Protein AF-A0A2D7HQG6-F1 (afdb_monomer_lite)

Foldseek 3Di:
DVVVVVVVVVVVCCVVVPDPDPDDDFPLRVVCLQQVPWAWFFQAKFAFFDFDDCVRIDIDPGHQAHHPVGSVVRGRATFRGIHHHRGHHHVLRRDPFDQDDPLLQVLCQVLQEEAEDALVCVVLVCVRRVHQEYEDEDALVSLVCLVVSCVVCLPPPSLLSHAYEYEQHQALDPPGGQACPDPDPVSVVSNVVSVVSRLVSQLSSCVSNVDAYEYEYANFDDDPDDQLVVVVVVLVVQVVSCVPRVYGYAYEQAACWDDDPSDTDGGDHSQALVVLVSCVVSPAAHEYEPQRNVLSCLVVVNPCSLVSCVVNVVRHQHYEDAAYAHNRHGQAHPPPHCVVVSPCVVVSSNDPHNYYYRHPPCPGSSRSSVSVSSVVVSVD

Structure (mmCIF, N/CA/C/O backbone):
data_AF-A0A2D7HQG6-F1
#
_entry.id   AF-A0A2D7HQG6-F1
#
loop_
_atom_site.group_PDB
_atom_site.id
_atom_site.type_symbol
_atom_site.label_atom_id
_atom_site.label_alt_id
_atom_site.label_comp_id
_atom_site.label_asym_id
_atom_site.label_entity_id
_atom_site.label_seq_id
_atom_site.pdbx_PDB_ins_code
_atom_site.Cartn_x
_atom_site.Cartn_y
_atom_site.Cartn_z
_atom_site.occupancy
_atom_site.B_iso_or_equiv
_atom_site.auth_seq_id
_atom_site.auth_comp_id
_atom_site.auth_asym_id
_atom_site.auth_atom_id
_atom_site.pdbx_PDB_model_num
ATOM 1 N N . GLU A 1 1 ? 30.256 20.414 -4.633 1.00 47.56 1 GLU A N 1
ATOM 2 C CA . GLU A 1 1 ? 29.320 20.214 -5.766 1.00 47.56 1 GLU A CA 1
ATOM 3 C C . GLU A 1 1 ? 28.162 19.268 -5.464 1.00 47.56 1 GLU A C 1
ATOM 5 O O . GLU A 1 1 ? 27.032 19.635 -5.742 1.00 47.56 1 GLU A O 1
ATOM 10 N N . GLU A 1 2 ? 28.382 18.085 -4.886 1.00 48.66 2 GLU A N 1
ATOM 11 C CA . GLU A 1 2 ? 27.304 17.100 -4.673 1.00 48.66 2 GLU A CA 1
ATOM 12 C C . GLU A 1 2 ? 26.251 17.543 -3.634 1.00 48.66 2 GLU A C 1
ATOM 14 O O . GLU A 1 2 ? 25.053 17.352 -3.839 1.00 48.66 2 GLU A O 1
ATOM 19 N N . GLU A 1 3 ? 26.671 18.210 -2.554 1.00 41.00 3 GLU A N 1
ATOM 20 C CA . GLU A 1 3 ? 25.755 18.860 -1.602 1.00 41.00 3 GLU A CA 1
ATOM 21 C C . GLU A 1 3 ? 25.023 20.051 -2.214 1.00 41.00 3 GLU A C 1
ATOM 23 O O . GLU A 1 3 ? 23.829 20.208 -1.988 1.00 41.00 3 GLU A O 1
ATOM 28 N N . LEU A 1 4 ? 25.708 20.848 -3.040 1.00 40.81 4 LEU A N 1
ATOM 29 C CA . LEU A 1 4 ? 25.101 21.976 -3.745 1.00 40.81 4 LEU A CA 1
ATOM 30 C C . LEU A 1 4 ? 24.050 21.486 -4.746 1.00 40.81 4 LEU A C 1
ATOM 32 O O . LEU A 1 4 ? 22.981 22.069 -4.837 1.00 40.81 4 LEU A O 1
ATOM 36 N N . LYS A 1 5 ? 24.302 20.360 -5.422 1.00 49.25 5 LYS A N 1
ATOM 37 C CA . LYS A 1 5 ? 23.334 19.703 -6.303 1.00 49.25 5 LYS A CA 1
ATOM 38 C C . LYS A 1 5 ? 22.122 19.182 -5.527 1.00 49.25 5 LYS A C 1
ATOM 40 O O . LYS A 1 5 ? 21.001 19.431 -5.946 1.00 49.25 5 LYS A O 1
ATOM 45 N N . LYS A 1 6 ? 22.326 18.562 -4.356 1.00 50.47 6 LYS A N 1
ATOM 46 C CA . LYS A 1 6 ? 21.229 18.162 -3.451 1.00 50.47 6 LYS A CA 1
ATOM 47 C C . LYS A 1 6 ? 20.423 19.367 -2.949 1.00 50.47 6 LYS A C 1
ATOM 49 O O . LYS A 1 6 ? 19.203 19.281 -2.866 1.00 50.47 6 LYS A O 1
ATOM 54 N N . LEU A 1 7 ? 21.082 20.490 -2.661 1.00 40.12 7 LEU A N 1
ATOM 55 C CA . LEU A 1 7 ? 20.449 21.767 -2.309 1.00 40.12 7 LEU A CA 1
ATOM 56 C C . LEU A 1 7 ? 19.686 22.383 -3.493 1.00 40.12 7 LEU A C 1
ATOM 58 O O . LEU A 1 7 ? 18.590 22.902 -3.308 1.00 40.12 7 LEU A O 1
ATOM 62 N N . CYS A 1 8 ? 20.216 22.285 -4.712 1.00 48.69 8 CYS A N 1
ATOM 63 C CA . CYS A 1 8 ? 19.553 22.722 -5.939 1.00 48.69 8 CYS A CA 1
ATOM 64 C C . CYS A 1 8 ? 18.332 21.851 -6.283 1.00 48.69 8 CYS A C 1
ATOM 66 O O . CYS A 1 8 ? 17.299 22.388 -6.677 1.00 48.69 8 CYS A O 1
ATOM 68 N N . ASP A 1 9 ? 18.397 20.537 -6.060 1.00 49.09 9 ASP A N 1
ATOM 69 C CA . ASP A 1 9 ? 17.243 19.637 -6.183 1.00 49.09 9 ASP A CA 1
ATOM 70 C C . ASP A 1 9 ? 16.180 19.957 -5.113 1.00 49.09 9 ASP A C 1
ATOM 72 O O . ASP A 1 9 ? 14.979 19.941 -5.389 1.00 49.09 9 ASP A O 1
ATOM 76 N N . PHE A 1 10 ? 16.611 20.358 -3.910 1.00 48.91 10 PHE A N 1
ATOM 77 C CA . PHE A 1 10 ? 15.730 20.924 -2.884 1.00 48.91 10 PHE A CA 1
ATOM 78 C C . PHE A 1 10 ? 15.125 22.270 -3.329 1.00 48.91 10 PHE A C 1
ATOM 80 O O . PHE A 1 10 ? 13.958 22.531 -3.059 1.00 48.91 10 PHE A O 1
ATOM 87 N N . ASN A 1 11 ? 15.848 23.104 -4.082 1.00 44.34 11 ASN A N 1
ATOM 88 C CA . ASN A 1 11 ? 15.324 24.352 -4.658 1.00 44.34 11 ASN A CA 1
ATOM 89 C C . ASN A 1 11 ? 14.247 24.129 -5.733 1.00 44.34 11 ASN A C 1
ATOM 91 O O . ASN A 1 11 ? 13.357 24.966 -5.868 1.00 44.34 11 ASN A O 1
ATOM 95 N N . VAL A 1 12 ? 14.235 22.998 -6.445 1.00 46.41 12 VAL A N 1
ATOM 96 C CA . VAL A 1 12 ? 13.091 22.641 -7.312 1.00 46.41 12 VAL A CA 1
ATOM 97 C C . VAL A 1 12 ? 11.823 22.438 -6.469 1.00 46.41 12 VAL A C 1
ATOM 99 O O . VAL A 1 12 ? 10.726 22.800 -6.889 1.00 46.41 12 VAL A O 1
ATOM 102 N N . SER A 1 13 ? 11.963 21.983 -5.218 1.00 44.16 13 SER A N 1
ATOM 103 C CA . SER A 1 13 ? 10.852 21.968 -4.258 1.00 44.16 13 SER A CA 1
ATOM 104 C C . SER A 1 13 ? 10.479 23.361 -3.718 1.00 44.16 13 SER A C 1
ATOM 106 O O . SER A 1 13 ? 9.402 23.524 -3.153 1.00 44.16 13 SER A O 1
ATOM 108 N N . ILE A 1 14 ? 11.293 24.402 -3.940 1.00 45.47 14 ILE A N 1
ATOM 109 C CA . ILE A 1 14 ? 10.965 25.794 -3.579 1.00 45.47 14 ILE A CA 1
ATOM 110 C C . ILE A 1 14 ? 10.018 26.438 -4.597 1.00 45.47 14 ILE A C 1
ATOM 112 O O . ILE A 1 14 ? 9.212 27.276 -4.194 1.00 45.47 14 ILE A O 1
ATOM 116 N N . GLU A 1 15 ? 9.959 26.007 -5.863 1.00 45.09 15 GLU A N 1
ATOM 117 C CA . GLU A 1 15 ? 8.854 26.432 -6.747 1.00 45.09 15 GLU A CA 1
ATOM 118 C C . GLU A 1 15 ? 7.472 26.052 -6.180 1.00 45.09 15 GLU A C 1
ATOM 120 O O . GLU A 1 15 ? 6.495 26.770 -6.397 1.00 45.09 15 GLU A O 1
ATOM 125 N N . ILE A 1 16 ? 7.403 25.007 -5.346 1.00 49.50 16 ILE A N 1
ATOM 126 C CA . ILE A 1 16 ? 6.197 24.603 -4.602 1.00 49.50 16 ILE A CA 1
ATOM 127 C C . ILE A 1 16 ? 5.782 25.678 -3.574 1.00 49.50 16 ILE A C 1
ATOM 129 O O . ILE A 1 16 ? 4.598 25.829 -3.282 1.00 49.50 16 ILE A O 1
ATOM 133 N N . SER A 1 17 ? 6.728 26.472 -3.056 1.00 45.22 17 SER A N 1
ATOM 134 C CA . SER A 1 17 ? 6.475 27.553 -2.086 1.00 45.22 17 SER A CA 1
ATOM 135 C C . SER A 1 17 ? 6.110 28.911 -2.698 1.00 45.22 17 SER A C 1
ATOM 137 O O . SER A 1 17 ? 5.686 29.800 -1.966 1.00 45.22 17 SER A O 1
ATOM 139 N N . LYS A 1 18 ? 6.204 29.091 -4.025 1.00 43.66 18 LYS A N 1
ATOM 140 C CA . LYS A 1 18 ? 5.918 30.383 -4.687 1.00 43.66 18 LYS A CA 1
ATOM 141 C C . LYS A 1 18 ? 4.426 30.694 -4.881 1.00 43.66 18 LYS A C 1
ATOM 143 O O . LYS A 1 18 ? 4.087 31.741 -5.429 1.00 43.66 18 LYS A O 1
ATOM 148 N N . LYS A 1 19 ? 3.511 29.820 -4.453 1.00 49.22 19 LYS A N 1
ATOM 149 C CA . LYS A 1 19 ? 2.065 30.092 -4.497 1.00 49.22 19 LYS A CA 1
ATOM 150 C C . LYS A 1 19 ? 1.606 30.630 -3.139 1.00 49.22 19 LYS A C 1
ATOM 152 O O . LYS A 1 19 ? 1.728 29.921 -2.149 1.00 49.22 19 LYS A O 1
ATOM 157 N N . ASN A 1 20 ? 1.005 31.827 -3.116 1.00 49.44 20 ASN A N 1
ATOM 158 C CA . ASN A 1 20 ? 0.354 32.485 -1.958 1.00 49.44 20 ASN A CA 1
ATOM 159 C C . ASN A 1 20 ? -0.885 31.730 -1.412 1.00 49.44 20 ASN A C 1
ATOM 161 O O . ASN A 1 20 ? -1.841 32.327 -0.924 1.00 49.44 20 ASN A O 1
ATOM 165 N N . LEU A 1 21 ? -0.911 30.405 -1.529 1.00 52.94 21 LEU A N 1
ATOM 166 C CA . LEU A 1 21 ? -1.958 29.545 -1.002 1.00 52.94 21 LEU A CA 1
ATOM 167 C C . LEU A 1 21 ? -1.465 28.916 0.306 1.00 52.94 21 LEU A C 1
ATOM 169 O O . LEU A 1 21 ? -0.273 28.631 0.429 1.00 52.94 21 LEU A O 1
ATOM 173 N N . PRO A 1 22 ? -2.355 28.655 1.280 1.00 55.88 22 PRO A N 1
ATOM 174 C CA . PRO A 1 22 ? -1.978 27.923 2.479 1.00 55.88 22 PRO A CA 1
ATOM 175 C C . PRO A 1 22 ? -1.378 26.573 2.074 1.00 55.88 22 PRO A C 1
ATOM 177 O O . PRO A 1 22 ? -2.041 25.734 1.458 1.00 55.88 22 PRO A O 1
ATOM 180 N N . ARG A 1 23 ? -0.096 26.387 2.393 1.00 64.50 23 ARG A N 1
ATOM 181 C CA . ARG A 1 23 ? 0.639 25.163 2.092 1.00 64.50 23 ARG A CA 1
ATOM 182 C C . ARG A 1 23 ? 0.043 24.010 2.899 1.00 64.50 23 ARG A C 1
ATOM 184 O O . ARG A 1 23 ? 0.020 24.046 4.128 1.00 64.50 23 ARG A O 1
ATOM 191 N N . ILE A 1 24 ? -0.434 22.985 2.201 1.00 67.62 24 ILE A N 1
ATOM 192 C CA . ILE A 1 24 ? -0.921 21.741 2.805 1.00 67.62 24 ILE A CA 1
ATOM 193 C C . ILE A 1 24 ? 0.283 20.803 2.951 1.00 67.62 24 ILE A C 1
ATOM 195 O O . ILE A 1 24 ? 1.101 20.713 2.042 1.00 67.62 24 ILE A O 1
ATOM 199 N N . THR A 1 25 ? 0.415 20.116 4.086 1.00 73.88 25 THR A N 1
ATOM 200 C CA . THR A 1 25 ? 1.511 19.162 4.310 1.00 73.88 25 THR A CA 1
ATOM 201 C C . THR A 1 25 ? 1.281 17.858 3.550 1.00 73.88 25 THR A C 1
ATOM 203 O O . THR A 1 25 ? 0.196 17.264 3.634 1.00 73.88 25 THR A O 1
ATOM 206 N N . ASN A 1 26 ? 2.294 17.395 2.815 1.00 77.75 26 ASN A N 1
ATOM 207 C CA . ASN A 1 26 ? 2.253 16.083 2.158 1.00 77.75 26 ASN A CA 1
ATOM 208 C C . ASN A 1 26 ? 2.418 14.944 3.188 1.00 77.75 26 ASN A C 1
ATOM 210 O O . ASN A 1 26 ? 2.625 15.176 4.384 1.00 77.75 26 ASN A O 1
ATOM 214 N N . GLN A 1 27 ? 2.281 13.690 2.750 1.00 78.25 27 GLN A N 1
ATOM 215 C CA . GLN A 1 27 ? 2.352 12.537 3.658 1.00 78.25 27 GLN A CA 1
ATOM 216 C C . GLN A 1 27 ? 3.699 12.412 4.369 1.00 78.25 27 GLN A C 1
ATOM 218 O O . GLN A 1 27 ? 3.746 12.131 5.567 1.00 78.25 27 GLN A O 1
ATOM 223 N N . GLY A 1 28 ? 4.785 12.644 3.641 1.00 79.31 28 GLY A N 1
ATOM 224 C CA . GLY A 1 28 ? 6.135 12.588 4.167 1.00 79.31 28 GLY A CA 1
ATOM 225 C C . GLY A 1 28 ? 6.383 13.562 5.309 1.00 79.31 28 GLY A C 1
ATOM 226 O O . GLY A 1 28 ? 6.899 13.206 6.368 1.00 79.31 28 GLY A O 1
ATOM 227 N N . GLU A 1 29 ? 5.917 14.791 5.128 1.00 81.25 29 GLU A N 1
ATOM 228 C CA . GLU A 1 29 ? 5.958 15.833 6.147 1.00 81.25 29 GLU A CA 1
ATOM 229 C C . GLU A 1 29 ? 5.097 15.481 7.355 1.00 81.25 29 GLU A C 1
ATOM 231 O O . GLU A 1 29 ? 5.524 15.684 8.491 1.00 81.25 29 GLU A O 1
ATOM 236 N N . LYS A 1 30 ? 3.915 14.891 7.140 1.00 84.00 30 LYS A N 1
ATOM 237 C CA . LYS A 1 30 ? 3.081 14.385 8.239 1.00 84.00 30 LYS A CA 1
ATOM 238 C C . LYS A 1 30 ? 3.783 13.276 9.026 1.00 84.00 30 LYS A C 1
ATOM 240 O O . LYS A 1 30 ? 3.686 13.270 10.249 1.00 84.00 30 LYS A O 1
ATOM 245 N N . ILE A 1 31 ? 4.520 12.381 8.364 1.00 84.25 31 ILE A N 1
ATOM 246 C CA . ILE A 1 31 ? 5.333 11.346 9.027 1.00 84.25 31 ILE A CA 1
ATOM 247 C C . ILE A 1 31 ? 6.467 11.987 9.836 1.00 84.25 31 ILE A C 1
ATOM 249 O O . ILE A 1 31 ? 6.712 11.583 10.973 1.00 84.25 31 ILE A O 1
ATOM 253 N N . ASN A 1 32 ? 7.128 13.017 9.303 1.00 84.12 32 ASN A N 1
ATOM 254 C CA . ASN A 1 32 ? 8.157 13.749 10.042 1.00 84.12 32 ASN A CA 1
ATOM 255 C C . ASN A 1 32 ? 7.574 14.448 11.276 1.00 84.12 32 ASN A C 1
ATOM 257 O O . ASN A 1 32 ? 8.143 14.332 12.358 1.00 84.12 32 ASN A O 1
ATOM 261 N N . ILE A 1 33 ? 6.411 15.097 11.152 1.00 85.12 33 ILE A N 1
ATOM 262 C CA . ILE A 1 33 ? 5.684 15.669 12.296 1.00 85.12 33 ILE A CA 1
ATOM 263 C C . ILE A 1 33 ? 5.329 14.572 13.303 1.00 85.12 33 ILE A C 1
ATOM 265 O O . ILE A 1 33 ? 5.488 14.780 14.501 1.00 85.12 33 ILE A O 1
ATOM 269 N N . GLN A 1 34 ? 4.890 13.398 12.847 1.00 86.69 34 GLN A N 1
ATOM 270 C CA . GLN A 1 34 ? 4.575 12.279 13.730 1.00 86.69 34 GLN A CA 1
ATOM 271 C C . GLN A 1 34 ? 5.812 11.806 14.510 1.00 86.69 34 GLN A C 1
ATOM 273 O O . GLN A 1 34 ? 5.746 11.649 15.725 1.00 86.69 34 GLN A O 1
ATOM 278 N N . ASN A 1 35 ? 6.950 11.614 13.843 1.00 86.19 35 ASN A N 1
ATOM 279 C CA . ASN A 1 35 ? 8.157 11.060 14.461 1.00 86.19 35 ASN A CA 1
ATOM 280 C C . ASN A 1 35 ? 8.913 12.074 15.332 1.00 86.19 35 ASN A C 1
ATOM 282 O O . ASN A 1 35 ? 9.406 11.721 16.402 1.00 86.19 35 ASN A O 1
ATOM 286 N N . LEU A 1 36 ? 9.010 13.323 14.871 1.00 86.50 36 LEU A N 1
ATOM 287 C CA . LEU A 1 36 ? 9.799 14.389 15.499 1.00 86.50 36 LEU A CA 1
ATOM 288 C C . LEU A 1 36 ? 8.950 15.341 16.339 1.00 86.50 36 LEU A C 1
ATOM 290 O O . LEU A 1 36 ? 9.490 16.196 17.031 1.00 86.50 36 LEU A O 1
ATOM 294 N N . GLY A 1 37 ? 7.628 15.242 16.258 1.00 88.12 37 GLY A N 1
ATOM 295 C CA . GLY A 1 37 ? 6.708 16.035 17.053 1.00 88.12 37 GLY A CA 1
ATOM 296 C C . GLY A 1 37 ? 6.389 15.378 18.388 1.00 88.12 37 GLY A C 1
ATOM 297 O O . GLY A 1 37 ? 6.680 14.212 18.653 1.00 88.12 37 GLY A O 1
ATOM 298 N N . LYS A 1 38 ? 5.717 16.147 19.236 1.00 91.38 38 LYS A N 1
ATOM 299 C CA . LYS A 1 38 ? 5.123 15.661 20.480 1.00 91.38 38 LYS A CA 1
ATOM 300 C C . LYS A 1 38 ? 3.598 15.648 20.345 1.00 91.38 38 LYS A C 1
ATOM 302 O O . LYS A 1 38 ? 3.042 16.346 19.505 1.00 91.38 38 LYS A O 1
ATOM 307 N N . SER A 1 39 ? 2.924 14.873 21.182 1.00 94.44 39 SER A N 1
ATOM 308 C CA . SER A 1 39 ? 1.461 14.859 21.307 1.00 94.44 39 SER A CA 1
ATOM 309 C C . SER A 1 39 ? 1.046 14.563 22.747 1.00 94.44 39 SER A C 1
ATOM 311 O O . SER A 1 39 ? 1.889 14.255 23.595 1.00 94.44 39 SER A O 1
ATOM 313 N N . PHE A 1 40 ? -0.245 14.684 23.052 1.00 96.31 40 PHE A N 1
ATOM 314 C CA . PHE A 1 40 ? -0.732 14.464 24.406 1.00 96.31 40 PHE A CA 1
ATOM 315 C C . PHE A 1 40 ? -0.795 12.982 24.801 1.00 96.31 40 PHE A C 1
ATOM 317 O O . PHE A 1 40 ? -1.429 12.161 24.137 1.00 96.31 40 PHE A O 1
ATOM 324 N N . VAL A 1 41 ? -0.217 12.675 25.965 1.00 96.81 41 VAL A N 1
ATOM 325 C CA . VAL A 1 41 ? -0.417 11.427 26.712 1.00 96.81 41 VAL A CA 1
ATOM 326 C C . VAL A 1 41 ? -1.086 11.713 28.046 1.00 96.81 41 VAL A C 1
ATOM 328 O O . VAL A 1 41 ? -0.922 12.794 28.620 1.00 96.81 41 VAL A O 1
ATOM 331 N N . SER A 1 42 ? -1.830 10.748 28.573 1.00 97.12 42 SER A N 1
ATOM 332 C CA . SER A 1 42 ? -2.478 10.921 29.867 1.00 97.12 42 SER A CA 1
ATOM 333 C C . SER A 1 42 ? -1.496 10.819 31.037 1.00 97.12 42 SER A C 1
ATOM 335 O O . SER A 1 42 ? -0.619 9.956 31.056 1.00 97.12 42 SER A O 1
ATOM 337 N N . LYS A 1 43 ? -1.653 11.696 32.035 1.00 97.62 43 LYS A N 1
ATOM 338 C CA . LYS A 1 43 ? -0.904 11.663 33.303 1.00 97.62 43 LYS A CA 1
ATOM 339 C C . LYS A 1 43 ? -1.533 10.757 34.358 1.00 97.62 43 LYS A C 1
ATOM 341 O O . LYS A 1 43 ? -0.920 10.542 35.394 1.00 97.62 43 LYS A O 1
ATOM 346 N N . ILE A 1 44 ? -2.746 10.264 34.118 1.00 96.88 44 ILE A N 1
ATOM 347 C CA . ILE A 1 44 ? -3.515 9.445 35.059 1.00 96.88 44 ILE A CA 1
ATOM 348 C C . ILE A 1 44 ? -4.356 8.425 34.288 1.00 96.88 44 ILE A C 1
ATOM 350 O O . ILE A 1 44 ? -4.582 8.576 33.092 1.00 96.88 44 ILE A O 1
ATOM 354 N N . ASN A 1 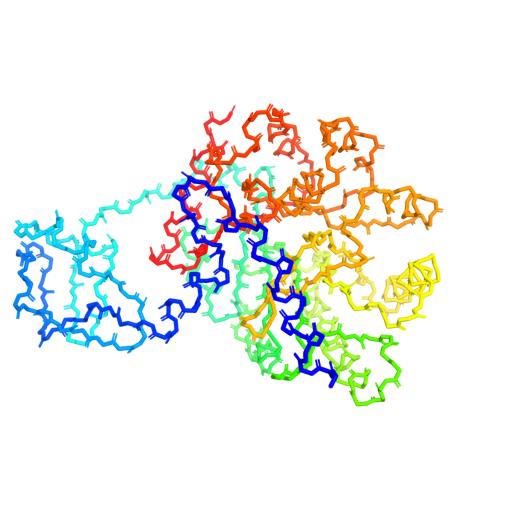45 ? -4.870 7.405 34.971 1.00 97.81 45 ASN A N 1
ATOM 355 C CA . ASN A 1 45 ? -5.953 6.605 34.405 1.00 97.81 45 ASN A CA 1
ATOM 356 C C . ASN A 1 45 ? -7.239 7.447 34.390 1.00 97.81 45 ASN A C 1
ATOM 358 O O . ASN A 1 45 ? -7.605 8.037 35.406 1.00 97.81 45 ASN A O 1
ATOM 362 N N . GLN A 1 46 ? -7.935 7.497 33.257 1.00 97.38 46 GLN A N 1
ATOM 363 C CA . GLN A 1 46 ? -9.204 8.206 33.095 1.00 97.38 46 GLN A CA 1
ATOM 364 C C . GLN A 1 46 ? -10.275 7.231 32.616 1.00 97.38 46 GLN A C 1
ATOM 366 O O . GLN A 1 46 ? -10.036 6.418 31.724 1.00 97.38 46 GLN A O 1
ATOM 371 N N . LYS A 1 47 ? -11.466 7.300 33.211 1.00 97.50 47 LYS A N 1
ATOM 372 C CA . LYS A 1 47 ? -12.576 6.417 32.858 1.00 97.50 47 LYS A CA 1
ATOM 373 C C . LYS A 1 47 ? -13.435 7.017 31.754 1.00 97.50 47 LYS A C 1
ATOM 375 O O . LYS A 1 47 ? -13.560 8.234 31.608 1.00 97.50 47 LYS A O 1
ATOM 380 N N . LYS A 1 48 ? -14.081 6.148 30.985 1.00 96.69 48 LYS A N 1
ATOM 381 C CA . L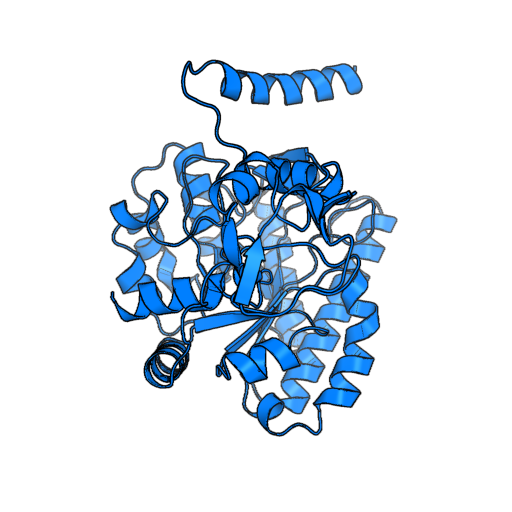YS A 1 48 ? -15.174 6.516 30.092 1.00 96.69 48 LYS A CA 1
ATOM 382 C C . LYS A 1 48 ? -16.195 7.356 30.863 1.00 96.69 48 LYS A C 1
ATOM 384 O O . LYS A 1 48 ? -16.590 7.016 31.972 1.00 96.69 48 LYS A O 1
ATOM 389 N N . GLY A 1 49 ? -16.642 8.447 30.250 1.00 96.19 49 GLY A N 1
ATOM 390 C CA . GLY A 1 49 ? -17.556 9.408 30.861 1.00 96.19 49 GLY A CA 1
ATOM 391 C C . GLY A 1 49 ? -16.868 10.546 31.620 1.00 96.19 49 GLY A C 1
ATOM 392 O O . GLY A 1 49 ? -17.511 11.578 31.813 1.00 96.19 49 GLY A O 1
ATOM 393 N N . SER A 1 50 ? -15.584 10.420 31.986 1.00 96.69 50 SER A N 1
ATOM 394 C CA . SER A 1 50 ? -14.814 11.518 32.585 1.00 96.69 50 SER A CA 1
ATOM 395 C C . SER A 1 50 ? -14.667 12.693 31.613 1.00 96.69 50 SER A C 1
ATOM 397 O O . SER A 1 50 ? -14.606 12.504 30.396 1.00 96.69 50 SER A O 1
ATOM 399 N N . LEU A 1 51 ? -14.607 13.913 32.153 1.00 97.31 51 LEU A N 1
ATOM 400 C CA . LEU A 1 51 ? -14.379 15.123 31.364 1.00 97.31 51 LEU A CA 1
ATOM 401 C C . LEU A 1 51 ? -12.911 15.228 30.947 1.00 97.31 51 LEU A C 1
ATOM 403 O O . LEU A 1 51 ? -12.010 15.079 31.771 1.00 97.31 51 LEU A O 1
ATOM 407 N N . ILE A 1 52 ? -12.683 15.563 29.682 1.00 96.62 52 ILE A N 1
ATOM 408 C CA . ILE A 1 52 ? -11.363 15.900 29.158 1.00 96.62 52 ILE A CA 1
ATOM 409 C C . ILE A 1 52 ? -10.934 17.227 29.785 1.00 96.62 52 ILE A C 1
ATOM 411 O O . ILE A 1 52 ? -11.575 18.258 29.580 1.00 96.62 52 ILE A O 1
ATOM 415 N N . LYS A 1 53 ? -9.843 17.199 30.550 1.00 96.62 53 LYS A N 1
ATOM 416 C CA . LYS A 1 53 ? -9.206 18.385 31.133 1.00 96.62 53 LYS A CA 1
ATOM 417 C C . LYS A 1 53 ? -7.750 18.412 30.702 1.00 96.62 53 LYS A C 1
ATOM 419 O O . LYS A 1 53 ? -7.038 17.445 30.972 1.00 96.62 53 LYS A O 1
ATOM 424 N N . LEU A 1 54 ? -7.287 19.502 30.085 1.00 94.44 54 LEU A N 1
ATOM 425 C CA . LEU A 1 54 ? -5.911 19.590 29.570 1.00 94.44 54 LEU A CA 1
ATOM 426 C C . LEU A 1 54 ? -4.861 19.348 30.666 1.00 94.44 54 LEU A C 1
ATOM 428 O O . LEU A 1 54 ? -3.862 18.671 30.429 1.00 94.44 54 LEU A O 1
ATOM 432 N N . LYS A 1 55 ? -5.149 19.769 31.906 1.00 95.81 55 LYS A N 1
ATOM 433 C CA . LYS A 1 55 ? -4.298 19.514 33.079 1.00 95.81 55 LYS A CA 1
ATOM 434 C C . LYS A 1 55 ? -4.056 18.032 33.388 1.00 95.81 55 LYS A C 1
ATOM 436 O O . LYS A 1 55 ? -3.125 17.743 34.130 1.00 95.81 55 LYS A O 1
ATOM 441 N N . ASN A 1 56 ? -4.853 17.102 32.854 1.00 96.69 56 ASN A N 1
ATOM 442 C CA . ASN A 1 56 ? -4.684 15.653 33.039 1.00 96.69 56 ASN A CA 1
ATOM 443 C C . ASN A 1 56 ? -3.767 15.023 31.978 1.00 96.69 56 ASN A C 1
ATOM 445 O O . ASN A 1 56 ? -3.555 13.808 31.989 1.00 96.69 56 ASN A O 1
ATOM 449 N N . PHE A 1 57 ? -3.224 15.823 31.061 1.00 96.88 57 PHE A N 1
ATOM 450 C CA . PHE A 1 57 ? -2.347 15.371 29.989 1.00 96.88 57 PHE A CA 1
ATOM 451 C C . PHE A 1 57 ? -0.973 16.043 30.075 1.00 96.88 57 PHE A C 1
ATOM 453 O O . PHE A 1 57 ? -0.783 17.047 30.762 1.00 96.88 57 PHE A O 1
ATOM 460 N N . GLN A 1 58 ? 0.003 15.442 29.406 1.00 95.94 58 GLN A N 1
ATOM 461 C CA . GLN A 1 58 ? 1.353 15.972 29.212 1.00 95.94 58 GLN A CA 1
ATOM 462 C C . GLN A 1 58 ? 1.803 15.704 27.778 1.00 95.94 58 GLN A C 1
ATOM 464 O O . GLN A 1 58 ? 1.299 14.786 27.133 1.00 95.94 58 GLN A O 1
ATOM 469 N N . TYR A 1 59 ? 2.750 16.490 27.278 1.00 93.75 59 TYR A N 1
ATOM 470 C CA . TYR A 1 59 ? 3.234 16.382 25.904 1.00 93.75 59 TYR A CA 1
ATOM 471 C C . TYR A 1 59 ? 4.453 15.454 25.840 1.00 93.75 59 TYR A C 1
ATOM 473 O O . TYR A 1 59 ? 5.453 15.708 26.512 1.00 93.75 59 TYR A O 1
ATOM 481 N N . LYS A 1 60 ? 4.390 14.383 25.043 1.00 93.31 60 LYS A N 1
ATOM 482 C CA . LYS A 1 60 ? 5.499 13.430 24.853 1.00 93.31 60 LYS A CA 1
ATOM 483 C C . LYS A 1 60 ? 5.750 13.137 23.379 1.00 93.31 60 LYS A C 1
ATOM 485 O O . LYS A 1 60 ? 4.840 13.245 22.562 1.00 93.31 60 LYS A O 1
ATOM 490 N N . TYR A 1 61 ? 6.992 12.767 23.073 1.00 87.25 61 TYR A N 1
ATOM 491 C CA . TYR A 1 61 ? 7.370 12.175 21.791 1.00 87.25 61 TYR A CA 1
ATOM 492 C C . TYR A 1 61 ? 6.971 10.690 21.752 1.00 87.25 61 TYR A C 1
ATOM 494 O O . TYR A 1 61 ? 6.988 10.040 22.804 1.00 87.25 61 TYR A O 1
ATOM 502 N N . PRO A 1 62 ? 6.694 10.123 20.566 1.00 90.25 62 PRO A N 1
ATOM 503 C CA . PRO A 1 62 ? 6.403 10.810 19.296 1.00 90.25 62 PRO A CA 1
ATOM 504 C C . PRO A 1 62 ? 4.988 11.434 19.281 1.00 90.25 62 PRO A C 1
ATOM 506 O O . PRO A 1 62 ? 4.204 11.264 20.218 1.00 90.25 62 PRO A O 1
ATOM 509 N N . ALA A 1 63 ? 4.616 12.142 18.213 1.00 90.06 63 ALA A N 1
ATOM 510 C CA . ALA A 1 63 ? 3.290 12.730 18.019 1.00 90.06 63 ALA A CA 1
ATOM 511 C C . ALA A 1 63 ? 2.228 11.691 17.585 1.00 90.06 63 ALA A C 1
ATOM 513 O O . ALA A 1 63 ? 1.580 11.832 16.552 1.00 90.06 63 ALA A O 1
ATOM 514 N N . ASN A 1 64 ? 2.048 10.632 18.384 1.00 88.69 64 ASN A N 1
ATOM 515 C CA . ASN A 1 64 ? 1.094 9.540 18.131 1.00 88.69 64 ASN A CA 1
ATOM 516 C C . ASN A 1 64 ? -0.333 9.787 18.664 1.00 88.69 64 ASN A C 1
ATOM 518 O O . ASN A 1 64 ? -1.221 8.958 18.463 1.00 88.69 64 ASN A O 1
ATOM 522 N N . GLY A 1 65 ? -0.554 10.887 19.376 1.00 91.69 65 GLY A N 1
ATOM 523 C CA . GLY A 1 65 ? -1.850 11.335 19.876 1.00 91.69 65 GLY A CA 1
ATOM 524 C C . GLY A 1 65 ? -2.271 12.676 19.283 1.00 91.69 65 GLY A C 1
ATOM 525 O O . GLY A 1 65 ? -1.698 13.161 18.314 1.00 91.69 65 GLY A O 1
ATOM 526 N N . LEU A 1 66 ? -3.262 13.306 19.906 1.00 92.31 66 LEU A N 1
ATOM 527 C CA . LEU A 1 66 ? -3.742 14.626 19.512 1.00 92.31 66 LEU A CA 1
ATOM 528 C C . LEU A 1 66 ? -2.745 15.716 19.912 1.00 92.31 66 LEU A C 1
ATOM 530 O O . LEU A 1 66 ? -2.199 15.719 21.023 1.00 92.31 66 LEU A O 1
ATOM 534 N N . SER A 1 67 ? -2.554 16.670 19.009 1.00 91.00 67 SER A N 1
ATOM 535 C CA . SER A 1 67 ? -1.862 17.928 19.280 1.00 91.00 67 SER A CA 1
ATOM 536 C C . SER A 1 67 ? -2.666 18.819 20.232 1.00 91.00 67 SER A C 1
ATOM 538 O O . SER A 1 67 ? -3.850 18.585 20.504 1.00 91.00 67 SER A O 1
ATOM 540 N N . TYR A 1 68 ? -2.039 19.900 20.705 1.00 89.12 68 TYR A N 1
ATOM 541 C CA . TYR A 1 68 ? -2.731 20.907 21.511 1.00 89.12 68 TYR A CA 1
ATOM 542 C C . TYR A 1 68 ? -3.950 21.505 20.806 1.00 89.12 68 TYR A C 1
ATOM 544 O O . TYR A 1 68 ? -5.031 21.566 21.389 1.00 89.12 68 TYR A O 1
ATOM 552 N N . LEU A 1 69 ? -3.791 21.880 19.535 1.00 88.88 69 LEU A N 1
ATOM 553 C CA . LEU A 1 69 ? -4.852 22.475 18.720 1.00 88.88 69 LEU A CA 1
ATOM 554 C C . LEU A 1 69 ? -6.020 21.516 18.463 1.00 88.88 69 LEU A C 1
ATOM 556 O O . LEU A 1 69 ? -7.142 21.955 18.214 1.00 88.88 69 LEU A O 1
ATOM 560 N N . GLU A 1 70 ? -5.772 20.209 18.481 1.00 92.50 70 GLU A N 1
ATOM 561 C CA . GLU A 1 70 ? -6.818 19.206 18.312 1.00 92.50 70 GLU A CA 1
ATOM 562 C C . GLU A 1 70 ? -7.526 18.905 19.627 1.00 92.50 70 GLU A C 1
ATOM 564 O O . GLU A 1 70 ? -8.754 18.871 19.642 1.00 92.50 70 GLU A O 1
ATOM 569 N N . LEU A 1 71 ? -6.782 18.700 20.721 1.00 93.56 71 LEU A N 1
ATOM 570 C CA . LEU A 1 71 ? -7.366 18.307 22.002 1.00 93.56 71 LEU A CA 1
ATOM 571 C C . LEU A 1 71 ? -8.132 19.450 22.678 1.00 93.56 71 LEU A C 1
ATOM 573 O O . LEU A 1 71 ? -9.178 19.195 23.275 1.00 93.56 71 LEU A O 1
ATOM 577 N N . SER A 1 72 ? -7.655 20.694 22.562 1.00 92.38 72 SER A N 1
ATOM 578 C CA . SER A 1 72 ? -8.298 21.869 23.175 1.00 92.38 72 SER A CA 1
ATOM 579 C C . SER A 1 72 ? -9.745 22.059 22.709 1.00 92.38 72 SER A C 1
ATOM 581 O O . SER A 1 72 ? -10.611 22.423 23.500 1.00 92.38 72 SER A O 1
ATOM 583 N N . LYS A 1 73 ? -10.056 21.678 21.463 1.00 94.94 73 LYS A N 1
ATOM 584 C CA . LYS A 1 73 ? -11.420 21.684 20.897 1.00 94.94 73 LYS A CA 1
ATOM 585 C C . LYS A 1 73 ? -12.397 20.754 21.626 1.00 94.94 73 LYS A C 1
ATOM 587 O O . LYS A 1 73 ? -13.608 20.864 21.436 1.00 94.94 73 LYS A O 1
ATOM 592 N N . PHE A 1 74 ? -11.890 19.815 22.421 1.00 94.50 74 PHE A N 1
ATOM 593 C CA . PHE A 1 74 ? -12.680 18.830 23.158 1.00 94.50 74 PHE A CA 1
ATOM 594 C C . PHE A 1 74 ? -12.550 18.981 24.672 1.00 94.50 74 PHE A C 1
ATOM 596 O O . PHE A 1 74 ? -12.993 18.096 25.407 1.00 94.50 74 PHE A O 1
ATOM 603 N N . GLU A 1 75 ? -11.981 20.084 25.159 1.00 93.88 75 GLU A N 1
ATOM 604 C CA . GLU A 1 75 ? -11.979 20.369 26.587 1.00 93.88 75 GLU A CA 1
ATOM 605 C C . GLU A 1 75 ? -13.416 20.378 27.131 1.00 93.88 75 GLU A C 1
ATOM 607 O O . GLU A 1 75 ? -14.360 20.836 26.486 1.00 93.88 75 GLU A O 1
ATOM 612 N N . ASN A 1 76 ? -13.601 19.784 28.309 1.00 95.56 76 ASN A N 1
ATOM 613 C CA . ASN A 1 76 ? -14.901 19.565 28.946 1.00 95.56 76 ASN A CA 1
ATOM 614 C C . ASN A 1 76 ? -15.867 18.639 28.181 1.00 95.56 76 ASN A C 1
ATOM 616 O O . ASN A 1 76 ? -17.022 18.502 28.583 1.00 95.56 76 ASN A O 1
ATOM 620 N N . LYS A 1 77 ? -15.438 17.949 27.115 1.00 96.38 77 LYS A N 1
ATOM 621 C CA . LYS A 1 77 ? -16.211 16.834 26.543 1.00 96.38 77 LYS A CA 1
ATOM 622 C C . LYS A 1 77 ? -15.956 15.551 27.330 1.00 96.38 77 LYS A C 1
ATOM 624 O O . LYS A 1 77 ? -14.913 15.387 27.956 1.00 96.38 77 LYS A O 1
ATOM 629 N N . LYS A 1 78 ? -16.926 14.635 27.308 1.00 96.88 78 LYS A N 1
ATOM 630 C CA . LYS A 1 78 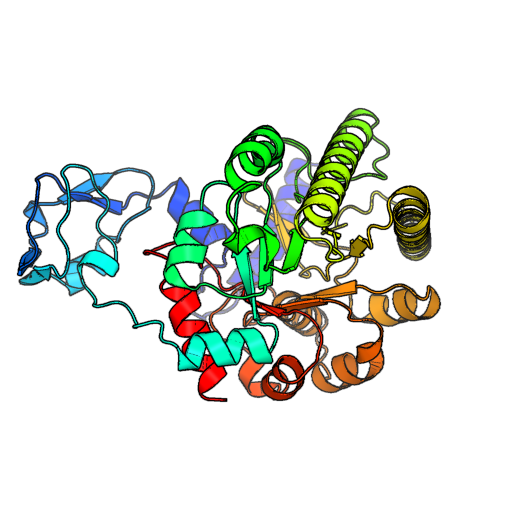? -16.809 13.330 27.970 1.00 96.88 78 LYS A CA 1
ATOM 631 C C . LYS A 1 78 ? -16.032 12.346 27.102 1.00 96.88 78 LYS A C 1
ATOM 633 O O . LYS A 1 78 ? -16.285 12.250 25.902 1.00 96.88 78 LYS A O 1
ATOM 638 N N . LEU A 1 79 ? -15.158 11.568 27.730 1.00 96.12 79 LEU A N 1
ATOM 639 C CA . LEU A 1 79 ? -14.499 10.428 27.103 1.00 96.12 79 LEU A CA 1
ATOM 640 C C . LEU A 1 79 ? -15.512 9.345 26.715 1.00 96.12 79 LEU A C 1
ATOM 642 O O . LEU A 1 79 ? -16.426 9.029 27.480 1.00 96.12 79 LEU A O 1
ATOM 646 N N . VAL A 1 80 ? -15.325 8.728 25.548 1.00 95.00 80 VAL A N 1
ATOM 647 C CA . VAL A 1 80 ? -16.148 7.595 25.085 1.00 95.00 80 VAL A CA 1
ATOM 648 C C . VAL A 1 80 ? -15.506 6.230 25.354 1.00 95.00 80 VAL A C 1
ATOM 650 O O . VAL A 1 80 ? -16.197 5.212 25.260 1.00 95.00 80 VAL A O 1
ATOM 653 N N . LYS A 1 81 ? -14.221 6.214 25.728 1.00 93.69 81 LYS A N 1
ATOM 654 C CA . LYS A 1 81 ? -13.427 5.044 26.132 1.00 93.69 81 LYS A CA 1
ATOM 655 C C . LYS A 1 81 ? -12.522 5.420 27.314 1.00 93.69 81 LYS A C 1
ATOM 657 O O . LYS A 1 81 ? -12.222 6.597 27.499 1.00 93.69 81 LYS A O 1
ATOM 662 N N . ASP A 1 82 ? -12.114 4.426 28.096 1.00 95.94 82 ASP A N 1
ATOM 663 C CA . ASP A 1 82 ? -11.082 4.594 29.126 1.00 95.94 82 ASP A CA 1
ATOM 664 C C . ASP A 1 82 ? -9.744 5.002 28.475 1.00 95.94 82 ASP A C 1
ATOM 666 O O . ASP A 1 82 ? -9.494 4.655 27.322 1.00 95.94 82 ASP A O 1
ATOM 670 N N . ILE A 1 83 ? -8.893 5.712 29.219 1.00 96.25 83 ILE A N 1
ATOM 671 C CA . ILE A 1 83 ? -7.510 6.040 28.843 1.00 96.25 83 ILE A CA 1
ATOM 672 C C . ILE A 1 83 ? -6.597 5.625 29.994 1.00 96.25 83 ILE A C 1
ATOM 674 O O . ILE A 1 83 ? -6.846 5.996 31.144 1.00 96.25 83 ILE A O 1
ATOM 678 N N . LYS A 1 84 ? -5.535 4.872 29.709 1.00 97.00 84 LYS A N 1
ATOM 679 C CA . LYS A 1 84 ? -4.548 4.478 30.719 1.00 97.00 84 LYS A CA 1
ATOM 680 C C . LYS A 1 84 ? -3.493 5.564 30.946 1.00 97.00 84 LYS A C 1
ATOM 682 O O . LYS A 1 84 ? -3.226 6.404 30.086 1.00 97.00 84 LYS A O 1
ATOM 687 N N . LEU A 1 85 ? -2.840 5.512 32.104 1.00 96.75 85 LEU A N 1
ATOM 688 C CA . LEU A 1 85 ? -1.626 6.279 32.381 1.00 96.75 85 LEU A CA 1
ATOM 689 C C . LEU A 1 85 ? -0.608 6.099 31.239 1.00 96.75 85 LEU A C 1
ATOM 691 O O . LEU A 1 85 ? -0.344 4.978 30.812 1.00 96.75 85 LEU A O 1
ATOM 695 N N . ASN A 1 86 ? -0.015 7.204 30.778 1.00 95.25 86 ASN A N 1
ATOM 696 C CA . ASN A 1 86 ? 0.934 7.284 29.661 1.00 95.25 86 ASN A CA 1
ATOM 697 C C . ASN A 1 86 ? 0.391 6.862 28.281 1.00 95.25 86 ASN A C 1
ATOM 699 O O . ASN A 1 86 ? 1.158 6.826 27.321 1.00 95.25 86 ASN A O 1
ATOM 703 N N . GLU A 1 87 ? -0.908 6.604 28.138 1.00 95.44 87 GLU A N 1
ATOM 704 C CA . GLU A 1 87 ? -1.522 6.340 26.837 1.00 95.44 87 GLU A CA 1
ATOM 705 C C . GLU A 1 87 ? -1.744 7.645 26.057 1.00 95.44 87 GLU A C 1
ATOM 707 O O . GLU A 1 87 ? -2.169 8.659 26.623 1.00 95.44 87 GLU A O 1
ATOM 712 N N . PHE A 1 88 ? -1.464 7.626 24.751 1.00 94.38 88 PHE A N 1
ATOM 713 C CA . PHE A 1 88 ? -1.753 8.746 23.854 1.00 94.38 88 PHE A CA 1
ATOM 714 C C . PHE A 1 88 ? -3.261 8.960 23.731 1.00 94.38 88 PHE A C 1
ATOM 716 O O . PHE A 1 88 ? -4.003 8.034 23.399 1.00 94.38 88 PHE A O 1
ATOM 723 N N . ILE A 1 89 ? -3.731 10.194 23.929 1.00 94.38 89 ILE A N 1
ATOM 724 C CA . ILE A 1 89 ? -5.122 10.517 23.605 1.00 94.38 89 ILE A CA 1
ATOM 725 C C . ILE A 1 89 ? -5.271 10.657 22.093 1.00 94.38 89 ILE A C 1
ATOM 727 O O . ILE A 1 89 ? -4.482 11.335 21.451 1.00 94.38 89 ILE A O 1
ATOM 731 N N . ASN A 1 90 ? -6.288 10.025 21.517 1.00 92.06 90 ASN A N 1
ATOM 732 C CA . ASN A 1 90 ? -6.572 10.034 20.090 1.00 92.06 90 ASN A CA 1
ATOM 733 C C . ASN A 1 90 ? -8.084 10.197 19.873 1.00 92.06 90 ASN A C 1
ATOM 735 O O . ASN A 1 90 ? -8.867 10.207 20.830 1.00 92.06 90 ASN A O 1
ATOM 739 N N . PHE A 1 91 ? -8.520 10.316 18.618 1.00 89.94 91 PHE A N 1
ATOM 740 C CA . PHE A 1 91 ? -9.934 10.551 18.318 1.00 89.94 91 PHE A CA 1
ATOM 741 C C . PHE A 1 91 ? -10.861 9.418 18.777 1.00 89.94 91 PHE A C 1
ATOM 743 O O . PHE A 1 91 ? -12.025 9.693 19.059 1.00 89.94 91 PHE A O 1
ATOM 750 N N . THR A 1 92 ? -10.371 8.186 18.958 1.00 89.31 92 THR A N 1
ATOM 751 C CA . THR A 1 92 ? -11.203 7.065 19.438 1.00 89.31 92 THR A CA 1
ATOM 752 C C . THR A 1 92 ? -11.605 7.188 20.906 1.00 89.31 92 THR A C 1
ATOM 754 O O . THR A 1 92 ? -12.586 6.572 21.323 1.00 89.31 92 THR A O 1
ATOM 757 N N . HIS A 1 93 ? -10.880 7.999 21.683 1.00 92.56 93 HIS A N 1
ATOM 758 C CA . HIS A 1 93 ? -11.233 8.324 23.065 1.00 92.56 93 HIS A CA 1
ATOM 759 C C . HIS A 1 93 ? -12.316 9.404 23.158 1.00 92.56 93 HIS A C 1
ATOM 761 O O . HIS A 1 93 ? -12.949 9.549 24.202 1.00 92.56 93 HIS A O 1
ATOM 767 N N . ILE A 1 94 ? -12.557 10.142 22.069 1.00 91.81 94 ILE A N 1
ATOM 768 C CA . ILE A 1 94 ? -13.418 11.333 22.046 1.00 91.81 94 ILE A CA 1
ATOM 769 C C . ILE A 1 94 ? -14.673 11.115 21.193 1.00 91.81 94 ILE A C 1
ATOM 771 O O . ILE A 1 94 ? -15.761 11.575 21.539 1.00 91.81 94 ILE A O 1
ATOM 775 N N . LYS A 1 95 ? -14.542 10.407 20.070 1.00 87.69 95 LYS A N 1
ATOM 776 C CA . LYS A 1 95 ? -15.606 10.180 19.092 1.00 87.69 95 LYS A CA 1
ATOM 777 C C . LYS A 1 95 ? -15.977 8.704 19.046 1.00 87.69 95 LYS A C 1
ATOM 779 O O . LYS A 1 95 ? -15.126 7.819 19.114 1.00 87.69 95 LYS A O 1
ATOM 784 N N . LYS A 1 96 ? -17.276 8.432 18.903 1.00 82.06 96 LYS A N 1
ATOM 785 C CA . LYS A 1 96 ? -17.754 7.079 18.604 1.00 82.06 96 LYS A CA 1
ATOM 786 C C . LYS A 1 96 ? -17.317 6.713 17.188 1.00 82.06 96 LYS A C 1
ATOM 788 O O . LYS A 1 96 ? -17.631 7.440 16.251 1.00 82.06 96 LYS A O 1
ATOM 793 N N . GLN A 1 97 ? -16.652 5.573 17.057 1.00 77.88 97 GLN A N 1
ATOM 794 C CA . GLN A 1 97 ? -16.225 5.049 15.765 1.00 77.88 97 GLN A CA 1
ATOM 795 C C . GLN A 1 97 ? -17.425 4.623 14.916 1.00 77.88 97 GLN A C 1
ATOM 797 O O . GLN A 1 97 ? -18.485 4.239 15.432 1.00 77.88 97 GLN A O 1
ATOM 802 N N . SER A 1 98 ? -17.246 4.646 13.598 1.00 73.94 98 SER A N 1
ATOM 803 C CA . SER A 1 98 ? -18.225 4.085 12.676 1.00 73.94 98 SER A CA 1
ATOM 804 C C . SER A 1 98 ? -18.395 2.578 12.904 1.00 73.94 98 SER A C 1
ATOM 806 O O . SER A 1 98 ? -17.435 1.820 13.043 1.00 73.94 98 SER A O 1
ATOM 808 N N . LYS A 1 99 ? -19.653 2.124 12.960 1.00 82.56 99 LYS A N 1
ATOM 809 C CA . LYS A 1 99 ? -19.957 0.693 13.044 1.00 82.56 99 LYS A CA 1
ATOM 810 C C . LYS A 1 99 ? -19.716 0.048 11.681 1.00 82.56 99 LYS A C 1
ATOM 812 O O . LYS A 1 99 ? -20.433 0.354 10.728 1.00 82.56 99 LYS A O 1
ATOM 817 N N . PHE A 1 100 ? -18.757 -0.869 11.615 1.00 92.00 100 PHE A N 1
ATOM 818 C CA . PHE A 1 100 ? -18.650 -1.824 10.518 1.00 92.00 100 PHE A CA 1
ATOM 819 C C . PHE A 1 100 ? -19.732 -2.902 10.684 1.00 92.00 100 PHE A C 1
ATOM 821 O O . PHE A 1 100 ? -19.948 -3.393 11.791 1.00 92.00 100 PHE A O 1
ATOM 828 N N . ASN A 1 101 ? -20.465 -3.230 9.618 1.00 94.12 101 ASN A N 1
ATOM 829 C CA . ASN A 1 101 ? -21.624 -4.125 9.696 1.00 94.12 101 ASN A CA 1
ATOM 830 C C . ASN A 1 101 ? -21.645 -5.175 8.572 1.00 94.12 101 ASN A C 1
ATOM 832 O O . ASN A 1 101 ? -20.872 -5.115 7.616 1.00 94.12 101 ASN A O 1
ATOM 836 N N . LYS A 1 102 ? -22.581 -6.130 8.668 1.00 95.44 102 LYS A N 1
ATOM 837 C CA . LYS A 1 102 ? -22.723 -7.240 7.712 1.00 95.44 102 LYS A CA 1
ATOM 838 C C . LYS A 1 102 ? -22.959 -6.773 6.268 1.00 95.44 102 LYS A C 1
ATOM 840 O O . LYS A 1 102 ? -22.414 -7.378 5.351 1.00 95.44 102 LYS A O 1
ATOM 845 N N . LYS A 1 103 ? -23.711 -5.684 6.049 1.00 96.38 103 LYS A N 1
ATOM 846 C CA . LYS A 1 103 ? -23.932 -5.118 4.702 1.00 96.38 103 LYS A CA 1
ATOM 847 C C . LYS 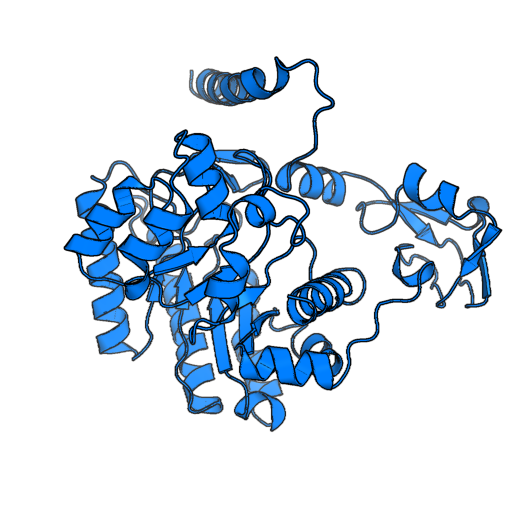A 1 103 ? -22.614 -4.642 4.086 1.00 96.38 103 LYS A C 1
ATOM 849 O O . LYS A 1 103 ? -22.342 -4.946 2.929 1.00 96.38 103 LYS A O 1
ATOM 854 N N . MET A 1 104 ? -21.787 -3.946 4.867 1.00 97.50 104 MET A N 1
ATOM 855 C CA . MET A 1 104 ? -20.466 -3.479 4.434 1.00 97.50 104 MET A CA 1
ATOM 856 C C . MET A 1 104 ? -19.526 -4.648 4.126 1.00 97.50 104 MET A C 1
ATOM 858 O O . MET A 1 104 ? -18.910 -4.666 3.065 1.00 97.50 104 MET A O 1
ATOM 862 N N . LYS A 1 105 ? -19.481 -5.663 4.996 1.00 97.50 105 LYS A N 1
ATOM 863 C CA . LYS A 1 105 ? -18.719 -6.898 4.760 1.00 97.50 105 LYS A CA 1
ATOM 864 C C . LYS A 1 105 ? -19.124 -7.583 3.453 1.00 97.50 105 LYS A C 1
ATOM 866 O O . LYS A 1 105 ? -18.270 -7.864 2.619 1.00 97.50 105 LYS A O 1
ATOM 871 N N . ASN A 1 106 ? -20.422 -7.818 3.257 1.00 97.94 106 ASN A N 1
ATOM 872 C CA . ASN A 1 106 ? -20.939 -8.482 2.059 1.00 97.94 106 ASN A CA 1
ATOM 873 C C . ASN A 1 106 ? -20.607 -7.693 0.788 1.00 97.94 106 ASN A C 1
ATOM 875 O O . ASN A 1 106 ? -20.240 -8.284 -0.225 1.00 97.94 106 ASN A O 1
ATOM 879 N N . PHE A 1 107 ? -20.697 -6.361 0.849 1.00 97.94 107 PHE A N 1
ATOM 880 C CA . PHE A 1 107 ? -20.277 -5.492 -0.244 1.00 97.94 107 PHE A CA 1
ATOM 881 C C . PHE A 1 107 ? -18.786 -5.662 -0.560 1.00 97.94 107 PHE A C 1
ATOM 883 O O . PHE A 1 107 ? -18.435 -5.875 -1.719 1.00 97.94 107 PHE A O 1
ATOM 890 N N . CYS A 1 108 ? -17.914 -5.617 0.452 1.00 98.19 108 CYS A N 1
ATOM 891 C CA . CYS A 1 108 ? -16.476 -5.811 0.272 1.00 98.19 108 CYS A CA 1
ATOM 892 C C . CYS A 1 108 ? -16.153 -7.173 -0.347 1.00 98.19 108 CYS A C 1
ATOM 894 O O . CYS A 1 108 ? -15.378 -7.243 -1.298 1.00 98.19 108 CYS A O 1
ATOM 896 N N . ASP A 1 109 ? -16.787 -8.238 0.141 1.00 97.31 109 ASP A N 1
ATOM 897 C CA . ASP A 1 109 ? -16.590 -9.594 -0.369 1.00 97.31 109 ASP A CA 1
ATOM 898 C C . ASP A 1 109 ? -17.034 -9.717 -1.836 1.00 97.31 109 ASP A C 1
ATOM 900 O O . ASP A 1 109 ? -16.306 -10.288 -2.650 1.00 97.31 109 ASP A O 1
ATOM 904 N N . LEU A 1 110 ? -18.187 -9.134 -2.191 1.00 97.50 110 LEU A N 1
ATOM 905 C CA . LEU A 1 110 ? -18.720 -9.120 -3.557 1.00 97.50 110 LEU A CA 1
ATOM 906 C C . LEU A 1 110 ? -17.843 -8.302 -4.514 1.00 97.50 110 LEU A C 1
ATOM 908 O O . LEU A 1 110 ? -17.577 -8.726 -5.637 1.00 97.50 110 LEU A O 1
ATOM 912 N N . LYS A 1 111 ? -17.394 -7.121 -4.081 1.00 97.81 111 LYS A N 1
ATOM 913 C CA . LYS A 1 111 ? -16.582 -6.198 -4.890 1.00 97.81 111 LYS A CA 1
ATOM 914 C C . LYS A 1 111 ? -15.079 -6.477 -4.796 1.00 97.81 111 LYS A C 1
ATOM 916 O O . LYS A 1 111 ? -14.295 -5.728 -5.376 1.00 97.81 111 LYS A O 1
ATOM 921 N N . LYS A 1 112 ? -14.672 -7.548 -4.102 1.00 98.12 112 LYS A N 1
ATOM 922 C CA . LYS A 1 112 ? -13.271 -7.937 -3.853 1.00 98.12 112 LYS A CA 1
ATOM 923 C C . LYS A 1 112 ? -12.420 -6.793 -3.296 1.00 98.12 112 LYS A C 1
ATOM 925 O O . LYS A 1 112 ? -11.291 -6.567 -3.736 1.00 98.12 112 LYS A O 1
ATOM 930 N N . ILE A 1 113 ? -13.001 -6.057 -2.354 1.00 98.56 113 ILE A N 1
ATOM 931 C CA . ILE A 1 113 ? -12.294 -5.042 -1.582 1.00 98.56 113 ILE A CA 1
ATOM 932 C C . ILE A 1 113 ? -11.371 -5.752 -0.598 1.00 98.56 113 ILE A C 1
ATOM 934 O O . ILE A 1 113 ? -11.794 -6.662 0.117 1.00 98.56 113 ILE A O 1
ATOM 938 N N . SER A 1 114 ? -10.121 -5.320 -0.598 1.00 98.38 114 SER A N 1
ATOM 939 C CA . SER A 1 114 ? -9.038 -5.798 0.242 1.00 98.38 114 SER A CA 1
ATOM 940 C C . SER A 1 114 ? -8.588 -4.681 1.177 1.00 98.38 114 SER A C 1
ATOM 942 O O . SER A 1 114 ? -8.722 -3.499 0.850 1.00 98.38 114 SER A O 1
ATOM 944 N N . LEU A 1 115 ? -8.063 -5.056 2.339 1.00 98.12 115 LEU A N 1
ATOM 945 C CA . LEU A 1 115 ? -7.391 -4.136 3.252 1.00 98.12 115 LEU A CA 1
ATOM 946 C C . LEU A 1 115 ? -5.912 -4.515 3.355 1.00 98.12 115 LEU A C 1
ATOM 948 O O . LEU A 1 115 ? -5.612 -5.716 3.418 1.00 98.12 115 LEU A O 1
ATOM 952 N N . PRO A 1 116 ? -5.003 -3.529 3.403 1.00 97.19 116 PRO A N 1
ATOM 953 C CA . PRO A 1 116 ? -3.613 -3.791 3.702 1.00 97.19 116 PRO A CA 1
ATOM 954 C C . PRO A 1 116 ? -3.503 -4.225 5.168 1.00 97.19 116 PRO A C 1
ATOM 956 O O . PRO A 1 116 ? -4.205 -3.726 6.050 1.00 97.19 116 PRO A O 1
ATOM 959 N N . ILE A 1 117 ? -2.657 -5.215 5.418 1.00 95.88 117 ILE A N 1
ATOM 960 C CA . ILE A 1 117 ? -2.417 -5.834 6.722 1.00 95.88 117 ILE A CA 1
ATOM 961 C C . ILE A 1 117 ? -0.923 -6.072 6.905 1.00 95.88 117 ILE A C 1
ATOM 963 O O . ILE A 1 117 ? -0.177 -6.243 5.942 1.00 95.88 117 ILE A O 1
ATOM 967 N N . ARG A 1 118 ? -0.486 -6.172 8.153 1.00 94.31 118 ARG A N 1
ATOM 968 C CA . ARG A 1 118 ? 0.822 -6.715 8.516 1.00 94.31 118 ARG A CA 1
ATOM 969 C C . ARG A 1 118 ? 0.645 -7.988 9.343 1.00 94.31 118 ARG A C 1
ATOM 971 O O . ARG A 1 118 ? -0.418 -8.210 9.924 1.00 94.31 118 ARG A O 1
ATOM 978 N N . PRO A 1 119 ? 1.672 -8.852 9.433 1.00 92.56 119 PRO A N 1
ATOM 979 C CA . PRO A 1 119 ? 1.561 -10.100 10.189 1.00 92.56 119 PRO A CA 1
ATOM 980 C C . PRO A 1 119 ? 1.047 -9.910 11.628 1.00 92.56 119 PRO A C 1
ATOM 982 O O . PRO A 1 119 ? 0.207 -10.673 12.098 1.00 92.56 119 PRO A O 1
ATOM 985 N N . TYR A 1 120 ? 1.496 -8.858 12.318 1.00 89.19 120 TYR A N 1
ATOM 986 C CA . TYR A 1 120 ? 1.158 -8.614 13.723 1.00 89.19 120 TYR A CA 1
ATOM 987 C C . TYR A 1 120 ? -0.251 -8.046 13.962 1.00 89.19 120 TYR A C 1
ATOM 989 O O . TYR A 1 120 ? -0.744 -8.119 15.089 1.00 89.19 120 TYR A O 1
ATOM 997 N N . ASP A 1 121 ? -0.905 -7.457 12.955 1.00 90.19 121 ASP A N 1
ATOM 998 C CA . ASP A 1 121 ? -2.241 -6.865 13.107 1.00 90.19 121 ASP A CA 1
ATOM 999 C C . ASP A 1 121 ? -3.347 -7.608 12.349 1.00 90.19 121 ASP A C 1
ATOM 1001 O O . ASP A 1 121 ? -4.525 -7.330 12.589 1.00 90.19 121 ASP A O 1
ATOM 1005 N N . PHE A 1 122 ? -2.994 -8.622 11.546 1.00 92.81 122 PHE A N 1
ATOM 1006 C CA . PHE A 1 122 ? -3.945 -9.448 10.802 1.00 92.81 122 PHE A CA 1
ATOM 1007 C C . PHE A 1 122 ? -5.121 -9.929 11.659 1.00 92.81 122 PHE A C 1
ATOM 1009 O O . PHE A 1 122 ? -6.267 -9.710 11.282 1.00 92.81 122 PHE A O 1
ATOM 1016 N N . LEU A 1 123 ? -4.868 -10.543 12.822 1.00 92.06 123 LEU A N 1
ATOM 1017 C CA . LEU A 1 123 ? -5.936 -11.074 13.680 1.00 92.06 123 LEU A CA 1
ATOM 1018 C C . LEU A 1 123 ? -6.900 -9.979 14.151 1.00 92.06 123 LEU A C 1
ATOM 1020 O O . LEU A 1 123 ? -8.113 -10.177 14.148 1.00 92.06 123 LEU A O 1
ATOM 1024 N N . LYS A 1 124 ? -6.380 -8.802 14.515 1.00 92.44 124 LYS A N 1
ATOM 1025 C CA . LYS A 1 124 ? -7.203 -7.670 14.966 1.00 92.44 124 LYS A CA 1
ATOM 1026 C C . LYS A 1 124 ? -8.077 -7.145 13.828 1.00 92.44 124 LYS A C 1
ATOM 1028 O O . LYS A 1 124 ? -9.277 -6.951 14.017 1.00 92.44 124 LYS A O 1
ATOM 1033 N N . ILE A 1 125 ? -7.496 -6.975 12.639 1.00 94.25 125 ILE A N 1
ATOM 1034 C CA . ILE A 1 125 ? -8.216 -6.521 11.443 1.00 94.25 125 ILE A CA 1
ATOM 1035 C C . ILE A 1 125 ? -9.241 -7.577 11.003 1.00 94.25 125 ILE A C 1
ATOM 1037 O O . ILE A 1 125 ? -10.390 -7.238 10.719 1.00 94.25 125 ILE A O 1
ATOM 1041 N N . ASN A 1 126 ? -8.880 -8.861 10.987 1.00 94.56 126 ASN A N 1
ATOM 1042 C CA . ASN A 1 126 ? -9.796 -9.939 10.626 1.00 94.56 126 ASN A CA 1
ATOM 1043 C C . ASN A 1 126 ? -10.972 -10.035 11.603 1.00 94.56 126 ASN A C 1
ATOM 1045 O O . ASN A 1 126 ? -12.110 -10.114 11.157 1.00 94.56 126 ASN A O 1
ATOM 1049 N N . ASN A 1 127 ? -10.736 -9.921 12.911 1.00 93.12 127 ASN A N 1
ATOM 1050 C CA . ASN A 1 127 ? -11.816 -9.926 13.901 1.00 93.12 127 ASN A CA 1
ATOM 1051 C C . ASN A 1 127 ? -12.765 -8.731 13.734 1.00 93.12 127 ASN A C 1
ATOM 1053 O O . ASN A 1 127 ? -13.966 -8.853 13.966 1.00 93.12 127 ASN A O 1
ATOM 1057 N N . LYS A 1 128 ? -12.244 -7.574 13.307 1.00 93.50 128 LYS A N 1
ATOM 1058 C CA . LYS A 1 128 ? -13.050 -6.367 13.098 1.00 93.50 128 LYS A CA 1
ATOM 1059 C C . LYS A 1 128 ? -13.847 -6.385 11.791 1.00 93.50 128 LYS A C 1
ATOM 1061 O O . LYS A 1 128 ? -15.012 -5.990 11.786 1.00 93.50 128 LYS A O 1
ATOM 1066 N N . PHE A 1 129 ? -13.223 -6.794 10.687 1.00 95.56 129 PHE A N 1
ATOM 1067 C CA . PHE A 1 129 ? -13.797 -6.665 9.342 1.00 95.56 129 PHE A CA 1
ATOM 1068 C C . PHE A 1 129 ? -14.206 -8.001 8.711 1.00 95.56 129 PHE A C 1
ATOM 1070 O O . PHE A 1 129 ? -15.191 -8.059 7.977 1.00 95.56 129 PHE A O 1
ATOM 1077 N N . ASN A 1 130 ? -13.468 -9.076 8.987 1.00 95.50 130 ASN A N 1
ATOM 1078 C CA . ASN A 1 130 ? -13.693 -10.430 8.475 1.00 95.50 130 ASN A CA 1
ATOM 1079 C C . ASN A 1 130 ? -13.927 -10.496 6.946 1.00 95.50 130 ASN A C 1
ATOM 1081 O O . ASN A 1 130 ? -14.808 -11.205 6.453 1.00 95.50 130 ASN A O 1
ATOM 1085 N N . LEU A 1 131 ? -13.156 -9.736 6.170 1.00 97.00 131 LEU A N 1
ATOM 1086 C CA . LEU A 1 131 ? -13.251 -9.707 4.708 1.00 97.00 131 LEU A CA 1
ATOM 1087 C C . LEU A 1 131 ? -12.706 -11.000 4.096 1.00 97.00 131 LEU A C 1
ATOM 1089 O O . LEU A 1 131 ? -11.988 -11.753 4.750 1.00 97.00 131 LEU A O 1
ATOM 1093 N N . LYS A 1 132 ? -13.024 -11.267 2.829 1.00 97.31 132 LYS A N 1
ATOM 1094 C CA . LYS A 1 132 ? -12.430 -12.373 2.058 1.00 97.31 132 LYS A CA 1
ATOM 1095 C C . LYS A 1 132 ? -11.051 -12.062 1.482 1.00 97.31 132 LYS A C 1
ATOM 1097 O O . LYS A 1 132 ? -10.342 -13.005 1.149 1.00 97.31 132 LYS A O 1
ATOM 1102 N N . HIS A 1 133 ? -10.686 -10.791 1.330 1.00 98.25 133 HIS A N 1
ATOM 1103 C CA . HIS A 1 133 ? -9.457 -10.374 0.653 1.00 98.25 133 HIS A CA 1
ATOM 1104 C C . HIS A 1 133 ? -8.622 -9.477 1.564 1.00 98.25 133 HIS A C 1
ATOM 1106 O O . HIS A 1 133 ? -9.169 -8.588 2.216 1.00 98.25 133 HIS A O 1
ATOM 1112 N N . TYR A 1 134 ? -7.314 -9.712 1.577 1.00 98.19 134 TYR A N 1
ATOM 1113 C CA . TYR A 1 134 ? -6.332 -8.910 2.301 1.00 98.19 134 TYR A CA 1
ATOM 1114 C C . TYR A 1 134 ? -5.030 -8.805 1.501 1.00 98.19 134 TYR A C 1
ATOM 1116 O O . TYR A 1 134 ? -4.730 -9.676 0.684 1.00 98.19 134 TYR A O 1
ATOM 1124 N N . GLU A 1 135 ? -4.238 -7.766 1.752 1.00 98.56 135 GLU A N 1
ATOM 1125 C CA . GLU A 1 135 ? -2.882 -7.647 1.214 1.00 98.56 135 GLU A CA 1
ATOM 1126 C C . GLU A 1 135 ? -1.859 -7.542 2.340 1.00 98.56 135 GLU A C 1
ATOM 1128 O O . GLU A 1 135 ? -1.934 -6.631 3.156 1.00 98.56 135 GLU A O 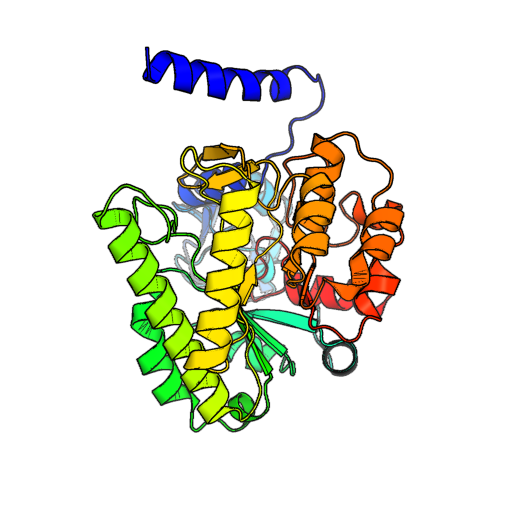1
ATOM 1133 N N . PHE A 1 136 ? -0.872 -8.437 2.378 1.00 97.88 136 PHE A N 1
ATOM 1134 C CA . PHE A 1 136 ? 0.257 -8.267 3.291 1.00 97.88 136 PHE A CA 1
ATOM 1135 C C . PHE A 1 136 ? 1.170 -7.145 2.804 1.00 97.88 136 PHE A C 1
ATOM 1137 O O . PHE A 1 136 ? 1.934 -7.344 1.863 1.00 97.88 136 PHE A O 1
ATOM 1144 N N . HIS A 1 137 ? 1.116 -5.998 3.472 1.00 95.38 137 HIS A N 1
ATOM 1145 C CA . HIS A 1 137 ? 1.887 -4.806 3.148 1.00 95.38 137 HIS A CA 1
ATOM 1146 C C . HIS A 1 137 ? 3.183 -4.770 3.985 1.00 95.38 137 HIS A C 1
ATOM 1148 O O . HIS A 1 137 ? 3.245 -4.188 5.074 1.00 95.38 137 HIS A O 1
ATOM 1154 N N . LEU A 1 138 ? 4.201 -5.503 3.520 1.00 93.00 138 LEU A N 1
ATOM 1155 C CA . LEU A 1 138 ? 5.375 -5.866 4.320 1.00 93.00 138 LEU A CA 1
ATOM 1156 C C . LEU A 1 138 ? 6.444 -4.767 4.359 1.00 93.00 138 LEU A C 1
ATOM 1158 O O . LEU A 1 138 ? 6.866 -4.246 3.330 1.00 93.00 138 LEU A O 1
ATOM 1162 N N . GLY A 1 139 ? 6.979 -4.500 5.549 1.00 93.12 139 GLY A N 1
ATOM 1163 C CA . GLY A 1 139 ? 8.314 -3.932 5.710 1.00 93.12 139 GLY A CA 1
ATOM 1164 C C . GLY A 1 139 ? 9.400 -5.009 5.595 1.00 93.12 139 GLY A C 1
ATOM 1165 O O . GLY A 1 139 ? 9.156 -6.197 5.806 1.00 93.12 139 GLY A O 1
ATOM 1166 N N . PHE A 1 140 ? 10.642 -4.608 5.311 1.00 92.88 140 PHE A N 1
ATOM 1167 C CA . PHE A 1 140 ? 11.754 -5.565 5.201 1.00 92.88 140 PHE A CA 1
ATOM 1168 C C . PHE A 1 140 ? 12.042 -6.291 6.527 1.00 92.88 140 PHE A C 1
ATOM 1170 O O . PHE A 1 140 ? 12.509 -7.429 6.526 1.00 92.88 140 PHE A O 1
ATOM 1177 N N . SER A 1 141 ? 11.742 -5.655 7.664 1.00 93.12 141 SER A N 1
ATOM 1178 C CA . SER A 1 141 ? 11.847 -6.250 8.999 1.00 93.12 141 SER A CA 1
ATOM 1179 C C . SER A 1 141 ? 10.756 -7.289 9.275 1.00 93.12 141 SER A C 1
ATOM 1181 O O . SER A 1 141 ? 11.035 -8.274 9.961 1.00 93.12 141 SER A O 1
ATOM 1183 N N . ASP A 1 142 ? 9.559 -7.130 8.698 1.00 93.94 142 ASP A N 1
ATOM 1184 C CA . ASP A 1 142 ? 8.438 -8.063 8.874 1.00 93.94 142 ASP A CA 1
ATOM 1185 C C . ASP A 1 142 ? 8.770 -9.454 8.318 1.00 93.94 142 ASP A C 1
ATOM 1187 O O . ASP A 1 142 ? 8.297 -10.461 8.844 1.00 93.94 142 ASP A O 1
ATOM 1191 N N . LEU A 1 143 ? 9.651 -9.542 7.313 1.00 93.62 143 LEU A N 1
ATOM 1192 C CA . LEU A 1 143 ? 10.116 -10.813 6.740 1.00 93.62 143 LEU A CA 1
ATOM 1193 C C . LEU A 1 143 ? 10.836 -11.721 7.745 1.00 93.62 143 LEU A C 1
ATOM 1195 O O . LEU A 1 143 ? 10.957 -12.917 7.494 1.00 93.62 143 LEU A O 1
ATOM 1199 N N . LYS A 1 144 ? 11.296 -11.195 8.886 1.00 91.44 144 LYS A N 1
ATOM 1200 C CA . LYS A 1 144 ? 11.838 -12.018 9.981 1.00 91.44 144 LYS A CA 1
ATOM 1201 C C . LYS A 1 144 ? 10.740 -12.733 10.776 1.00 91.44 144 LYS A C 1
ATOM 1203 O O . LYS A 1 144 ? 11.024 -13.700 11.469 1.00 91.44 144 LYS A O 1
ATOM 1208 N N . LEU A 1 145 ? 9.501 -12.250 10.695 1.00 90.25 145 LEU A N 1
ATOM 1209 C CA . LEU A 1 145 ? 8.368 -12.703 11.504 1.00 90.25 145 LEU A CA 1
ATOM 1210 C C . LEU A 1 145 ? 7.400 -13.601 10.728 1.00 90.25 145 LEU A C 1
ATOM 1212 O O . LEU A 1 145 ? 6.609 -14.313 11.345 1.00 90.25 145 LEU A O 1
ATOM 1216 N N . VAL A 1 146 ? 7.438 -13.571 9.390 1.00 92.06 146 VAL A N 1
ATOM 1217 C CA . VAL A 1 146 ? 6.430 -14.237 8.548 1.00 92.06 146 VAL A CA 1
ATOM 1218 C C . VAL A 1 146 ? 6.346 -15.748 8.762 1.00 92.06 146 VAL A C 1
ATOM 1220 O O . VAL A 1 146 ? 5.254 -16.300 8.687 1.00 92.06 146 VAL A O 1
ATOM 1223 N N . GLU A 1 147 ? 7.459 -16.421 9.053 1.00 89.56 147 GLU A N 1
ATOM 1224 C CA . GLU A 1 147 ? 7.464 -17.867 9.298 1.00 89.56 147 GLU A CA 1
ATOM 1225 C C . GLU A 1 147 ? 6.733 -18.216 10.598 1.00 89.56 147 GLU A C 1
ATOM 1227 O O . GLU A 1 147 ? 5.770 -18.983 10.579 1.00 89.56 147 GLU A O 1
ATOM 1232 N N . ASN A 1 148 ? 7.104 -17.561 11.703 1.00 90.62 148 ASN A N 1
ATOM 1233 C CA . ASN A 1 148 ? 6.427 -17.719 12.991 1.00 90.62 148 ASN A CA 1
ATOM 1234 C C . ASN A 1 148 ? 4.942 -17.351 12.894 1.00 90.62 148 ASN A C 1
ATOM 1236 O O . ASN A 1 148 ? 4.088 -18.055 13.429 1.00 90.62 148 ASN A O 1
ATOM 1240 N N . PHE A 1 149 ? 4.620 -16.274 12.174 1.00 92.50 149 PHE A N 1
ATOM 1241 C CA . PHE A 1 149 ? 3.237 -15.887 11.913 1.00 92.50 149 PHE A CA 1
ATOM 1242 C C . PHE A 1 149 ? 2.455 -17.000 11.206 1.00 92.50 149 PHE A C 1
ATOM 1244 O O . PHE A 1 149 ? 1.365 -17.354 11.654 1.00 92.50 149 PHE A O 1
ATOM 1251 N N . LEU A 1 150 ? 3.003 -17.575 10.129 1.00 91.75 150 LEU A N 1
ATOM 1252 C CA . LEU A 1 150 ? 2.321 -18.635 9.391 1.00 91.75 150 LEU A CA 1
ATOM 1253 C C . LEU A 1 150 ? 2.132 -19.895 10.232 1.00 91.75 150 LEU A C 1
ATOM 1255 O O . LEU A 1 150 ? 1.050 -20.472 10.191 1.00 91.75 150 LEU A O 1
ATOM 1259 N N . ASN A 1 151 ? 3.131 -20.285 11.024 1.00 88.75 151 ASN A N 1
ATOM 1260 C CA . ASN A 1 151 ? 3.021 -21.439 11.918 1.00 88.75 151 ASN A CA 1
ATOM 1261 C C . ASN A 1 151 ? 1.893 -21.250 12.944 1.00 88.75 151 ASN A C 1
ATOM 1263 O O . ASN A 1 151 ? 1.118 -22.173 13.184 1.00 88.75 151 ASN A O 1
ATOM 1267 N N . ASN A 1 152 ? 1.741 -20.033 13.473 1.00 88.12 152 ASN A N 1
ATOM 1268 C CA . ASN A 1 152 ? 0.697 -19.710 14.445 1.00 88.12 152 ASN A CA 1
ATOM 1269 C C . ASN A 1 152 ? -0.704 -19.591 13.823 1.00 88.12 152 ASN A C 1
ATOM 1271 O O . ASN A 1 152 ? -1.694 -19.870 14.493 1.00 88.12 152 ASN A O 1
ATOM 1275 N N . ILE A 1 153 ? -0.810 -19.158 12.560 1.00 86.75 153 ILE A N 1
ATOM 1276 C CA . ILE A 1 153 ? -2.105 -18.899 11.908 1.00 86.75 153 ILE A CA 1
ATOM 1277 C C . ILE A 1 153 ? -2.599 -20.060 11.036 1.00 86.75 153 ILE A C 1
ATOM 1279 O O . ILE A 1 153 ? -3.775 -20.100 10.680 1.00 86.75 153 ILE A O 1
ATOM 1283 N N . ALA A 1 154 ? -1.737 -21.017 10.679 1.00 75.12 154 ALA A N 1
ATOM 1284 C CA . ALA A 1 154 ? -2.063 -22.080 9.724 1.00 75.12 154 ALA A CA 1
ATOM 1285 C C . ALA A 1 154 ? -3.233 -22.978 10.163 1.00 75.12 154 ALA A C 1
ATOM 1287 O O . ALA A 1 154 ? -3.918 -23.550 9.311 1.00 75.12 154 ALA A O 1
ATOM 1288 N N . SER A 1 155 ? -3.478 -23.106 11.470 1.00 70.81 155 SER A N 1
ATOM 1289 C C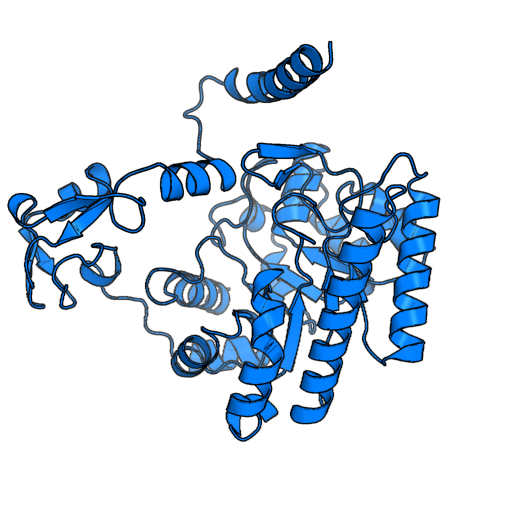A . SER A 1 155 ? -4.602 -23.863 12.036 1.00 70.81 155 SER A CA 1
ATOM 1290 C C . SER A 1 155 ? -5.902 -23.056 12.129 1.00 70.81 155 SER A C 1
ATOM 1292 O O . SER A 1 155 ? -6.968 -23.646 12.297 1.00 70.81 155 SER A O 1
ATOM 1294 N N . VAL A 1 156 ? -5.854 -21.732 11.966 1.00 78.31 156 VAL A N 1
ATOM 1295 C CA . VAL A 1 156 ? -7.032 -20.864 12.043 1.00 78.31 156 VAL A CA 1
ATOM 1296 C C . VAL A 1 156 ? -7.843 -21.001 10.751 1.00 78.31 156 VAL A C 1
ATOM 1298 O O . VAL A 1 156 ? -7.412 -20.550 9.688 1.00 78.31 156 VAL A O 1
ATOM 1301 N N . ASN A 1 157 ? -9.027 -21.621 10.834 1.00 73.00 157 ASN A N 1
ATOM 1302 C CA . ASN A 1 157 ? -9.898 -21.874 9.673 1.00 73.00 157 ASN A CA 1
ATOM 1303 C C . ASN A 1 157 ? -10.192 -20.597 8.871 1.00 73.00 157 ASN A C 1
ATOM 1305 O O . ASN A 1 157 ? -10.086 -20.612 7.645 1.00 73.00 157 ASN A O 1
ATOM 1309 N N . ASP A 1 158 ? -10.415 -19.473 9.557 1.00 81.69 158 ASP A N 1
ATOM 1310 C CA . ASP A 1 158 ? -10.656 -18.180 8.915 1.00 81.69 158 ASP A CA 1
ATOM 1311 C C . ASP A 1 158 ? -9.542 -17.772 7.944 1.00 81.69 158 ASP A C 1
ATOM 1313 O O . ASP A 1 158 ? -9.843 -17.157 6.925 1.00 81.69 158 ASP A O 1
ATOM 1317 N N . PHE A 1 159 ? -8.275 -18.114 8.216 1.00 92.75 159 PHE A N 1
ATOM 1318 C CA . PHE A 1 159 ? -7.145 -17.767 7.349 1.00 92.75 159 PHE A CA 1
ATOM 1319 C C . PHE A 1 159 ? -7.182 -18.537 6.023 1.00 92.75 159 PHE A C 1
ATOM 1321 O O . PHE A 1 159 ? -6.954 -17.954 4.963 1.00 92.75 159 PHE A O 1
ATOM 1328 N N . LYS A 1 160 ? -7.505 -19.838 6.065 1.00 92.50 160 LYS A N 1
ATOM 1329 C CA . LYS A 1 160 ? -7.562 -20.715 4.877 1.00 92.50 160 LYS A CA 1
ATOM 1330 C C . LYS A 1 160 ? -8.613 -20.240 3.870 1.00 92.50 160 LYS A C 1
ATOM 1332 O O . LYS A 1 160 ? -8.422 -20.339 2.654 1.00 92.50 160 LYS A O 1
ATOM 1337 N N . ASP A 1 161 ? -9.692 -19.649 4.372 1.00 92.38 161 ASP A N 1
ATOM 1338 C CA . ASP A 1 161 ? -10.789 -19.150 3.550 1.00 92.38 161 ASP A CA 1
ATOM 1339 C C . ASP A 1 161 ? -10.516 -17.789 2.901 1.00 92.38 161 ASP A C 1
ATOM 1341 O O . ASP A 1 161 ? -11.234 -17.404 1.971 1.00 92.38 161 ASP A O 1
ATOM 1345 N N . LYS A 1 162 ? -9.432 -17.097 3.265 1.00 95.75 162 LYS A N 1
ATOM 1346 C CA . LYS A 1 162 ? -9.086 -15.797 2.675 1.00 95.75 162 LYS A CA 1
ATOM 1347 C C . LYS A 1 162 ? -8.298 -15.914 1.371 1.00 95.75 162 LYS A C 1
ATOM 1349 O O . LYS A 1 162 ? -7.674 -16.927 1.066 1.00 95.75 162 LYS A O 1
ATOM 1354 N N . HIS A 1 163 ? -8.327 -14.831 0.606 1.00 97.56 163 HIS A N 1
ATOM 1355 C CA . HIS A 1 163 ? -7.444 -14.545 -0.514 1.00 97.56 163 HIS A CA 1
ATOM 1356 C C . HIS A 1 163 ? -6.429 -13.491 -0.088 1.00 97.56 163 HIS A C 1
ATOM 1358 O O . HIS A 1 163 ? -6.808 -12.460 0.470 1.00 97.56 163 HIS A O 1
ATOM 1364 N N . PHE A 1 164 ? -5.160 -13.727 -0.408 1.00 98.12 164 PHE A N 1
ATOM 1365 C CA . PHE A 1 164 ? -4.087 -12.797 -0.090 1.00 98.12 164 PHE A CA 1
ATOM 1366 C C . PHE A 1 164 ? -3.305 -12.404 -1.338 1.00 98.12 164 PHE A C 1
ATOM 1368 O O . PHE A 1 164 ? -2.909 -13.268 -2.130 1.00 98.12 164 PHE A O 1
ATOM 1375 N N . SER A 1 165 ? -3.041 -11.111 -1.467 1.00 98.62 165 SER A N 1
ATOM 1376 C CA . SER A 1 165 ? -1.875 -10.590 -2.180 1.00 98.62 165 SER A CA 1
ATOM 1377 C C . SER A 1 165 ? -0.778 -10.228 -1.176 1.00 98.62 165 SER A C 1
ATOM 1379 O O . SER A 1 165 ? -0.998 -10.208 0.039 1.00 98.62 165 SER A O 1
ATOM 1381 N N . VAL A 1 166 ? 0.434 -10.010 -1.673 1.00 98.62 166 VAL A N 1
ATOM 1382 C CA . VAL A 1 166 ? 1.580 -9.601 -0.858 1.00 98.62 166 VAL A CA 1
ATOM 1383 C C . VAL A 1 166 ? 2.265 -8.448 -1.565 1.00 98.62 166 VAL A C 1
ATOM 1385 O O . VAL A 1 166 ? 2.621 -8.586 -2.732 1.00 98.62 166 VAL A O 1
ATOM 1388 N N . HIS A 1 167 ? 2.481 -7.349 -0.860 1.00 98.19 167 HIS A N 1
ATOM 1389 C CA . HIS A 1 167 ? 3.321 -6.257 -1.311 1.00 98.19 167 HIS A CA 1
ATOM 1390 C C . HIS A 1 167 ? 4.767 -6.494 -0.870 1.00 98.19 167 HIS A C 1
ATOM 1392 O O . HIS A 1 167 ? 5.052 -6.755 0.304 1.00 98.19 167 HIS A O 1
ATOM 1398 N N . LEU A 1 168 ? 5.684 -6.430 -1.828 1.00 97.50 168 LEU A N 1
ATOM 1399 C CA . LEU A 1 168 ? 7.121 -6.516 -1.613 1.00 97.50 168 LEU A CA 1
ATOM 1400 C C . LEU A 1 168 ? 7.601 -5.292 -0.816 1.00 97.50 168 LEU A C 1
ATOM 1402 O O . LEU A 1 168 ? 7.163 -4.185 -1.112 1.00 97.50 168 LEU A O 1
ATOM 1406 N N . PRO A 1 169 ? 8.525 -5.440 0.147 1.00 96.75 169 PRO A N 1
ATOM 1407 C CA . PRO A 1 169 ? 9.114 -4.278 0.797 1.00 96.75 169 PRO A CA 1
ATOM 1408 C C . PRO A 1 169 ? 9.823 -3.350 -0.195 1.00 96.75 169 PRO A C 1
ATOM 1410 O O . PRO A 1 169 ? 10.669 -3.798 -0.969 1.00 96.75 169 PRO A O 1
ATOM 1413 N N . ASP A 1 170 ? 9.543 -2.051 -0.102 1.00 94.75 170 ASP A N 1
ATOM 1414 C CA . ASP A 1 170 ? 10.211 -1.013 -0.903 1.00 94.75 170 ASP A CA 1
ATOM 1415 C C . ASP A 1 170 ? 11.697 -0.855 -0.554 1.00 94.75 170 ASP A C 1
ATOM 1417 O O . ASP A 1 170 ? 12.504 -0.421 -1.372 1.00 94.75 170 ASP A O 1
ATOM 1421 N N . TYR A 1 171 ? 12.078 -1.235 0.665 1.00 94.94 171 TYR A N 1
ATOM 1422 C CA . TYR A 1 171 ? 13.448 -1.175 1.162 1.00 94.94 171 TYR A CA 1
ATOM 1423 C C . TYR A 1 171 ? 14.071 -2.567 1.217 1.00 94.94 171 TYR A C 1
ATOM 1425 O O . TYR A 1 171 ? 13.403 -3.549 1.544 1.00 94.94 171 TYR A O 1
ATOM 1433 N N . CYS A 1 172 ? 15.380 -2.652 0.974 1.00 94.38 172 CYS A N 1
ATOM 1434 C CA . CYS A 1 172 ? 16.151 -3.873 1.219 1.00 94.38 172 CYS A CA 1
ATOM 1435 C C . CYS A 1 172 ? 17.046 -3.806 2.466 1.00 94.38 172 CYS A C 1
ATOM 1437 O O . CYS A 1 172 ? 17.562 -4.838 2.904 1.00 94.38 172 CYS A O 1
ATOM 1439 N N . SER A 1 173 ? 17.205 -2.617 3.051 1.00 93.19 173 SER A N 1
ATOM 1440 C CA . SER A 1 173 ? 17.770 -2.389 4.385 1.00 93.19 173 SER A CA 1
ATOM 1441 C C . SER A 1 173 ? 17.399 -0.990 4.890 1.00 93.19 173 SER A C 1
ATOM 1443 O O . SER A 1 173 ? 16.740 -0.228 4.189 1.00 93.19 173 SER A O 1
ATOM 1445 N N . GLU A 1 174 ? 17.904 -0.603 6.061 1.00 91.12 174 GLU A N 1
ATOM 1446 C CA . GLU A 1 174 ? 17.740 0.740 6.639 1.00 91.12 174 GLU A CA 1
ATOM 1447 C C . GLU A 1 174 ? 18.336 1.865 5.769 1.00 91.12 174 GLU A C 1
ATOM 1449 O O . GLU A 1 174 ? 18.058 3.035 6.006 1.00 91.12 174 GLU A O 1
ATOM 1454 N N . LYS A 1 175 ? 19.181 1.520 4.787 1.00 90.62 175 LYS A N 1
ATOM 1455 C CA . LYS A 1 175 ? 19.962 2.466 3.969 1.00 90.62 175 LYS A CA 1
ATOM 1456 C C . LYS A 1 175 ? 19.644 2.407 2.479 1.00 90.62 175 LYS A C 1
ATOM 1458 O O . LYS A 1 175 ? 20.038 3.306 1.745 1.00 90.62 175 LYS A O 1
ATOM 1463 N N . TYR A 1 176 ? 19.005 1.334 2.014 1.00 93.56 176 TYR A N 1
ATOM 1464 C CA . TYR A 1 176 ? 18.888 1.056 0.586 1.00 93.56 176 TYR A CA 1
ATOM 1465 C C . TYR A 1 176 ? 17.458 0.703 0.195 1.00 93.56 176 TYR A C 1
ATOM 1467 O O . TYR A 1 176 ? 16.834 -0.186 0.781 1.00 93.56 176 TYR A O 1
ATOM 1475 N N . ILE A 1 177 ? 16.976 1.379 -0.845 1.00 94.44 177 ILE A N 1
ATOM 1476 C CA . ILE A 1 177 ? 15.766 1.003 -1.578 1.00 94.44 177 ILE A CA 1
ATOM 1477 C C . ILE A 1 177 ? 16.032 -0.322 -2.297 1.00 94.44 177 ILE A C 1
ATOM 1479 O O . ILE A 1 177 ? 17.173 -0.674 -2.615 1.00 94.44 177 ILE A O 1
ATOM 1483 N N . LEU A 1 178 ? 14.979 -1.100 -2.503 1.00 95.50 178 LEU A N 1
ATOM 1484 C CA . LEU A 1 178 ? 15.042 -2.340 -3.249 1.00 95.50 178 LEU A CA 1
ATOM 1485 C C . LEU A 1 178 ? 15.432 -2.062 -4.709 1.00 95.50 178 LEU A C 1
ATOM 1487 O O . LEU A 1 178 ? 14.690 -1.455 -5.476 1.00 95.50 178 LEU A O 1
ATOM 1491 N N . ASN A 1 179 ? 16.592 -2.578 -5.113 1.00 96.25 179 ASN A N 1
ATOM 1492 C CA . ASN A 1 179 ? 17.046 -2.573 -6.495 1.00 96.25 179 ASN A CA 1
ATOM 1493 C C . ASN A 1 179 ? 17.693 -3.916 -6.867 1.00 96.25 179 ASN A C 1
ATOM 1495 O O . ASN A 1 179 ? 18.887 -4.162 -6.681 1.00 96.25 179 ASN A O 1
ATOM 1499 N N . ILE A 1 180 ? 16.888 -4.805 -7.447 1.00 96.06 180 ILE A N 1
ATOM 1500 C CA . ILE A 1 180 ? 17.324 -6.137 -7.894 1.00 96.06 180 ILE A CA 1
ATOM 1501 C C . ILE A 1 180 ? 18.257 -6.106 -9.114 1.00 96.06 180 ILE A C 1
ATOM 1503 O O . ILE A 1 180 ? 18.898 -7.118 -9.407 1.00 96.06 180 ILE A O 1
ATOM 1507 N N . PHE A 1 181 ? 18.344 -4.969 -9.811 1.00 95.38 181 PHE A N 1
ATOM 1508 C CA . PHE A 1 181 ? 19.206 -4.762 -10.976 1.00 95.38 181 PHE A CA 1
ATOM 1509 C C . PHE A 1 181 ? 20.359 -3.790 -10.705 1.00 95.38 181 PHE A C 1
ATOM 1511 O O . PHE A 1 181 ? 21.073 -3.455 -11.648 1.00 95.38 181 PHE A O 1
ATOM 1518 N N . SER A 1 182 ? 20.549 -3.383 -9.445 1.00 95.69 182 SER A N 1
ATOM 1519 C CA . SER A 1 182 ? 21.610 -2.468 -9.016 1.00 95.69 182 SER A CA 1
ATOM 1520 C C . SER A 1 182 ? 22.970 -2.921 -9.527 1.00 95.69 182 SER A C 1
ATOM 1522 O O . SER A 1 182 ? 23.266 -4.119 -9.486 1.00 95.69 182 SER A O 1
ATOM 1524 N N . GLN A 1 183 ? 23.819 -1.990 -9.953 1.00 94.06 183 GLN A N 1
ATOM 1525 C CA . GLN A 1 183 ? 25.214 -2.270 -10.303 1.00 94.06 183 GLN A CA 1
ATOM 1526 C C . GLN A 1 183 ? 26.033 -2.593 -9.045 1.00 94.06 183 GLN A C 1
ATOM 1528 O O . GLN A 1 183 ? 26.847 -3.525 -9.050 1.00 94.06 183 GLN A O 1
ATOM 1533 N N . ASN A 1 184 ? 25.713 -1.940 -7.922 1.00 95.75 184 ASN A N 1
ATOM 1534 C CA . ASN A 1 184 ? 26.273 -2.260 -6.615 1.00 95.75 184 ASN A CA 1
ATOM 1535 C C . ASN A 1 184 ? 25.868 -3.684 -6.186 1.00 95.75 184 ASN A C 1
ATOM 1537 O O . ASN A 1 184 ? 24.682 -4.017 -6.060 1.00 95.75 184 ASN A O 1
ATOM 1541 N N . LYS A 1 185 ? 26.879 -4.534 -5.963 1.00 96.31 185 LYS A N 1
ATOM 1542 C CA . LYS A 1 185 ? 26.725 -5.958 -5.631 1.00 96.31 185 LYS A CA 1
ATOM 1543 C C . LYS A 1 185 ? 26.020 -6.183 -4.291 1.00 96.31 185 LYS A C 1
ATOM 1545 O O . LYS A 1 185 ? 25.259 -7.145 -4.188 1.00 96.31 185 LYS A O 1
ATOM 1550 N N . ASP A 1 186 ? 26.241 -5.327 -3.294 1.00 96.50 186 ASP A N 1
ATOM 1551 C CA . ASP A 1 186 ? 25.621 -5.460 -1.970 1.00 96.50 186 ASP A CA 1
ATOM 1552 C C . ASP A 1 186 ? 24.117 -5.163 -2.028 1.00 96.50 186 ASP A C 1
ATOM 1554 O O . ASP A 1 186 ? 23.307 -6.009 -1.643 1.00 96.50 186 ASP A O 1
ATOM 1558 N N . ILE A 1 187 ? 23.732 -4.027 -2.625 1.00 96.81 187 ILE A N 1
ATOM 1559 C CA . ILE A 1 187 ? 22.320 -3.653 -2.834 1.00 96.81 187 ILE A CA 1
ATOM 1560 C C . ILE A 1 187 ? 21.599 -4.741 -3.632 1.00 96.81 187 ILE A C 1
ATOM 1562 O O . ILE A 1 187 ? 20.526 -5.208 -3.237 1.00 96.81 187 ILE A O 1
ATOM 1566 N N . ARG A 1 188 ? 22.218 -5.216 -4.721 1.00 97.00 188 ARG A N 1
ATOM 1567 C CA . ARG A 1 188 ? 21.662 -6.288 -5.551 1.00 97.00 188 ARG A CA 1
ATOM 1568 C C . ARG A 1 188 ? 21.473 -7.577 -4.750 1.00 97.00 188 ARG A C 1
ATOM 1570 O O . ARG A 1 188 ? 20.411 -8.194 -4.843 1.00 97.00 188 ARG A O 1
ATOM 1577 N N . LYS A 1 189 ? 22.458 -7.990 -3.945 1.00 97.75 189 LYS A N 1
ATOM 1578 C CA . LYS A 1 189 ? 22.377 -9.198 -3.102 1.00 97.75 189 LYS A CA 1
ATOM 1579 C C . LYS A 1 189 ? 21.260 -9.080 -2.059 1.00 97.75 189 LYS A C 1
ATOM 1581 O O . LYS A 1 189 ? 20.453 -10.002 -1.940 1.00 97.75 189 LYS A O 1
ATOM 1586 N N . LYS A 1 190 ? 21.177 -7.952 -1.346 1.00 97.56 190 LYS A N 1
ATOM 1587 C CA . LYS A 1 190 ? 20.127 -7.680 -0.347 1.00 97.56 190 LYS A CA 1
ATOM 1588 C C . LYS A 1 190 ? 18.737 -7.673 -0.980 1.00 97.56 190 LYS A C 1
ATOM 1590 O O . LYS A 1 190 ? 17.853 -8.386 -0.518 1.00 97.56 190 LYS A O 1
ATOM 1595 N N . SER A 1 191 ? 18.572 -6.970 -2.096 1.00 97.81 191 SER A N 1
ATOM 1596 C CA . SER A 1 191 ? 17.305 -6.891 -2.834 1.00 97.81 191 SER A CA 1
ATOM 1597 C C . SER A 1 191 ? 16.827 -8.261 -3.320 1.00 97.81 191 SER A C 1
ATOM 1599 O O . SER A 1 191 ? 15.665 -8.620 -3.137 1.00 97.81 191 SER A O 1
ATOM 1601 N N . ASN A 1 192 ? 17.727 -9.077 -3.881 1.00 97.75 192 ASN A N 1
ATOM 1602 C CA . ASN A 1 192 ? 17.384 -10.433 -4.321 1.00 97.75 192 ASN A CA 1
ATOM 1603 C C . ASN A 1 192 ? 17.033 -11.359 -3.144 1.00 97.75 192 ASN A C 1
ATOM 1605 O O . ASN A 1 192 ? 16.156 -12.215 -3.289 1.00 97.75 192 ASN A O 1
ATOM 1609 N N . LYS A 1 193 ? 17.660 -11.178 -1.973 1.00 97.75 193 LYS A N 1
ATOM 1610 C CA . LYS A 1 193 ? 17.291 -11.904 -0.748 1.00 97.75 193 LYS A CA 1
ATOM 1611 C C . LYS A 1 193 ? 15.862 -11.562 -0.311 1.00 97.75 193 LYS A C 1
ATOM 1613 O O . LYS A 1 193 ? 15.072 -12.480 -0.107 1.00 97.75 193 LYS A O 1
ATOM 1618 N N . ILE A 1 194 ? 15.517 -10.275 -0.250 1.00 97.94 194 ILE A N 1
ATOM 1619 C CA . ILE A 1 194 ? 14.172 -9.793 0.113 1.00 97.94 194 ILE A CA 1
ATOM 1620 C C . ILE A 1 194 ? 13.112 -10.319 -0.858 1.00 97.94 194 ILE A C 1
ATOM 1622 O O . ILE A 1 194 ? 12.099 -10.877 -0.428 1.00 97.94 194 ILE A O 1
ATOM 1626 N N . LEU A 1 195 ? 13.371 -10.236 -2.167 1.00 98.19 195 LEU A N 1
ATOM 1627 C CA . LEU A 1 195 ? 12.475 -10.786 -3.184 1.00 98.19 195 LEU A CA 1
ATOM 1628 C C . LEU A 1 195 ? 12.274 -12.298 -3.008 1.00 98.19 195 LEU A C 1
ATOM 1630 O O . LEU A 1 195 ? 11.142 -12.776 -3.016 1.00 98.19 195 LEU A O 1
ATOM 1634 N N . SER A 1 196 ? 13.355 -13.052 -2.796 1.00 97.69 196 SER A N 1
ATOM 1635 C CA . SER A 1 196 ? 13.291 -14.511 -2.627 1.00 97.69 196 SER A CA 1
ATOM 1636 C C . SER A 1 196 ? 12.519 -14.920 -1.369 1.00 97.69 196 SER A C 1
ATOM 1638 O O . SER A 1 196 ? 11.694 -15.834 -1.422 1.00 97.69 196 SER A O 1
ATOM 1640 N N . GLN A 1 197 ? 12.733 -14.224 -0.247 1.00 97.88 197 GLN A N 1
ATOM 1641 C CA . GLN A 1 197 ? 11.988 -14.451 0.996 1.00 97.88 197 GLN A CA 1
ATOM 1642 C C . GLN A 1 197 ? 10.496 -14.148 0.818 1.00 97.88 197 GLN A C 1
ATOM 1644 O O . GLN A 1 197 ? 9.651 -14.934 1.244 1.00 97.88 197 GLN A O 1
ATOM 1649 N N . THR A 1 198 ? 10.165 -13.067 0.112 1.00 98.38 198 THR A N 1
ATOM 1650 C CA . THR A 1 198 ? 8.772 -12.687 -0.157 1.00 98.38 198 THR A CA 1
ATOM 1651 C C . THR A 1 198 ? 8.081 -13.678 -1.101 1.00 98.38 198 THR A C 1
ATOM 1653 O O . THR A 1 198 ? 6.932 -14.052 -0.873 1.00 98.38 198 THR A O 1
ATOM 1656 N N . ILE A 1 199 ? 8.784 -14.191 -2.119 1.00 98.44 199 ILE A N 1
ATOM 1657 C CA . ILE A 1 199 ? 8.283 -15.280 -2.977 1.00 98.44 199 ILE A CA 1
ATOM 1658 C C . ILE A 1 199 ? 8.021 -16.543 -2.146 1.00 98.44 199 ILE A C 1
ATOM 1660 O O . ILE A 1 199 ? 6.986 -17.186 -2.324 1.00 98.44 199 ILE A O 1
ATOM 1664 N N . SER A 1 200 ? 8.924 -16.896 -1.224 1.00 97.88 200 SER A N 1
ATOM 1665 C CA . SER A 1 200 ? 8.730 -18.033 -0.315 1.00 97.88 200 SER A CA 1
ATOM 1666 C C . SER A 1 200 ? 7.479 -17.855 0.553 1.00 97.88 200 SER A C 1
ATOM 1668 O O . SER A 1 200 ? 6.646 -18.758 0.642 1.00 97.88 200 SER A O 1
ATOM 1670 N N . PHE A 1 201 ? 7.282 -16.654 1.103 1.00 97.94 201 PHE A N 1
ATOM 1671 C CA . PHE A 1 201 ? 6.083 -16.312 1.863 1.00 97.94 201 PHE A CA 1
ATOM 1672 C C . PHE A 1 201 ? 4.804 -16.460 1.026 1.00 97.94 201 PHE A C 1
ATOM 1674 O O . PHE A 1 201 ? 3.869 -17.135 1.458 1.00 97.94 201 PHE A O 1
ATOM 1681 N N . CYS A 1 202 ? 4.794 -15.948 -0.211 1.00 98.31 202 CYS A N 1
ATOM 1682 C CA . CYS A 1 202 ? 3.678 -16.140 -1.141 1.00 98.31 202 CYS A CA 1
ATOM 1683 C C . CYS A 1 202 ? 3.384 -17.630 -1.368 1.00 98.31 202 CYS A C 1
ATOM 1685 O O . CYS A 1 202 ? 2.233 -18.051 -1.282 1.00 98.31 202 CYS A O 1
ATOM 1687 N N . LYS A 1 203 ? 4.411 -18.456 -1.612 1.00 98.00 203 LYS A N 1
ATOM 1688 C CA . LYS A 1 203 ? 4.237 -19.906 -1.805 1.00 98.00 203 LYS A CA 1
ATOM 1689 C C . LYS A 1 203 ? 3.592 -20.574 -0.590 1.00 98.00 203 LYS A C 1
ATOM 1691 O O . LYS A 1 203 ? 2.702 -21.407 -0.762 1.00 98.00 203 LYS A O 1
ATOM 1696 N N . ASN A 1 204 ? 4.013 -20.208 0.618 1.00 96.56 204 ASN A N 1
ATOM 1697 C CA . ASN A 1 204 ? 3.456 -20.771 1.846 1.00 96.56 204 ASN A CA 1
ATOM 1698 C C . ASN A 1 204 ? 1.994 -20.348 2.049 1.00 96.56 204 ASN A C 1
ATOM 1700 O O . ASN A 1 204 ? 1.159 -21.192 2.375 1.00 96.56 204 ASN A O 1
ATOM 1704 N N . ILE A 1 205 ? 1.652 -19.092 1.745 1.00 96.81 205 ILE A N 1
ATOM 1705 C CA . ILE A 1 205 ? 0.258 -18.629 1.708 1.00 96.81 205 ILE A CA 1
ATOM 1706 C C . ILE A 1 205 ? -0.571 -19.470 0.728 1.00 96.81 205 ILE A C 1
ATOM 1708 O O . ILE A 1 205 ? -1.635 -19.966 1.106 1.00 96.81 205 ILE A O 1
ATOM 1712 N N . GLN A 1 206 ? -0.095 -19.690 -0.506 1.00 96.88 206 GLN A N 1
ATOM 1713 C CA . GLN A 1 206 ? -0.817 -20.522 -1.480 1.00 96.88 206 GLN A CA 1
ATOM 1714 C C . GLN A 1 206 ? -0.972 -21.970 -0.988 1.00 96.88 206 GLN A C 1
ATOM 1716 O O . GLN A 1 206 ? -2.016 -22.587 -1.192 1.00 96.88 206 GLN A O 1
ATOM 1721 N N . LYS A 1 207 ? 0.046 -22.525 -0.314 1.00 95.38 207 LYS A N 1
ATOM 1722 C CA . LYS A 1 207 ? 0.003 -23.886 0.245 1.00 95.38 207 LYS A CA 1
ATOM 1723 C C . LYS A 1 207 ? -1.088 -24.033 1.308 1.00 95.38 207 LYS A C 1
ATOM 1725 O O . LYS A 1 207 ? -1.757 -25.069 1.318 1.00 95.38 207 LYS A O 1
ATOM 1730 N N . ILE A 1 208 ? -1.257 -23.027 2.169 1.00 95.00 208 ILE A N 1
ATOM 1731 C CA . ILE A 1 208 ? -2.240 -23.019 3.264 1.00 95.00 208 ILE A CA 1
ATOM 1732 C C . ILE A 1 208 ? -3.651 -22.739 2.732 1.00 95.00 208 ILE A C 1
ATOM 1734 O O . ILE A 1 208 ? -4.581 -23.478 3.037 1.00 95.00 208 ILE A O 1
ATOM 1738 N N . THR A 1 209 ? -3.809 -21.700 1.910 1.00 95.56 209 THR A N 1
ATOM 1739 C CA . THR A 1 209 ? -5.124 -21.212 1.443 1.00 95.56 209 THR A CA 1
ATOM 1740 C C . THR A 1 209 ? -5.656 -21.925 0.203 1.00 95.56 209 THR A C 1
ATOM 1742 O O . THR A 1 209 ? -6.822 -21.758 -0.153 1.00 95.56 209 THR A O 1
ATOM 1745 N N . LYS A 1 210 ? -4.796 -22.676 -0.501 1.00 95.56 210 LYS A N 1
ATOM 1746 C CA . LYS A 1 210 ? -5.065 -23.289 -1.817 1.00 95.56 210 LYS A CA 1
ATOM 1747 C C . LYS A 1 210 ? -5.496 -22.286 -2.898 1.00 95.56 210 LYS A C 1
ATOM 1749 O O . LYS A 1 210 ? -6.036 -22.677 -3.929 1.00 95.56 210 LYS A O 1
ATOM 1754 N N . LYS A 1 211 ? -5.233 -20.993 -2.693 1.00 96.06 211 LYS A N 1
ATOM 1755 C CA . LYS A 1 211 ? -5.576 -19.898 -3.610 1.00 96.06 211 LYS A CA 1
ATOM 1756 C C . LYS A 1 211 ? -4.311 -19.283 -4.192 1.00 96.06 211 LYS A C 1
ATOM 1758 O O . LYS A 1 211 ? -3.254 -19.324 -3.572 1.00 96.06 211 LYS A O 1
ATOM 1763 N N . LYS A 1 212 ? -4.414 -18.719 -5.399 1.00 96.62 212 LYS A N 1
ATOM 1764 C CA . LYS A 1 212 ? -3.299 -18.004 -6.036 1.00 96.62 212 LYS A CA 1
ATOM 1765 C C . LYS A 1 212 ? -3.021 -16.690 -5.303 1.00 96.62 212 LYS A C 1
ATOM 1767 O O . LYS A 1 212 ? -3.960 -15.981 -4.945 1.00 96.62 212 LYS A O 1
ATOM 1772 N N . THR A 1 213 ? -1.744 -16.352 -5.176 1.00 97.31 213 THR A N 1
ATOM 1773 C CA . THR A 1 213 ? -1.246 -15.112 -4.571 1.00 97.31 213 THR A CA 1
ATOM 1774 C C . THR A 1 213 ? -0.511 -14.292 -5.625 1.00 97.31 213 THR A C 1
ATOM 1776 O O . THR A 1 213 ? 0.300 -14.818 -6.392 1.00 97.31 213 THR A O 1
ATOM 1779 N N . ILE A 1 214 ? -0.811 -12.995 -5.673 1.00 98.12 214 ILE A N 1
ATOM 1780 C CA . ILE A 1 214 ? -0.101 -12.025 -6.513 1.00 98.12 214 ILE A CA 1
ATOM 1781 C C . ILE A 1 214 ? 0.925 -11.309 -5.634 1.00 98.12 214 ILE A C 1
ATOM 1783 O O . ILE A 1 214 ? 0.596 -10.898 -4.521 1.00 98.12 214 ILE A O 1
ATOM 1787 N N . LEU A 1 215 ? 2.150 -11.175 -6.142 1.00 98.75 215 LEU A N 1
ATOM 1788 C CA . LEU A 1 215 ? 3.221 -10.405 -5.519 1.00 98.75 215 LEU A CA 1
ATOM 1789 C C . LEU A 1 215 ? 3.293 -9.022 -6.174 1.00 98.75 215 LEU A C 1
ATOM 1791 O O . LEU A 1 215 ? 3.659 -8.914 -7.343 1.00 98.75 215 LEU A O 1
ATOM 1795 N N . ILE A 1 216 ? 2.931 -7.983 -5.434 1.00 98.62 216 ILE A N 1
ATOM 1796 C CA . ILE A 1 216 ? 3.005 -6.583 -5.859 1.00 98.62 216 ILE A CA 1
ATOM 1797 C C . ILE A 1 216 ? 4.392 -6.039 -5.531 1.00 98.62 216 ILE A C 1
ATOM 1799 O O . ILE A 1 216 ? 4.977 -6.440 -4.528 1.00 98.62 216 ILE A O 1
ATOM 1803 N N . GLY A 1 217 ? 4.959 -5.187 -6.385 1.00 97.31 217 GLY A N 1
ATOM 1804 C CA . GLY A 1 217 ? 6.271 -4.609 -6.104 1.00 97.31 217 GLY A CA 1
ATOM 1805 C C . GLY A 1 217 ? 6.527 -3.268 -6.776 1.00 97.31 217 GLY A C 1
ATOM 1806 O O . GLY A 1 217 ? 6.343 -3.119 -7.987 1.00 97.31 217 GLY A O 1
ATOM 1807 N N . SER A 1 218 ? 7.033 -2.332 -5.978 1.00 95.81 218 SER A N 1
ATOM 1808 C CA . SER A 1 218 ? 7.509 -1.013 -6.388 1.00 95.81 218 SER A CA 1
ATOM 1809 C C . SER A 1 218 ? 8.929 -1.099 -6.951 1.00 95.81 218 SER A C 1
ATOM 1811 O O . SER A 1 218 ? 9.921 -0.902 -6.251 1.00 95.81 218 SER A O 1
ATOM 1813 N N . PHE A 1 219 ? 9.063 -1.430 -8.235 1.00 95.81 219 PHE A N 1
ATOM 1814 C CA . PHE A 1 219 ? 10.369 -1.479 -8.903 1.00 95.81 219 PHE A CA 1
ATOM 1815 C C . PHE A 1 219 ? 10.797 -0.074 -9.348 1.00 95.81 219 PHE A C 1
ATOM 1817 O O . PHE A 1 219 ? 10.766 0.230 -10.533 1.00 95.81 219 PHE A O 1
ATOM 1824 N N . SER A 1 220 ? 11.169 0.777 -8.391 1.00 90.50 220 SER A N 1
ATOM 1825 C CA . SER A 1 220 ? 11.401 2.217 -8.589 1.00 90.50 220 SER A CA 1
ATOM 1826 C C . SER A 1 220 ? 12.781 2.582 -9.144 1.00 90.50 220 SER A C 1
ATOM 1828 O O . SER A 1 220 ? 12.935 3.584 -9.845 1.00 90.50 220 SER A O 1
ATOM 1830 N N . SER A 1 221 ? 13.799 1.781 -8.826 1.00 89.56 221 SER A N 1
ATOM 1831 C CA . SER A 1 221 ? 15.204 2.137 -9.054 1.00 89.56 221 SER A CA 1
ATOM 1832 C C . SER A 1 221 ? 15.695 1.748 -10.455 1.00 89.56 221 SER A C 1
ATOM 1834 O O . SER A 1 221 ? 15.906 0.569 -10.748 1.00 89.56 221 SER A O 1
ATOM 1836 N N . ILE A 1 222 ? 15.944 2.752 -11.300 1.00 87.75 222 ILE A N 1
ATOM 1837 C CA . ILE A 1 222 ? 16.548 2.611 -12.631 1.00 87.75 222 ILE A CA 1
ATOM 1838 C C . ILE A 1 222 ? 17.930 3.293 -12.650 1.00 87.75 222 ILE A C 1
ATOM 1840 O O . ILE A 1 222 ? 18.054 4.505 -12.763 1.00 87.75 222 ILE A O 1
ATOM 1844 N N . GLU A 1 223 ? 18.998 2.509 -12.479 1.00 84.50 223 GLU A N 1
ATOM 1845 C CA . GLU A 1 223 ? 20.380 3.021 -12.392 1.00 84.50 223 GLU A CA 1
ATOM 1846 C C . GLU A 1 223 ? 21.021 3.145 -13.782 1.00 84.50 223 GLU A C 1
ATOM 1848 O O . GLU A 1 223 ? 21.677 2.208 -14.239 1.00 84.50 223 GLU A O 1
ATOM 1853 N N . ASN A 1 224 ? 20.837 4.284 -14.461 1.00 76.81 224 ASN A N 1
ATOM 1854 C CA . ASN A 1 224 ? 21.439 4.584 -15.776 1.00 76.81 224 ASN A CA 1
ATOM 1855 C C . ASN A 1 224 ? 21.167 3.516 -16.857 1.00 76.81 224 ASN A C 1
ATOM 1857 O O . ASN A 1 224 ? 21.937 3.347 -17.801 1.00 76.81 224 ASN A O 1
ATOM 1861 N N . ILE A 1 225 ? 20.081 2.756 -16.708 1.00 81.75 225 ILE A N 1
ATOM 1862 C CA . ILE A 1 225 ? 19.645 1.746 -17.672 1.00 81.75 225 ILE A CA 1
ATOM 1863 C C . ILE A 1 225 ? 18.592 2.383 -18.575 1.00 81.75 225 ILE A C 1
ATOM 1865 O O . ILE A 1 225 ? 17.693 3.064 -18.088 1.00 81.75 225 ILE A O 1
ATOM 1869 N N . ASP A 1 226 ? 18.662 2.102 -19.875 1.00 92.12 226 ASP A N 1
ATOM 1870 C CA . ASP A 1 226 ? 17.589 2.442 -20.809 1.00 92.12 226 ASP A CA 1
ATOM 1871 C C . ASP A 1 226 ? 16.228 1.909 -20.317 1.00 92.12 226 ASP A C 1
ATOM 1873 O O . ASP A 1 226 ? 16.086 0.745 -19.925 1.00 92.12 226 ASP A O 1
ATOM 1877 N N . LYS A 1 227 ? 15.199 2.755 -20.369 1.00 92.75 227 LYS A N 1
ATOM 1878 C CA . LYS A 1 227 ? 13.867 2.467 -19.822 1.00 92.75 227 LYS A CA 1
ATOM 1879 C C . LYS A 1 227 ? 13.232 1.221 -20.447 1.00 92.75 227 LYS A C 1
ATOM 1881 O O . LYS A 1 227 ? 12.631 0.400 -19.750 1.00 92.75 227 LYS A O 1
ATOM 1886 N N . ILE A 1 228 ? 13.413 1.018 -21.753 1.00 95.44 228 ILE A N 1
ATOM 1887 C CA . ILE A 1 228 ? 12.885 -0.157 -22.457 1.00 95.44 228 ILE A CA 1
ATOM 1888 C C . ILE A 1 228 ? 13.635 -1.416 -22.009 1.00 95.44 228 ILE A C 1
ATOM 1890 O O . ILE A 1 228 ? 13.010 -2.454 -21.760 1.00 95.44 228 ILE A O 1
ATOM 1894 N N . LEU A 1 229 ? 14.962 -1.348 -21.873 1.00 95.94 229 LEU A N 1
ATOM 1895 C CA . LEU A 1 229 ? 15.769 -2.448 -21.348 1.00 95.94 229 LEU A CA 1
ATOM 1896 C C . LEU A 1 229 ? 15.386 -2.797 -19.902 1.00 95.94 229 LEU A C 1
ATOM 1898 O O . LEU A 1 229 ? 15.280 -3.982 -19.573 1.00 95.94 229 LEU A O 1
ATOM 1902 N N . PHE A 1 230 ? 15.125 -1.799 -19.057 1.00 96.88 230 PHE A N 1
ATOM 1903 C CA . PHE A 1 230 ? 14.622 -1.999 -17.699 1.00 96.88 230 PHE A CA 1
ATOM 1904 C C . PHE A 1 230 ? 13.302 -2.786 -17.703 1.00 96.88 230 PHE A C 1
ATOM 1906 O O . PHE A 1 230 ? 13.213 -3.846 -17.075 1.00 96.88 230 PHE A O 1
ATOM 1913 N N . TYR A 1 231 ? 12.314 -2.375 -18.503 1.00 97.69 231 TYR A N 1
ATOM 1914 C CA . TYR A 1 231 ? 11.048 -3.108 -18.601 1.00 97.69 231 TYR A CA 1
ATOM 1915 C C . TYR A 1 231 ? 11.195 -4.510 -19.209 1.00 97.69 231 TYR A C 1
ATOM 1917 O O . TYR A 1 231 ? 10.497 -5.438 -18.791 1.00 97.69 231 TYR A O 1
ATOM 1925 N N . LYS A 1 232 ? 12.132 -4.727 -20.143 1.00 97.81 232 LYS A N 1
ATOM 1926 C CA . LYS A 1 232 ? 12.469 -6.078 -20.633 1.00 97.81 232 LYS A CA 1
ATOM 1927 C C . LYS A 1 232 ? 13.026 -6.962 -19.510 1.00 97.81 232 LYS A C 1
ATOM 1929 O O . LYS A 1 232 ? 12.641 -8.131 -19.413 1.00 97.81 232 LYS A O 1
ATOM 1934 N N . LYS A 1 233 ? 13.888 -6.421 -18.638 1.00 97.56 233 LYS A N 1
ATOM 1935 C CA . LYS A 1 233 ? 14.399 -7.133 -17.452 1.00 97.56 233 LYS A CA 1
ATOM 1936 C C . LYS A 1 233 ? 13.273 -7.462 -16.465 1.00 97.56 233 LYS A C 1
ATOM 1938 O O . LYS A 1 233 ? 13.203 -8.602 -16.009 1.00 97.56 233 LYS A O 1
ATOM 1943 N N . ILE A 1 234 ? 12.352 -6.528 -16.209 1.00 98.06 234 ILE A N 1
ATOM 1944 C CA . ILE A 1 234 ? 11.158 -6.776 -15.381 1.00 98.06 234 ILE A CA 1
ATOM 1945 C C . ILE A 1 234 ? 10.283 -7.880 -15.984 1.00 98.06 234 ILE A C 1
ATOM 1947 O O . ILE A 1 234 ? 9.937 -8.835 -15.291 1.00 98.06 234 ILE A O 1
ATOM 1951 N N . LYS A 1 235 ? 9.987 -7.833 -17.288 1.00 98.25 235 LYS A N 1
ATOM 1952 C CA . LYS A 1 235 ? 9.228 -8.896 -17.966 1.00 98.25 235 LYS A CA 1
ATOM 1953 C C . LYS A 1 235 ? 9.886 -10.268 -17.791 1.00 98.25 235 LYS A C 1
ATOM 1955 O O . LYS A 1 235 ? 9.196 -11.251 -17.517 1.00 98.25 235 LYS A O 1
ATOM 1960 N N . LYS A 1 236 ? 11.214 -10.340 -17.939 1.00 98.50 236 LYS A N 1
ATOM 1961 C CA . LYS A 1 236 ? 11.982 -11.576 -17.726 1.00 98.50 236 LYS A CA 1
ATOM 1962 C C . LYS A 1 236 ? 11.884 -12.059 -16.277 1.00 98.50 236 LYS A C 1
ATOM 1964 O O . LYS A 1 236 ? 11.723 -13.254 -16.055 1.00 98.50 236 LYS A O 1
ATOM 1969 N N . LEU A 1 237 ? 11.943 -11.156 -15.299 1.00 98.38 237 LEU A N 1
ATOM 1970 C CA . LEU A 1 237 ? 11.739 -11.506 -13.893 1.00 98.38 237 LEU A CA 1
ATOM 1971 C C . LEU A 1 237 ? 10.350 -12.113 -13.666 1.00 98.38 237 LEU A C 1
ATOM 1973 O O . LEU A 1 237 ? 10.244 -13.179 -13.064 1.00 98.38 237 LEU A O 1
ATOM 1977 N N . ILE A 1 238 ? 9.298 -11.465 -14.176 1.00 98.56 238 ILE A N 1
ATOM 1978 C CA . ILE A 1 238 ? 7.912 -11.933 -14.044 1.00 98.56 238 ILE A CA 1
ATOM 1979 C C . ILE A 1 238 ? 7.770 -13.347 -14.623 1.00 98.56 238 ILE A C 1
ATOM 1981 O O . ILE A 1 238 ? 7.229 -14.232 -13.959 1.00 98.56 238 ILE A O 1
ATOM 1985 N N . SER A 1 239 ? 8.280 -13.586 -15.838 1.00 98.38 239 SER A N 1
ATOM 1986 C CA . SER A 1 239 ? 8.152 -14.889 -16.500 1.00 98.38 239 SER A CA 1
ATOM 1987 C C . SER A 1 239 ? 8.928 -15.994 -15.780 1.00 98.38 239 SER A C 1
ATOM 1989 O O . SER A 1 239 ? 8.397 -17.089 -15.589 1.00 98.38 239 SER A O 1
ATOM 1991 N N . VAL A 1 240 ? 10.154 -15.710 -15.327 1.00 98.38 240 VAL A N 1
ATOM 1992 C CA . VAL A 1 240 ? 10.981 -16.667 -14.579 1.00 98.38 240 VAL A CA 1
ATOM 1993 C C . VAL A 1 240 ? 10.339 -17.010 -13.239 1.00 98.38 240 VAL A C 1
ATOM 1995 O O . VAL A 1 240 ? 10.223 -18.193 -12.916 1.00 98.38 240 VAL A O 1
ATOM 1998 N N . THR A 1 241 ? 9.875 -16.013 -12.482 1.00 98.38 241 THR A N 1
ATOM 1999 C CA . THR A 1 241 ? 9.208 -16.236 -11.192 1.00 98.38 241 THR A CA 1
ATOM 2000 C C . THR A 1 241 ? 7.922 -17.034 -11.370 1.00 98.38 241 THR A C 1
ATOM 2002 O O . THR A 1 241 ? 7.708 -18.010 -10.649 1.00 98.38 241 THR A O 1
ATOM 2005 N N . LYS A 1 242 ? 7.106 -16.703 -12.380 1.00 97.88 242 LYS A N 1
ATOM 2006 C CA . LYS A 1 242 ? 5.880 -17.451 -12.665 1.00 97.88 242 LYS A CA 1
ATOM 2007 C C . LYS A 1 242 ? 6.172 -18.902 -13.038 1.00 97.88 242 LYS A C 1
ATOM 2009 O O . LYS A 1 242 ? 5.527 -19.795 -12.501 1.00 97.88 242 LYS A O 1
ATOM 2014 N N . LYS A 1 243 ? 7.164 -19.150 -13.899 1.00 98.12 243 LYS A N 1
ATOM 2015 C CA . LYS A 1 243 ? 7.547 -20.508 -14.316 1.00 98.12 243 LYS A CA 1
ATOM 2016 C C . LYS A 1 243 ? 8.105 -21.340 -13.156 1.00 98.12 243 LYS A C 1
ATOM 2018 O O . LYS A 1 243 ? 7.781 -22.514 -13.049 1.00 98.12 243 LYS A O 1
ATOM 2023 N N . ARG A 1 244 ? 8.952 -20.753 -12.303 1.00 97.81 244 ARG A N 1
ATOM 2024 C CA . ARG A 1 244 ? 9.658 -21.484 -11.232 1.00 97.81 244 ARG A CA 1
ATOM 2025 C C . ARG A 1 244 ? 8.852 -21.649 -9.950 1.00 97.81 244 ARG A C 1
ATOM 2027 O O . ARG A 1 244 ? 9.093 -22.587 -9.195 1.00 97.81 244 ARG A O 1
ATOM 2034 N N . HIS A 1 245 ? 7.966 -20.706 -9.654 1.00 97.38 245 HIS A N 1
ATOM 2035 C CA . HIS A 1 245 ? 7.324 -20.614 -8.343 1.00 97.38 245 HIS A CA 1
ATOM 2036 C C . HIS A 1 245 ? 5.804 -20.521 -8.418 1.00 97.38 245 HIS A C 1
ATOM 2038 O O . HIS A 1 245 ? 5.164 -20.505 -7.373 1.00 97.38 245 HIS A O 1
ATOM 2044 N N . ASP A 1 246 ? 5.230 -20.442 -9.625 1.00 97.50 246 ASP A N 1
ATOM 2045 C CA . ASP A 1 246 ? 3.797 -20.238 -9.856 1.00 97.50 246 ASP A CA 1
ATOM 2046 C C . ASP A 1 246 ? 3.246 -18.917 -9.261 1.00 97.50 246 ASP A C 1
ATOM 2048 O O . ASP A 1 246 ? 2.042 -18.663 -9.277 1.00 97.50 246 ASP A O 1
ATOM 2052 N N . ILE A 1 247 ? 4.131 -18.001 -8.853 1.00 98.38 247 ILE A N 1
ATOM 2053 C CA . ILE A 1 247 ? 3.786 -16.671 -8.338 1.00 98.38 247 ILE A CA 1
ATOM 2054 C C . ILE A 1 247 ? 3.777 -15.651 -9.477 1.00 98.38 247 ILE A C 1
ATOM 2056 O O . ILE A 1 247 ? 4.737 -15.545 -10.241 1.00 98.38 247 ILE A O 1
ATOM 2060 N N . LEU A 1 248 ? 2.689 -14.887 -9.593 1.00 97.88 248 LEU A N 1
ATOM 2061 C CA . LEU A 1 248 ? 2.607 -13.766 -10.527 1.00 97.88 248 LEU A CA 1
ATOM 2062 C C . LEU A 1 248 ? 3.129 -12.501 -9.843 1.00 97.88 248 LEU A C 1
ATOM 2064 O O . LEU A 1 248 ? 2.514 -12.031 -8.889 1.00 97.88 248 LEU A O 1
ATOM 2068 N N . ILE A 1 249 ? 4.227 -11.944 -10.355 1.00 98.62 249 ILE A N 1
ATOM 2069 C CA . ILE A 1 249 ? 4.673 -10.598 -9.981 1.00 98.62 249 ILE A CA 1
ATOM 2070 C C . ILE A 1 249 ? 3.863 -9.574 -10.780 1.00 98.62 249 ILE A C 1
ATOM 2072 O O . ILE A 1 249 ? 3.721 -9.720 -11.996 1.00 98.62 249 ILE A O 1
ATOM 2076 N N . SER A 1 250 ? 3.368 -8.541 -10.102 1.00 98.50 250 SER A N 1
ATOM 2077 C CA . SER A 1 250 ? 2.715 -7.386 -10.706 1.00 98.50 250 SER A CA 1
ATOM 2078 C C . SER A 1 250 ? 3.417 -6.097 -10.269 1.00 98.50 250 SER A C 1
ATOM 2080 O O . SER A 1 250 ? 3.249 -5.682 -9.123 1.00 98.50 250 SER A O 1
ATOM 2082 N N . PRO A 1 251 ? 4.234 -5.473 -11.137 1.00 98.44 251 PRO A N 1
ATOM 2083 C CA . PRO A 1 251 ? 4.827 -4.173 -10.842 1.00 98.44 251 PRO A CA 1
ATOM 2084 C C . PRO A 1 251 ? 3.746 -3.136 -10.536 1.00 98.44 251 PRO A C 1
ATOM 2086 O O . PRO A 1 251 ? 2.716 -3.125 -11.210 1.00 98.44 251 PRO A O 1
ATOM 2089 N N . GLN A 1 252 ? 3.970 -2.291 -9.539 1.00 98.38 252 GLN A N 1
ATOM 2090 C CA . GLN A 1 252 ? 3.048 -1.219 -9.169 1.00 98.38 252 GLN A CA 1
ATOM 2091 C C . GLN A 1 252 ? 3.337 0.065 -9.940 1.00 98.38 252 GLN A C 1
ATOM 2093 O O . GLN A 1 252 ? 4.495 0.402 -10.176 1.00 98.38 252 GLN A O 1
ATOM 2098 N N . TRP A 1 253 ? 2.273 0.771 -10.329 1.00 98.44 253 TRP A N 1
ATOM 2099 C CA . TRP A 1 253 ? 2.374 2.157 -10.775 1.00 98.44 253 TRP A CA 1
ATOM 2100 C C . TRP A 1 253 ? 2.815 3.060 -9.618 1.00 98.44 253 TRP A C 1
ATOM 2102 O O . TRP A 1 253 ? 2.244 2.992 -8.533 1.00 98.44 253 TRP A O 1
ATOM 2112 N N . LEU A 1 254 ? 3.816 3.900 -9.849 1.00 97.31 254 LEU A N 1
ATOM 2113 C CA . LEU A 1 254 ? 4.485 4.730 -8.852 1.00 97.31 254 LEU A CA 1
ATOM 2114 C C . LEU A 1 254 ? 4.106 6.206 -9.014 1.00 97.31 254 LEU A C 1
ATOM 2116 O O . LEU A 1 254 ? 3.798 6.638 -10.130 1.00 97.31 254 LEU A O 1
ATOM 2120 N N . PRO A 1 255 ? 4.134 6.997 -7.928 1.00 95.81 255 PRO A N 1
ATOM 2121 C CA . PRO A 1 255 ? 3.929 8.433 -8.029 1.00 95.81 255 PRO A CA 1
ATOM 2122 C C . PRO A 1 255 ? 5.118 9.076 -8.768 1.00 95.81 255 PRO A C 1
ATOM 2124 O O . PRO A 1 255 ? 6.198 8.485 -8.837 1.00 95.81 255 PRO A O 1
ATOM 2127 N N . PRO A 1 256 ? 4.975 10.298 -9.311 1.00 93.56 256 PRO A N 1
ATOM 2128 C CA . PRO A 1 256 ? 6.092 11.014 -9.937 1.00 93.56 256 PRO A CA 1
ATOM 2129 C C . PRO A 1 256 ? 7.211 11.324 -8.930 1.00 93.56 256 PRO A C 1
ATOM 2131 O O . PRO A 1 256 ? 8.386 11.372 -9.295 1.00 93.56 256 PRO A O 1
ATOM 2134 N N . TYR A 1 257 ? 6.847 11.479 -7.656 1.00 91.31 257 TYR A N 1
ATOM 2135 C CA . TYR A 1 257 ? 7.754 11.624 -6.529 1.00 91.31 257 TYR A CA 1
ATOM 2136 C C . TYR A 1 257 ? 7.327 10.681 -5.409 1.00 91.31 257 TYR A C 1
ATOM 2138 O O . TYR A 1 257 ? 6.184 10.738 -4.967 1.00 91.31 257 TYR A O 1
ATOM 2146 N N . ALA A 1 258 ? 8.242 9.833 -4.949 1.00 89.94 258 ALA A N 1
ATOM 2147 C CA . ALA A 1 258 ? 8.023 8.931 -3.825 1.00 89.94 258 ALA A CA 1
ATOM 2148 C C . ALA A 1 258 ? 8.751 9.443 -2.578 1.00 89.94 258 ALA A C 1
ATOM 2150 O O . ALA A 1 258 ? 9.830 10.032 -2.678 1.00 89.94 258 ALA A O 1
ATOM 2151 N N . TRP A 1 259 ? 8.189 9.190 -1.396 1.00 85.81 259 TRP A N 1
ATOM 2152 C CA . TRP A 1 259 ? 8.823 9.574 -0.139 1.00 85.81 259 TRP A CA 1
ATOM 2153 C C . TRP A 1 259 ? 9.695 8.449 0.426 1.00 85.81 259 TRP A C 1
ATOM 2155 O O . TRP A 1 259 ? 9.193 7.460 0.963 1.00 85.81 259 TRP A O 1
ATOM 2165 N N . TYR A 1 260 ? 11.013 8.622 0.367 1.00 86.69 260 TYR A N 1
ATOM 2166 C CA . TYR A 1 260 ? 11.983 7.655 0.874 1.00 86.69 260 TYR A CA 1
ATOM 2167 C C . TYR A 1 260 ? 13.004 8.331 1.793 1.00 86.69 260 TYR A C 1
ATOM 2169 O O . TYR A 1 260 ? 13.451 9.446 1.540 1.00 86.69 260 TYR A O 1
ATOM 2177 N N . PHE A 1 261 ? 13.374 7.654 2.886 1.00 82.69 261 PHE A N 1
ATOM 2178 C CA . PHE A 1 261 ? 14.367 8.132 3.869 1.00 82.69 261 PHE A CA 1
ATOM 2179 C C . PHE A 1 261 ? 14.133 9.557 4.410 1.00 82.69 261 PHE A C 1
ATOM 2181 O O . PHE A 1 261 ? 15.081 10.255 4.757 1.00 82.69 261 PHE A O 1
ATOM 2188 N N . GLY A 1 262 ? 12.874 9.996 4.506 1.00 78.38 262 GLY A N 1
ATOM 2189 C CA . GLY A 1 262 ? 12.539 11.328 5.021 1.00 78.38 262 GLY A CA 1
ATOM 2190 C C . GLY A 1 262 ? 12.608 12.454 3.986 1.00 78.38 262 GLY A C 1
ATOM 2191 O O . GLY A 1 262 ? 12.490 13.613 4.378 1.00 78.38 262 GLY A O 1
ATOM 2192 N N . GLY A 1 263 ? 12.773 12.130 2.699 1.00 80.75 263 GLY A N 1
ATOM 2193 C CA . GLY A 1 263 ? 12.772 13.094 1.601 1.00 80.75 263 GLY A CA 1
ATOM 2194 C C . GLY A 1 263 ? 11.998 12.615 0.372 1.00 80.75 263 GLY A C 1
ATOM 2195 O O . GLY A 1 263 ? 11.628 11.448 0.250 1.00 80.75 263 GLY A O 1
ATOM 2196 N N . SER A 1 264 ? 11.759 13.548 -0.547 1.00 84.50 264 SER A N 1
ATOM 2197 C CA . SER A 1 264 ? 11.088 13.294 -1.822 1.00 84.50 264 SER A CA 1
ATOM 2198 C C . SER A 1 264 ? 12.101 12.884 -2.893 1.00 84.50 264 SER A C 1
ATOM 2200 O O . SER A 1 264 ? 13.097 13.575 -3.103 1.00 84.50 264 SER A O 1
ATOM 2202 N N . ILE A 1 265 ? 11.854 11.765 -3.574 1.00 87.19 265 ILE A N 1
ATOM 2203 C CA . ILE A 1 265 ? 12.703 11.227 -4.641 1.00 87.19 265 ILE A CA 1
ATOM 2204 C C . ILE A 1 265 ? 11.888 11.142 -5.929 1.00 87.19 265 ILE A C 1
ATOM 2206 O O . ILE A 1 265 ? 10.832 10.513 -5.962 1.00 87.19 265 ILE A O 1
ATOM 2210 N N . LYS A 1 266 ? 12.400 11.736 -7.011 1.00 90.50 266 LYS A N 1
ATOM 2211 C CA . LYS A 1 266 ? 11.778 11.652 -8.337 1.00 90.50 266 LYS A CA 1
ATOM 2212 C C . LYS A 1 266 ? 11.853 10.227 -8.883 1.00 90.50 266 LYS A C 1
ATOM 2214 O O . LYS A 1 266 ? 12.931 9.633 -8.925 1.00 90.50 266 LYS A O 1
ATOM 2219 N N . MET A 1 267 ? 10.716 9.702 -9.324 1.00 92.69 267 MET A N 1
ATOM 2220 C CA . MET A 1 267 ? 10.618 8.400 -9.974 1.00 92.69 267 MET A CA 1
ATOM 2221 C C . MET A 1 267 ? 10.825 8.532 -11.482 1.00 92.69 267 MET A C 1
ATOM 2223 O O . MET A 1 267 ? 10.512 9.552 -12.094 1.00 92.69 267 MET A O 1
ATOM 2227 N N . TYR A 1 268 ? 11.364 7.473 -12.082 1.00 92.88 268 TYR A N 1
ATOM 2228 C CA . TYR A 1 268 ? 11.659 7.419 -13.518 1.00 92.88 268 TYR A CA 1
ATOM 2229 C C . TYR A 1 268 ? 11.097 6.172 -14.197 1.00 92.88 268 TYR A C 1
ATOM 2231 O O . TYR A 1 268 ? 11.236 6.024 -15.406 1.00 92.88 268 TYR A O 1
ATOM 2239 N N . SER A 1 269 ? 10.491 5.254 -13.450 1.00 94.81 269 SER A N 1
ATOM 2240 C CA . SER A 1 269 ? 9.864 4.052 -13.993 1.00 94.81 269 SER A CA 1
ATOM 2241 C C . SER A 1 269 ? 8.500 3.854 -13.353 1.00 94.81 269 SER A C 1
ATOM 2243 O O . SER A 1 269 ? 8.292 4.231 -12.203 1.00 94.81 269 SER A O 1
ATOM 2245 N N . PHE A 1 270 ? 7.570 3.297 -14.124 1.00 97.25 270 PHE A N 1
ATOM 2246 C CA . PHE A 1 270 ? 6.180 3.074 -13.746 1.00 97.25 270 PHE A CA 1
ATOM 2247 C C . PHE A 1 270 ? 5.449 4.337 -13.272 1.00 97.25 270 PHE A C 1
ATOM 2249 O O . PHE A 1 270 ? 4.503 4.221 -12.509 1.00 97.25 270 PHE A O 1
ATOM 2256 N N . CYS A 1 271 ? 5.869 5.528 -13.698 1.00 96.00 271 CYS A N 1
ATOM 2257 C CA . CYS A 1 271 ? 5.312 6.800 -13.224 1.00 96.00 271 CYS A CA 1
ATOM 2258 C C . CYS A 1 271 ? 4.949 7.764 -14.359 1.00 96.00 271 CYS A C 1
ATOM 2260 O O . CYS A 1 271 ? 4.220 8.724 -14.128 1.00 96.00 271 CYS A O 1
ATOM 2262 N N . ASP A 1 272 ? 5.444 7.526 -15.573 1.00 95.88 272 ASP A N 1
ATOM 2263 C CA . ASP A 1 272 ? 5.165 8.345 -16.750 1.00 95.88 272 ASP A CA 1
ATOM 2264 C C . ASP A 1 272 ? 4.060 7.679 -17.572 1.00 95.88 272 ASP A C 1
ATOM 2266 O O . ASP A 1 272 ? 4.273 6.546 -18.001 1.00 95.88 272 ASP A O 1
ATOM 2270 N N . PRO A 1 273 ? 2.897 8.308 -17.817 1.00 95.88 273 PRO A N 1
ATOM 2271 C CA . PRO A 1 273 ? 1.805 7.706 -18.585 1.00 95.88 273 PRO A CA 1
ATOM 2272 C C . PRO A 1 273 ? 2.197 7.133 -19.960 1.00 95.88 273 PRO A C 1
ATOM 2274 O O . PRO A 1 273 ? 1.534 6.197 -20.416 1.00 95.88 273 PRO A O 1
ATOM 2277 N N . GLU A 1 274 ? 3.283 7.597 -20.591 1.00 95.25 274 GLU A N 1
ATOM 2278 C CA . GLU A 1 274 ? 3.835 6.983 -21.812 1.00 95.25 274 GLU A CA 1
ATOM 2279 C C . GLU A 1 274 ? 4.366 5.552 -21.592 1.00 95.25 274 GLU A C 1
ATOM 2281 O O . GLU A 1 274 ? 4.335 4.710 -22.499 1.00 95.25 274 GLU A O 1
ATOM 2286 N N . ASP A 1 275 ? 4.775 5.217 -20.365 1.00 97.19 275 ASP A N 1
ATOM 2287 C CA . ASP A 1 275 ? 5.228 3.877 -19.982 1.00 97.19 275 ASP A CA 1
ATOM 2288 C C . ASP A 1 275 ? 4.154 2.818 -20.241 1.00 97.19 275 ASP A C 1
ATOM 2290 O O . ASP A 1 275 ? 4.482 1.667 -20.543 1.00 97.19 275 ASP A O 1
ATOM 2294 N N . LEU A 1 276 ? 2.870 3.193 -20.199 1.00 97.88 276 LEU A N 1
ATOM 2295 C CA . LEU A 1 276 ? 1.762 2.288 -20.503 1.00 97.88 276 LEU A CA 1
ATOM 2296 C C . LEU A 1 276 ? 1.875 1.695 -21.912 1.00 97.88 276 LEU A C 1
ATOM 2298 O O . LEU A 1 276 ? 1.589 0.509 -22.093 1.00 97.88 276 LEU A O 1
ATOM 2302 N N . ASP A 1 277 ? 2.340 2.459 -22.904 1.00 97.62 277 ASP A N 1
ATOM 2303 C CA . ASP A 1 277 ? 2.544 1.939 -24.258 1.00 97.62 277 ASP A CA 1
ATOM 2304 C C . ASP A 1 277 ? 3.734 0.976 -24.329 1.00 97.62 277 ASP A C 1
ATOM 2306 O O . ASP A 1 277 ? 3.652 -0.069 -24.987 1.00 97.62 277 ASP A O 1
ATOM 2310 N N . ILE A 1 278 ? 4.818 1.255 -23.598 1.00 97.19 278 ILE A N 1
ATOM 2311 C CA . ILE A 1 278 ? 5.973 0.350 -23.513 1.00 97.19 278 ILE A CA 1
ATOM 2312 C C . ILE A 1 278 ? 5.556 -0.980 -22.873 1.00 97.19 278 ILE A C 1
ATOM 2314 O O . ILE A 1 278 ? 5.808 -2.050 -23.437 1.00 97.19 278 ILE A O 1
ATOM 2318 N N . ILE A 1 279 ? 4.868 -0.918 -21.732 1.00 98.00 279 ILE A N 1
ATOM 2319 C CA . ILE A 1 279 ? 4.382 -2.086 -20.989 1.00 98.00 279 ILE A CA 1
ATOM 2320 C C . ILE A 1 279 ? 3.390 -2.881 -21.853 1.00 98.00 279 ILE A C 1
ATOM 2322 O O . ILE A 1 279 ? 3.489 -4.109 -21.931 1.00 98.00 279 ILE A O 1
ATOM 2326 N N . LYS A 1 280 ? 2.489 -2.202 -22.583 1.00 97.75 280 LYS A N 1
ATOM 2327 C CA . LYS A 1 280 ? 1.521 -2.840 -23.491 1.00 97.75 280 LYS A CA 1
ATOM 2328 C C . LYS A 1 280 ? 2.220 -3.635 -24.587 1.00 97.75 280 LYS A C 1
ATOM 2330 O O . LYS A 1 280 ? 1.882 -4.800 -24.802 1.00 97.75 280 LYS A O 1
ATOM 2335 N N . ARG A 1 281 ? 3.222 -3.042 -25.249 1.00 97.75 281 ARG A N 1
ATOM 2336 C CA . ARG A 1 281 ? 4.037 -3.729 -26.271 1.00 97.75 281 ARG A CA 1
ATOM 2337 C C . ARG A 1 281 ? 4.785 -4.925 -25.689 1.00 97.75 281 ARG A C 1
ATOM 2339 O O . ARG A 1 281 ? 4.886 -5.969 -26.333 1.00 97.75 281 ARG A O 1
ATOM 2346 N N . LEU A 1 282 ? 5.280 -4.799 -24.459 1.00 97.81 282 LEU A N 1
ATOM 2347 C CA . LEU A 1 282 ? 5.971 -5.877 -23.759 1.00 97.81 282 LEU A CA 1
ATOM 2348 C C . LEU A 1 282 ? 5.023 -6.949 -23.197 1.00 97.81 282 LEU A C 1
ATOM 2350 O O . LEU A 1 282 ? 5.508 -8.027 -22.861 1.00 97.81 282 LEU A O 1
ATOM 2354 N N . LYS A 1 283 ? 3.701 -6.740 -23.189 1.00 97.38 283 LYS A N 1
ATOM 2355 C CA . LYS A 1 283 ? 2.677 -7.738 -22.821 1.00 97.38 283 LYS A CA 1
ATOM 2356 C C . LYS A 1 283 ? 2.867 -8.322 -21.413 1.00 97.38 283 LYS A C 1
ATOM 2358 O O . LYS A 1 283 ? 2.907 -9.541 -21.245 1.00 97.38 283 LYS A O 1
ATOM 2363 N N . PHE A 1 284 ? 2.997 -7.466 -20.403 1.00 97.50 284 PHE A N 1
ATOM 2364 C CA . PHE A 1 284 ? 2.880 -7.877 -19.001 1.00 97.50 284 PHE A CA 1
ATOM 2365 C C . PHE A 1 284 ? 1.893 -6.982 -18.246 1.00 97.50 284 PHE A C 1
ATOM 2367 O O . PHE A 1 284 ? 1.564 -5.888 -18.699 1.00 97.50 284 PHE A O 1
ATOM 2374 N N . ASN A 1 285 ? 1.387 -7.494 -17.125 1.00 97.75 285 ASN A N 1
ATOM 2375 C CA . ASN A 1 285 ? 0.369 -6.827 -16.317 1.00 97.75 285 ASN A CA 1
ATOM 2376 C C . ASN A 1 285 ? 1.004 -6.044 -15.166 1.00 97.75 285 ASN A C 1
ATOM 2378 O O . ASN A 1 285 ? 2.096 -6.395 -14.720 1.00 97.75 285 ASN A O 1
ATOM 2382 N N . ILE A 1 286 ? 0.284 -5.038 -14.673 1.00 98.50 286 ILE A N 1
ATOM 2383 C CA . ILE A 1 286 ? 0.693 -4.191 -13.548 1.00 98.50 286 ILE A CA 1
ATOM 2384 C C . ILE A 1 286 ? -0.425 -4.054 -12.508 1.00 98.50 286 ILE A C 1
ATOM 2386 O O . ILE A 1 286 ? -1.611 -4.233 -12.819 1.00 98.50 286 ILE A O 1
ATOM 2390 N N . CYS A 1 287 ? -0.033 -3.726 -11.277 1.00 98.62 287 CYS A N 1
ATOM 2391 C CA . CYS A 1 287 ? -0.917 -3.180 -10.259 1.00 98.62 287 CYS A CA 1
ATOM 2392 C C . CYS A 1 287 ? -1.098 -1.692 -10.551 1.00 98.62 287 CYS A C 1
ATOM 2394 O O . CYS A 1 287 ? -0.121 -0.947 -10.629 1.00 98.62 287 CYS A O 1
ATOM 2396 N N . MET A 1 288 ? -2.341 -1.272 -10.757 1.00 98.38 288 MET A N 1
ATOM 2397 C CA . MET A 1 288 ? -2.654 0.128 -10.994 1.00 98.38 288 MET A CA 1
ATOM 2398 C C . MET A 1 288 ? -3.027 0.790 -9.671 1.00 98.38 288 MET A C 1
ATOM 2400 O O . MET A 1 288 ? -4.131 0.584 -9.162 1.00 98.38 288 MET A O 1
ATOM 2404 N N . ASP A 1 289 ? -2.109 1.586 -9.137 1.00 98.06 289 ASP A N 1
ATOM 2405 C CA . ASP A 1 289 ? -2.397 2.491 -8.034 1.00 98.06 289 ASP A CA 1
ATOM 2406 C C . ASP A 1 289 ? -3.054 3.761 -8.578 1.00 98.06 289 ASP A C 1
ATOM 2408 O O . ASP A 1 289 ? -2.460 4.526 -9.342 1.00 98.06 289 ASP A O 1
ATOM 2412 N N . ILE A 1 290 ? -4.323 3.958 -8.223 1.00 97.62 290 ILE A N 1
ATOM 2413 C CA . ILE A 1 290 ? -5.136 5.058 -8.743 1.00 97.62 290 ILE A CA 1
ATOM 2414 C C . ILE A 1 290 ? -4.657 6.408 -8.221 1.00 97.62 290 ILE A C 1
ATOM 2416 O O . ILE A 1 290 ? -4.691 7.385 -8.967 1.00 97.62 290 ILE A O 1
ATOM 2420 N N . SER A 1 291 ? -4.200 6.463 -6.973 1.00 96.88 291 SER A N 1
ATOM 2421 C CA . SER A 1 291 ? -3.687 7.690 -6.379 1.00 96.88 291 SER A CA 1
ATOM 2422 C C . SER A 1 291 ? -2.408 8.106 -7.090 1.00 96.88 291 SER A C 1
ATOM 2424 O O . SER A 1 291 ? -2.333 9.212 -7.626 1.00 96.88 291 SER A O 1
ATOM 2426 N N . HIS A 1 292 ? -1.458 7.180 -7.227 1.00 97.38 292 HIS A N 1
ATOM 2427 C CA . HIS A 1 292 ? -0.218 7.436 -7.954 1.00 97.38 292 HIS A CA 1
ATOM 2428 C C . HIS A 1 292 ? -0.468 7.816 -9.415 1.00 97.38 292 HIS A C 1
ATOM 2430 O O . HIS A 1 292 ? 0.144 8.753 -9.917 1.00 97.38 292 HIS A O 1
ATOM 2436 N N . PHE A 1 293 ? -1.396 7.143 -10.102 1.00 97.69 293 PHE A N 1
ATOM 2437 C CA . PHE A 1 293 ? -1.694 7.449 -11.501 1.00 97.69 293 PHE A CA 1
ATOM 2438 C C . PHE A 1 293 ? -2.284 8.850 -11.691 1.00 97.69 293 PHE A C 1
ATOM 2440 O O . PHE A 1 293 ? -1.957 9.528 -12.668 1.00 97.69 293 PHE A O 1
ATOM 2447 N N . ILE A 1 294 ? -3.123 9.306 -10.754 1.00 97.12 294 ILE A N 1
ATOM 2448 C CA . ILE A 1 294 ? -3.627 10.684 -10.734 1.00 97.12 294 ILE A CA 1
ATOM 2449 C C . ILE A 1 294 ? -2.469 11.662 -10.530 1.00 97.12 294 ILE A C 1
ATOM 2451 O O . ILE A 1 294 ? -2.349 12.604 -11.312 1.00 97.12 294 ILE A O 1
ATOM 2455 N N . LEU A 1 295 ? -1.592 11.419 -9.547 1.00 96.12 295 LEU A N 1
ATOM 2456 C CA . LEU A 1 295 ? -0.426 12.274 -9.304 1.00 96.12 295 LEU A CA 1
ATOM 2457 C C . LEU A 1 295 ? 0.493 12.351 -10.529 1.00 96.12 295 LEU A C 1
ATOM 2459 O O . LEU A 1 295 ? 0.902 13.443 -10.919 1.00 96.12 295 LEU A O 1
ATOM 2463 N N . SER A 1 296 ? 0.765 11.213 -11.172 1.00 97.00 296 SER A N 1
ATOM 2464 C CA . SER A 1 296 ? 1.523 11.128 -12.421 1.00 97.00 296 SER A CA 1
ATOM 2465 C C . SER A 1 296 ? 0.884 11.978 -13.510 1.00 97.00 296 SER A C 1
ATOM 2467 O O . SER A 1 296 ? 1.526 12.861 -14.066 1.00 97.00 296 SER A O 1
ATOM 2469 N N . CYS A 1 297 ? -0.397 11.756 -13.807 1.00 96.62 297 CYS A N 1
ATOM 2470 C CA . CYS A 1 297 ? -1.077 12.505 -14.859 1.00 96.62 297 CYS A CA 1
ATOM 2471 C C . CYS A 1 297 ? -1.109 14.007 -14.560 1.00 96.62 297 CYS A C 1
ATOM 2473 O O . CYS A 1 297 ? -0.877 14.799 -15.466 1.00 96.62 297 CYS A O 1
ATOM 2475 N N . ASN A 1 298 ? -1.315 14.406 -13.305 1.00 94.69 298 ASN A N 1
ATOM 2476 C CA . ASN A 1 298 ? -1.258 15.807 -12.899 1.00 94.69 298 ASN A CA 1
ATOM 2477 C C . ASN A 1 298 ? 0.146 16.405 -13.094 1.00 94.69 298 ASN A C 1
ATOM 2479 O O . ASN A 1 298 ? 0.261 17.507 -13.620 1.00 94.69 298 ASN A O 1
ATOM 2483 N N . PHE A 1 299 ? 1.208 15.678 -12.730 1.00 95.12 299 PHE A N 1
ATOM 2484 C CA . PHE A 1 299 ? 2.594 16.112 -12.934 1.00 95.12 299 PHE A CA 1
ATOM 2485 C C . PHE A 1 299 ? 2.942 16.301 -14.419 1.00 95.12 299 PHE A C 1
ATOM 2487 O O . PHE A 1 299 ? 3.589 17.279 -14.783 1.00 95.12 299 PHE A O 1
ATOM 2494 N N . TYR A 1 300 ? 2.458 15.407 -15.285 1.00 94.06 300 TYR A N 1
ATOM 2495 C CA . TYR A 1 300 ? 2.653 15.474 -16.739 1.00 94.06 300 TYR A CA 1
ATOM 2496 C C . TYR A 1 300 ? 1.573 16.295 -17.476 1.00 94.06 300 TYR A C 1
ATOM 2498 O O . TYR A 1 300 ? 1.516 16.269 -18.703 1.00 94.06 300 TYR A O 1
ATOM 2506 N N . ASN A 1 301 ? 0.706 17.024 -16.760 1.00 94.38 301 ASN A N 1
ATOM 2507 C CA . ASN A 1 301 ? -0.395 17.826 -17.320 1.00 94.38 301 ASN A CA 1
ATOM 2508 C C . ASN A 1 301 ? -1.354 17.050 -18.252 1.00 94.38 301 ASN A C 1
ATOM 2510 O O . ASN A 1 301 ? -1.898 17.588 -19.218 1.00 94.38 301 ASN A O 1
ATOM 2514 N N . ILE A 1 302 ? -1.604 15.775 -17.953 1.00 94.06 302 ILE A N 1
ATOM 2515 C CA . ILE A 1 302 ? -2.500 14.903 -18.714 1.00 94.06 302 ILE A CA 1
ATOM 2516 C C . ILE A 1 302 ? -3.909 14.923 -18.114 1.00 94.06 302 ILE A C 1
ATOM 2518 O O . ILE A 1 302 ? -4.182 14.329 -17.074 1.00 94.06 302 ILE A O 1
ATOM 2522 N N . SER A 1 303 ? -4.857 15.524 -18.832 1.00 90.25 303 SER A N 1
ATOM 2523 C CA . SER A 1 303 ? -6.267 15.608 -18.417 1.00 90.25 303 SER A CA 1
ATOM 2524 C C . SER A 1 303 ? -7.104 14.363 -18.762 1.00 90.25 303 SER A C 1
ATOM 2526 O O . SER A 1 303 ? -8.204 14.169 -18.243 1.00 90.25 303 SER A O 1
ATOM 2528 N N . ALA A 1 304 ? -6.598 13.476 -19.623 1.00 91.75 304 ALA A N 1
ATOM 2529 C CA . ALA A 1 304 ? -7.342 12.350 -20.195 1.00 91.75 304 ALA A CA 1
ATOM 2530 C C . ALA A 1 304 ? -7.334 11.059 -19.341 1.00 91.75 304 ALA A C 1
ATOM 2532 O O . ALA A 1 304 ? -7.432 9.956 -19.891 1.00 91.75 304 ALA A O 1
ATOM 2533 N N . ILE A 1 305 ? -7.260 11.166 -18.008 1.00 94.50 305 ILE A N 1
ATOM 2534 C CA . ILE A 1 305 ? -7.128 10.019 -17.083 1.00 94.50 305 ILE A CA 1
ATOM 2535 C C . ILE A 1 305 ? -8.178 8.912 -17.337 1.00 94.50 305 ILE A C 1
ATOM 2537 O O . ILE A 1 305 ? -7.783 7.755 -17.518 1.00 94.50 305 ILE A O 1
ATOM 2541 N N . PRO A 1 306 ? -9.498 9.196 -17.445 1.00 96.12 306 PRO A N 1
ATOM 2542 C CA . PRO A 1 306 ? -10.491 8.141 -17.673 1.00 96.12 306 PRO A CA 1
ATOM 2543 C C . PRO A 1 306 ? -10.302 7.406 -19.008 1.00 96.12 306 PRO A C 1
ATOM 2545 O O . PRO A 1 306 ? -10.550 6.200 -19.096 1.00 96.12 306 PRO A O 1
ATOM 2548 N N . LYS A 1 307 ? -9.841 8.118 -20.050 1.00 96.50 307 LYS A N 1
ATOM 2549 C CA . LYS A 1 307 ? -9.570 7.536 -21.374 1.00 96.50 307 LYS A CA 1
ATOM 2550 C C . LYS A 1 307 ? -8.372 6.591 -21.311 1.00 96.50 307 LYS A C 1
ATOM 2552 O O . LYS A 1 307 ? -8.459 5.488 -21.847 1.00 96.50 307 LYS A O 1
ATOM 2557 N N . LEU A 1 308 ? -7.297 6.981 -20.620 1.00 96.81 308 LEU A N 1
ATOM 2558 C CA . LEU A 1 308 ? -6.115 6.137 -20.426 1.00 96.81 308 LEU A CA 1
ATOM 2559 C C . LEU A 1 308 ? -6.461 4.865 -19.648 1.00 96.81 308 LEU A C 1
ATOM 2561 O O . LEU A 1 308 ? -6.191 3.765 -20.130 1.00 96.81 308 LEU A O 1
ATOM 2565 N N . ILE A 1 309 ? -7.155 4.987 -18.511 1.00 95.94 309 ILE A N 1
ATOM 2566 C CA . ILE A 1 309 ? -7.569 3.818 -17.719 1.00 95.94 309 ILE A CA 1
ATOM 2567 C C . ILE A 1 309 ? -8.381 2.841 -18.577 1.00 95.94 309 ILE A C 1
ATOM 2569 O O . ILE A 1 309 ? -8.140 1.635 -18.538 1.00 95.94 309 ILE A O 1
ATOM 2573 N N . ASN A 1 310 ? -9.305 3.341 -19.403 1.00 95.69 310 ASN A N 1
ATOM 2574 C CA . ASN A 1 310 ? -10.081 2.486 -20.298 1.00 95.69 310 ASN A CA 1
ATOM 2575 C C . ASN A 1 310 ? -9.230 1.860 -21.423 1.00 95.69 310 ASN A C 1
ATOM 2577 O O . ASN A 1 310 ? -9.395 0.673 -21.707 1.00 95.69 310 ASN A O 1
ATOM 2581 N N . LYS A 1 311 ? -8.308 2.620 -22.038 1.00 97.00 311 LYS A N 1
ATOM 2582 C CA . LYS A 1 311 ? -7.417 2.158 -23.124 1.00 97.00 311 LYS A CA 1
ATOM 2583 C C . LYS A 1 311 ? -6.529 0.986 -22.688 1.00 97.00 311 LYS A C 1
ATOM 2585 O O . LYS A 1 311 ? -6.303 0.071 -23.483 1.00 97.00 311 LYS A O 1
ATOM 2590 N N . TYR A 1 312 ? -6.050 0.994 -21.443 1.00 97.31 312 TYR A N 1
ATOM 2591 C CA . TYR A 1 312 ? -5.101 -0.003 -20.922 1.00 97.31 312 TYR A CA 1
ATOM 2592 C C . TYR A 1 312 ? -5.704 -0.980 -19.901 1.00 97.31 312 TYR A C 1
ATOM 2594 O O . TYR A 1 312 ? -4.982 -1.808 -19.350 1.00 97.31 312 TYR A O 1
ATOM 2602 N N . LYS A 1 313 ? -7.030 -0.963 -19.693 1.00 95.56 313 LYS A N 1
ATOM 2603 C CA . LYS A 1 313 ? -7.733 -1.736 -18.646 1.00 95.56 313 LYS A CA 1
ATOM 2604 C C . LYS A 1 313 ? -7.363 -3.221 -18.554 1.00 95.56 313 LYS A C 1
ATOM 2606 O O . LYS A 1 313 ? -7.376 -3.787 -17.466 1.00 95.56 313 LYS A O 1
ATOM 2611 N N . ASN A 1 314 ? -7.033 -3.857 -19.680 1.00 95.19 314 ASN A N 1
ATOM 2612 C CA . ASN A 1 314 ? -6.713 -5.287 -19.736 1.00 95.19 314 ASN A CA 1
ATOM 2613 C C . ASN A 1 314 ? -5.342 -5.626 -19.130 1.00 95.19 314 ASN A C 1
ATOM 2615 O O . ASN A 1 314 ? -5.100 -6.784 -18.801 1.00 95.19 314 ASN A O 1
ATOM 2619 N N . MET A 1 315 ? -4.459 -4.636 -18.976 1.00 97.12 315 MET A N 1
ATOM 2620 C CA . MET A 1 315 ? -3.135 -4.804 -18.373 1.00 97.12 315 MET A CA 1
ATOM 2621 C C . MET A 1 315 ? -3.174 -4.683 -16.848 1.00 97.12 315 MET A C 1
ATOM 2623 O O . MET A 1 315 ? -2.220 -5.063 -16.173 1.00 97.12 315 MET A O 1
ATOM 2627 N N . PHE A 1 316 ? -4.267 -4.164 -16.288 1.00 97.75 316 PHE A N 1
ATOM 2628 C CA . PHE A 1 316 ? -4.409 -3.978 -14.849 1.00 97.75 316 PHE A CA 1
ATOM 2629 C C . PHE A 1 316 ? -4.982 -5.256 -14.236 1.00 97.75 316 PHE A C 1
ATOM 2631 O O . PHE A 1 316 ? -6.140 -5.628 -14.459 1.00 97.75 316 PHE A O 1
ATOM 2638 N N . ASN A 1 317 ? -4.151 -5.979 -13.488 1.00 97.44 317 ASN A N 1
ATOM 2639 C CA . ASN A 1 317 ? -4.551 -7.226 -12.827 1.00 97.44 317 ASN A CA 1
ATOM 2640 C C . ASN A 1 317 ? -4.888 -7.033 -11.341 1.00 97.44 317 ASN A C 1
ATOM 2642 O O . ASN A 1 317 ? -5.513 -7.917 -10.753 1.00 97.44 317 ASN A O 1
ATOM 2646 N N . HIS A 1 318 ? -4.506 -5.891 -10.772 1.00 98.50 318 HIS A N 1
ATOM 2647 C CA . HIS A 1 318 ? -4.693 -5.525 -9.381 1.00 98.50 318 HIS A CA 1
ATOM 2648 C C . HIS A 1 318 ? -4.823 -4.001 -9.261 1.00 98.50 318 HIS A C 1
ATOM 2650 O O . HIS A 1 318 ? -4.339 -3.284 -10.140 1.00 98.50 318 HIS A O 1
ATOM 2656 N N . PHE A 1 319 ? -5.503 -3.519 -8.221 1.00 98.56 319 PHE A N 1
ATOM 2657 C CA . PHE A 1 319 ? -5.679 -2.091 -7.982 1.00 98.56 319 PHE A CA 1
ATOM 2658 C C . PHE A 1 319 ? -5.379 -1.743 -6.534 1.00 98.56 319 PHE A C 1
ATOM 2660 O O . PHE A 1 319 ? -5.849 -2.429 -5.625 1.00 98.56 319 PHE A O 1
ATOM 2667 N N . HIS A 1 320 ? -4.705 -0.618 -6.350 1.00 98.44 320 HIS A N 1
ATOM 2668 C CA . HIS A 1 320 ? -4.683 0.117 -5.093 1.00 98.44 320 HIS A CA 1
ATOM 2669 C C . HIS A 1 320 ? -5.537 1.367 -5.253 1.00 98.44 320 HIS A C 1
ATOM 2671 O O . HIS A 1 320 ? -5.542 2.005 -6.311 1.00 98.44 320 HIS A O 1
ATOM 2677 N N . ILE A 1 321 ? -6.356 1.654 -4.246 1.00 97.56 321 ILE A N 1
ATOM 2678 C CA . ILE A 1 321 ? -7.359 2.709 -4.308 1.00 97.56 321 ILE A CA 1
ATOM 2679 C C . ILE A 1 321 ? -7.268 3.577 -3.059 1.00 97.56 321 ILE A C 1
ATOM 2681 O O . ILE A 1 321 ? -7.608 3.164 -1.949 1.00 97.56 321 ILE A O 1
ATOM 2685 N N . SER A 1 322 ? -6.932 4.830 -3.307 1.00 96.62 322 SER A N 1
ATOM 2686 C CA . SER A 1 322 ? -7.156 5.981 -2.447 1.00 96.62 322 SER A CA 1
ATOM 2687 C C . SER A 1 322 ? -7.417 7.190 -3.346 1.00 96.62 322 SER A C 1
ATOM 2689 O O . SER A 1 322 ? -7.323 7.098 -4.575 1.00 96.62 322 SER A O 1
ATOM 2691 N N . ASP A 1 323 ? -7.791 8.319 -2.757 1.00 96.38 323 ASP A N 1
ATOM 2692 C CA . ASP A 1 323 ? -7.873 9.577 -3.495 1.00 96.38 323 ASP A CA 1
ATOM 2693 C C . ASP A 1 323 ? -6.498 10.260 -3.530 1.00 96.38 323 ASP A C 1
ATOM 2695 O O . ASP A 1 323 ? -5.589 9.906 -2.773 1.00 96.38 323 ASP A O 1
ATOM 2699 N N . ALA A 1 324 ? -6.349 11.238 -4.413 1.00 94.75 324 ALA A N 1
ATOM 2700 C CA . ALA A 1 324 ? -5.131 12.015 -4.569 1.00 94.75 324 ALA A CA 1
ATOM 2701 C C . ALA A 1 324 ? -5.448 13.430 -5.045 1.00 94.75 324 ALA A C 1
ATOM 2703 O O . ALA A 1 324 ? -6.494 13.669 -5.650 1.00 94.75 324 ALA A O 1
ATOM 2704 N N . LYS A 1 325 ? -4.546 14.377 -4.796 1.00 92.31 325 LYS A N 1
ATOM 2705 C CA . LYS A 1 325 ? -4.689 15.762 -5.254 1.00 92.31 325 LYS A CA 1
ATOM 2706 C C . LYS A 1 325 ? -3.349 16.321 -5.709 1.00 92.31 325 LYS A C 1
ATOM 2708 O O . LYS A 1 325 ? -2.335 16.122 -5.047 1.00 92.31 325 LYS A O 1
ATOM 2713 N N . GLY A 1 326 ? -3.348 17.077 -6.805 1.00 89.69 326 GLY A N 1
ATOM 2714 C CA . GLY A 1 326 ? -2.107 17.668 -7.317 1.00 89.69 326 GLY A CA 1
ATOM 2715 C C . GLY A 1 326 ? -1.094 16.588 -7.707 1.00 89.69 326 GLY A C 1
ATOM 2716 O O . GLY A 1 326 ? -1.488 15.588 -8.297 1.00 89.69 326 GLY A O 1
ATOM 2717 N N . PHE A 1 327 ? 0.188 16.780 -7.398 1.00 84.44 327 PHE A N 1
ATOM 2718 C CA . PHE A 1 327 ? 1.261 15.845 -7.775 1.00 84.44 327 PHE A CA 1
ATOM 2719 C C . PHE A 1 327 ? 1.992 15.208 -6.576 1.00 84.44 327 PHE A C 1
ATOM 2721 O O . PHE A 1 327 ? 2.849 14.356 -6.789 1.00 84.44 327 PHE A O 1
ATOM 2728 N N . ASP A 1 328 ? 1.651 15.588 -5.339 1.00 83.12 328 ASP A N 1
ATOM 2729 C CA . ASP A 1 328 ? 2.336 15.168 -4.104 1.00 83.12 328 ASP A CA 1
ATOM 2730 C C . ASP A 1 328 ? 1.397 14.835 -2.919 1.00 83.12 328 ASP A C 1
ATOM 2732 O O . ASP A 1 328 ? 1.870 14.450 -1.847 1.00 83.12 328 ASP A O 1
ATOM 2736 N N . PHE A 1 329 ? 0.069 14.930 -3.083 1.00 86.69 329 PHE A N 1
ATOM 2737 C CA . PHE A 1 329 ? -0.901 14.515 -2.057 1.00 86.69 329 PHE A CA 1
ATOM 2738 C C . PHE A 1 329 ? -1.545 13.176 -2.414 1.00 86.69 329 PHE A C 1
ATOM 2740 O O . PHE A 1 329 ? -2.656 13.139 -2.944 1.00 86.69 329 PHE A O 1
ATOM 2747 N N . GLU A 1 330 ? -0.855 12.079 -2.114 1.00 90.00 330 GLU A N 1
ATOM 2748 C CA . GLU A 1 330 ? -1.381 10.714 -2.257 1.00 90.00 330 GLU A CA 1
ATOM 2749 C C . GLU A 1 330 ? -2.202 10.263 -1.039 1.00 90.00 330 GLU A C 1
ATOM 2751 O O . GLU A 1 330 ? -2.225 10.933 0.001 1.00 90.00 330 GLU A O 1
ATOM 2756 N N . GLY A 1 331 ? -2.858 9.101 -1.145 1.00 89.38 331 GLY A N 1
ATOM 2757 C CA . GLY A 1 331 ? -3.477 8.398 -0.010 1.00 89.38 331 GLY A CA 1
ATOM 2758 C C . GLY A 1 331 ? -4.594 9.164 0.700 1.00 89.38 331 GLY A C 1
ATOM 2759 O O . GLY A 1 331 ? -4.912 8.859 1.851 1.00 89.38 331 GLY A O 1
ATOM 2760 N N . LEU A 1 332 ? -5.179 10.174 0.054 1.00 93.25 332 LEU A N 1
ATOM 2761 C CA . LEU A 1 332 ? -6.296 10.927 0.611 1.00 93.25 332 LEU A CA 1
ATOM 2762 C C . LEU A 1 332 ? -7.514 10.013 0.765 1.00 93.25 332 LEU A C 1
ATOM 2764 O O . LEU A 1 332 ? -7.674 9.009 0.060 1.00 93.25 332 LEU A O 1
ATOM 2768 N N . HIS A 1 333 ? -8.407 10.372 1.683 1.00 94.44 333 HIS A N 1
ATOM 2769 C CA . HIS A 1 333 ? -9.670 9.663 1.773 1.00 94.44 333 HIS A CA 1
ATOM 2770 C C . HIS A 1 333 ? -10.501 9.892 0.505 1.00 94.44 333 HIS A C 1
ATOM 2772 O O . HIS A 1 333 ? -10.466 10.964 -0.101 1.00 94.44 333 HIS A O 1
ATOM 2778 N N . LEU A 1 334 ? -11.319 8.908 0.137 1.00 95.25 334 LEU A N 1
ATOM 2779 C CA . LEU A 1 334 ? -12.191 8.972 -1.027 1.00 95.25 334 LEU A CA 1
ATOM 2780 C C . LEU A 1 334 ? -13.059 10.233 -0.993 1.00 95.25 334 LEU A C 1
ATOM 2782 O O . LEU A 1 334 ? -13.721 10.521 0.015 1.00 95.25 334 LEU A O 1
ATOM 2786 N N . PHE A 1 335 ? -13.084 10.913 -2.139 1.00 93.50 335 PHE A N 1
ATOM 2787 C CA . PHE A 1 335 ? -13.811 12.146 -2.438 1.00 93.50 335 PHE A CA 1
ATOM 2788 C C . PHE A 1 335 ? -13.238 13.431 -1.826 1.00 93.50 335 PHE A C 1
ATOM 2790 O O . PHE A 1 335 ? -13.898 14.467 -1.914 1.00 93.50 335 PHE A O 1
ATOM 2797 N N . GLU A 1 336 ? -12.044 13.388 -1.232 1.00 93.94 336 GLU A N 1
ATOM 2798 C CA . GLU A 1 336 ? -11.340 14.580 -0.733 1.00 93.94 336 GLU A CA 1
ATOM 2799 C C . GLU A 1 336 ? -10.349 15.163 -1.759 1.00 93.94 336 GLU A C 1
ATOM 2801 O O . GLU A 1 336 ? -9.882 16.293 -1.594 1.00 93.94 336 GLU A O 1
ATOM 2806 N N . GLY A 1 337 ? -10.052 14.420 -2.829 1.00 93.38 337 GLY A N 1
ATOM 2807 C CA . GLY A 1 337 ? -9.136 14.815 -3.894 1.00 93.38 337 GLY A CA 1
ATOM 2808 C C . GLY A 1 337 ? -9.807 14.941 -5.263 1.00 93.38 337 GLY A C 1
ATOM 2809 O O . GLY A 1 337 ? -10.970 15.336 -5.400 1.00 93.38 337 GLY A O 1
ATOM 2810 N N . ASP A 1 338 ? -9.041 14.637 -6.304 1.00 93.94 338 ASP A N 1
ATOM 2811 C CA . ASP A 1 338 ? -9.443 14.782 -7.699 1.00 93.94 338 ASP A CA 1
ATOM 2812 C C . ASP A 1 338 ? -10.223 13.567 -8.228 1.00 93.94 338 ASP A C 1
ATOM 2814 O O . ASP A 1 338 ? -10.940 13.694 -9.226 1.00 93.94 338 ASP A O 1
ATOM 2818 N N . LEU A 1 339 ? -10.201 12.418 -7.536 1.00 93.56 339 LEU A N 1
ATOM 2819 C CA . LEU A 1 339 ? -10.868 11.184 -7.973 1.00 93.56 339 LEU A CA 1
ATOM 2820 C C . LEU A 1 339 ? -12.371 11.367 -8.228 1.00 93.56 339 LEU A C 1
ATOM 2822 O O . LEU A 1 339 ? -12.917 10.783 -9.169 1.00 93.56 339 LEU A O 1
ATOM 2826 N N . LYS A 1 340 ? -13.047 12.202 -7.424 1.00 92.56 340 LYS A N 1
ATOM 2827 C CA . LYS A 1 340 ? -14.481 12.499 -7.587 1.00 92.56 340 LYS A CA 1
ATOM 2828 C C . LYS A 1 340 ? -14.787 13.074 -8.973 1.00 92.56 340 LYS A C 1
ATOM 2830 O O . LYS A 1 340 ? -15.748 12.646 -9.609 1.00 92.56 340 LYS A O 1
ATOM 2835 N N . LYS A 1 341 ? -13.965 14.016 -9.445 1.00 92.75 341 LYS A N 1
ATOM 2836 C CA . LYS A 1 341 ? -14.156 14.711 -10.730 1.00 92.75 341 LYS A CA 1
ATOM 2837 C C . LYS A 1 341 ? -13.943 13.779 -11.922 1.00 92.75 341 LYS A C 1
ATOM 2839 O O . LYS A 1 341 ? -14.532 13.985 -12.975 1.00 92.75 341 LYS A O 1
ATOM 2844 N N . LEU A 1 342 ? -13.129 12.737 -11.749 1.00 93.31 342 LEU A N 1
ATOM 2845 C CA . LEU A 1 342 ? -12.805 11.785 -12.810 1.00 93.31 342 LEU A CA 1
ATOM 2846 C C . LEU A 1 342 ? -13.949 10.812 -13.124 1.00 93.31 342 LEU A C 1
ATOM 2848 O O . LEU A 1 342 ? -13.951 10.205 -14.193 1.00 93.31 342 LEU A O 1
ATOM 2852 N N . GLY A 1 343 ? -14.898 10.607 -12.202 1.00 93.25 343 GLY A N 1
ATOM 2853 C CA . GLY A 1 343 ? -16.047 9.717 -12.422 1.00 93.25 343 GLY A CA 1
ATOM 2854 C C . GLY A 1 343 ? -15.683 8.242 -12.670 1.00 93.25 343 GLY A C 1
ATOM 2855 O O . GLY A 1 343 ? -16.490 7.478 -13.199 1.00 93.25 343 GLY A O 1
ATOM 2856 N N . ILE A 1 344 ? -14.465 7.816 -12.314 1.00 94.25 344 ILE A N 1
ATOM 2857 C CA . ILE A 1 344 ? -13.954 6.462 -12.595 1.00 94.25 344 ILE A CA 1
ATOM 2858 C C . ILE A 1 344 ? -14.228 5.454 -11.476 1.00 94.25 344 ILE A C 1
ATOM 2860 O O . ILE A 1 344 ? -14.206 4.249 -11.728 1.00 94.25 344 ILE A O 1
ATOM 2864 N N . LEU A 1 345 ? -14.504 5.916 -10.252 1.00 95.19 345 LEU A N 1
ATOM 2865 C CA . LEU A 1 345 ? -14.541 5.050 -9.072 1.00 95.19 345 LEU A CA 1
ATOM 2866 C C . LEU A 1 345 ? -15.608 3.951 -9.175 1.00 95.19 345 LEU A C 1
ATOM 2868 O O . LEU A 1 345 ? -15.298 2.792 -8.928 1.00 95.19 345 LEU A O 1
ATOM 2872 N N . SER A 1 346 ? -16.827 4.259 -9.629 1.00 94.31 346 SER A N 1
ATOM 2873 C CA . SER A 1 346 ? -17.874 3.234 -9.797 1.00 94.31 346 SER A CA 1
ATOM 2874 C C . SER A 1 346 ? -17.455 2.138 -10.792 1.00 94.31 346 SER A C 1
ATOM 2876 O O . SER A 1 346 ? -17.611 0.946 -10.520 1.00 94.31 346 SER A O 1
ATOM 2878 N N . LYS A 1 347 ? -16.817 2.511 -11.912 1.00 94.19 347 LYS A N 1
ATOM 2879 C CA . LYS A 1 347 ? -16.279 1.545 -12.888 1.00 94.19 347 LYS A CA 1
ATOM 2880 C C . LYS A 1 347 ? -15.156 0.697 -12.287 1.00 94.19 347 LYS A C 1
ATOM 2882 O O . LYS A 1 347 ? -15.128 -0.512 -12.508 1.00 94.19 347 LYS A O 1
ATOM 2887 N N . LEU A 1 348 ? -14.261 1.312 -11.512 1.00 94.88 348 LEU A N 1
ATOM 2888 C CA . LEU A 1 348 ? -13.183 0.608 -10.818 1.00 94.88 348 LEU A CA 1
ATOM 2889 C C . LEU A 1 348 ? -13.744 -0.400 -9.820 1.00 94.88 348 LEU A C 1
ATOM 2891 O O . LEU A 1 348 ? -13.383 -1.566 -9.898 1.00 94.88 348 LEU A O 1
ATOM 2895 N N . ILE A 1 349 ? -14.668 0.006 -8.947 1.00 96.38 349 ILE A N 1
ATOM 2896 C CA . ILE A 1 349 ? -15.276 -0.849 -7.915 1.00 96.38 349 ILE A CA 1
ATOM 2897 C C . ILE A 1 349 ? -16.053 -2.023 -8.520 1.00 96.38 349 ILE A C 1
ATOM 2899 O O . ILE A 1 349 ? -15.997 -3.132 -7.987 1.00 96.38 349 ILE A O 1
ATOM 2903 N N . ASN A 1 350 ? -16.711 -1.817 -9.661 1.00 95.12 350 ASN A N 1
ATOM 2904 C CA . ASN A 1 350 ? -17.437 -2.867 -10.379 1.00 95.12 350 ASN A CA 1
ATOM 2905 C C . ASN A 1 350 ? -16.537 -3.826 -11.183 1.00 95.12 350 ASN A C 1
ATOM 2907 O O . ASN A 1 350 ? -17.023 -4.838 -11.686 1.00 95.12 350 ASN A O 1
ATOM 2911 N N . ASN A 1 351 ? -15.230 -3.564 -11.279 1.00 93.19 351 ASN A N 1
ATOM 2912 C CA . ASN A 1 351 ? -14.276 -4.498 -11.874 1.00 93.19 351 ASN A CA 1
ATOM 2913 C C . ASN A 1 351 ? -14.160 -5.788 -11.026 1.00 93.19 351 ASN A C 1
ATOM 2915 O O . ASN A 1 351 ? -14.281 -5.763 -9.807 1.00 93.19 351 ASN A O 1
ATOM 2919 N N . GLN A 1 352 ? -13.870 -6.931 -11.648 1.00 93.81 352 GLN A N 1
ATOM 2920 C CA . GLN A 1 352 ? -13.673 -8.229 -10.991 1.00 93.81 352 GLN A CA 1
ATOM 2921 C C . GLN A 1 352 ? -12.262 -8.461 -10.411 1.00 93.81 352 GLN A C 1
ATOM 2923 O O . GLN A 1 352 ? -12.009 -9.535 -9.852 1.00 93.81 352 GLN A O 1
ATOM 2928 N N . LYS A 1 353 ? -11.324 -7.513 -10.553 1.00 96.81 353 LYS A N 1
ATOM 2929 C CA . LYS A 1 353 ? -9.992 -7.577 -9.913 1.00 96.81 353 LYS A CA 1
ATOM 2930 C C . LYS A 1 353 ? -10.060 -7.247 -8.417 1.00 96.81 353 LYS A C 1
ATOM 2932 O O . LYS A 1 353 ? -11.017 -6.619 -7.972 1.00 96.81 353 LYS A O 1
ATOM 2937 N N . ILE A 1 354 ? -9.055 -7.667 -7.650 1.00 98.12 354 ILE A N 1
ATOM 2938 C CA . ILE A 1 354 ? -8.909 -7.272 -6.239 1.00 98.12 354 ILE A CA 1
ATOM 2939 C C . ILE A 1 354 ? -8.577 -5.772 -6.178 1.00 98.12 354 ILE A C 1
ATOM 2941 O O . ILE A 1 354 ? -7.979 -5.233 -7.114 1.00 98.12 354 ILE A O 1
ATOM 2945 N N . LYS A 1 355 ? -9.048 -5.095 -5.130 1.00 98.25 355 LYS A N 1
ATOM 2946 C CA . LYS A 1 355 ? -8.862 -3.655 -4.925 1.00 98.25 355 LYS A CA 1
ATOM 2947 C C . LYS A 1 355 ? -8.477 -3.410 -3.476 1.00 98.25 355 LYS A C 1
ATOM 2949 O O . LYS A 1 355 ? -9.327 -3.570 -2.602 1.00 98.25 355 LYS A O 1
ATOM 2954 N N . VAL A 1 356 ? -7.224 -3.066 -3.221 1.00 98.44 356 VAL A N 1
ATOM 2955 C CA . VAL A 1 356 ? -6.754 -2.733 -1.875 1.00 98.44 356 VAL A CA 1
ATOM 2956 C C . VAL A 1 356 ? -7.113 -1.283 -1.585 1.00 98.44 356 VAL A C 1
ATOM 2958 O O . VAL A 1 356 ? -6.837 -0.404 -2.398 1.00 98.44 356 VAL A O 1
ATOM 2961 N N . LEU A 1 357 ? -7.797 -1.038 -0.468 1.00 97.44 357 LEU A N 1
ATOM 2962 C CA . LEU A 1 357 ? -8.047 0.318 0.010 1.00 97.44 357 LEU A CA 1
ATOM 2963 C C . LEU A 1 357 ? -6.854 0.796 0.818 1.00 97.44 357 LEU A C 1
ATOM 2965 O O . LEU A 1 357 ? -6.611 0.275 1.904 1.00 97.44 357 LEU A O 1
ATOM 2969 N N . GLU A 1 358 ? -6.173 1.823 0.321 1.00 91.88 358 GLU A N 1
ATOM 2970 C CA . GLU A 1 358 ? -4.923 2.319 0.909 1.00 91.88 358 GLU A CA 1
ATOM 2971 C C . GLU A 1 358 ? -5.007 3.790 1.333 1.00 91.88 358 GLU A C 1
ATOM 2973 O O . GLU A 1 358 ? -4.143 4.597 0.992 1.00 91.88 358 GLU A O 1
ATOM 2978 N N . PRO A 1 359 ? -6.055 4.197 2.079 1.00 92.25 359 PRO A N 1
ATOM 2979 C CA . PRO A 1 359 ? -6.055 5.519 2.673 1.00 92.25 359 PRO A CA 1
ATOM 2980 C C . PRO A 1 359 ? -4.905 5.627 3.679 1.00 92.25 359 PRO A C 1
ATOM 2982 O O . PRO A 1 359 ? -4.613 4.698 4.446 1.00 92.25 359 PRO A O 1
ATOM 2985 N N . TRP A 1 360 ? -4.289 6.800 3.719 1.00 84.31 360 TRP A N 1
ATOM 2986 C CA . TRP A 1 360 ? -3.241 7.106 4.675 1.00 84.31 360 TRP A CA 1
ATOM 2987 C C . TRP A 1 360 ? -3.731 6.890 6.115 1.00 84.31 360 TRP A C 1
ATOM 2989 O O . TRP A 1 360 ? -4.879 7.179 6.455 1.00 84.31 360 TRP A O 1
ATOM 2999 N N . GLN A 1 361 ? -2.858 6.346 6.968 1.00 82.94 361 GLN A N 1
ATOM 3000 C CA . GLN A 1 361 ? -3.156 6.006 8.369 1.00 82.94 361 GLN A CA 1
ATOM 3001 C C . GLN A 1 361 ? -4.354 5.059 8.588 1.00 82.94 361 GLN A C 1
ATOM 3003 O O . GLN A 1 361 ? -4.928 5.021 9.679 1.00 82.94 361 GLN A O 1
ATOM 3008 N N . GLY A 1 362 ? -4.670 4.207 7.608 1.00 83.56 362 GLY A N 1
ATOM 3009 C CA . GLY A 1 362 ? -5.696 3.165 7.724 1.00 83.56 362 GLY A CA 1
ATOM 3010 C C . GLY A 1 362 ? -5.602 2.279 8.978 1.00 83.56 362 GLY A C 1
ATOM 3011 O O . GLY A 1 362 ? -6.623 1.844 9.506 1.00 83.56 362 GLY A O 1
ATOM 3012 N N . HIS A 1 363 ? -4.389 2.059 9.495 1.00 86.31 363 HIS A N 1
ATOM 3013 C CA . HIS A 1 363 ? -4.108 1.198 10.653 1.00 86.31 363 HIS A CA 1
ATOM 3014 C C . HIS A 1 363 ? -4.249 1.889 12.021 1.00 86.31 363 HIS A C 1
ATOM 3016 O O . HIS A 1 363 ? -4.186 1.225 13.057 1.00 86.31 363 HIS A O 1
ATOM 3022 N N . ILE A 1 364 ? -4.416 3.213 12.055 1.00 82.19 364 ILE A N 1
ATOM 3023 C CA . ILE A 1 364 ? -4.483 3.994 13.298 1.00 82.19 364 ILE A CA 1
ATOM 3024 C C . ILE A 1 364 ? -5.937 4.092 13.781 1.00 82.19 364 ILE A C 1
ATOM 3026 O O . ILE A 1 364 ? -6.883 3.790 13.052 1.00 82.19 364 ILE A O 1
ATOM 3030 N N . ASN A 1 365 ? -6.128 4.489 15.044 1.00 82.06 365 ASN A N 1
ATOM 3031 C CA . ASN A 1 365 ? -7.445 4.743 15.633 1.00 82.06 365 ASN A CA 1
ATOM 3032 C C . ASN A 1 365 ? -8.378 3.527 15.543 1.00 82.06 365 ASN A C 1
ATOM 3034 O O . ASN A 1 365 ? -9.580 3.663 15.299 1.00 82.06 365 ASN A O 1
ATOM 3038 N N . ASP A 1 366 ? -7.809 2.332 15.746 1.00 83.94 366 ASP A N 1
ATOM 3039 C CA . ASP A 1 366 ? -8.522 1.058 15.633 1.00 83.94 366 ASP A CA 1
ATOM 3040 C C . ASP A 1 366 ? -9.262 0.979 14.282 1.00 83.94 366 ASP A C 1
ATOM 3042 O O . ASP A 1 366 ? -10.459 0.719 14.186 1.00 83.94 366 ASP A O 1
ATOM 3046 N N . TYR A 1 367 ? -8.515 1.249 13.210 1.00 90.81 367 TYR A N 1
ATOM 3047 C CA . TYR A 1 367 ? -8.917 1.011 11.825 1.00 90.81 367 TYR A CA 1
ATOM 3048 C C . TYR A 1 367 ? -10.149 1.804 11.357 1.00 90.81 367 TYR A C 1
ATOM 3050 O O . TYR A 1 367 ? -10.853 1.403 10.427 1.00 90.81 367 TYR A O 1
ATOM 3058 N N . GLU A 1 368 ? -10.456 2.921 12.018 1.00 88.56 368 GLU A N 1
ATOM 3059 C CA . GLU A 1 368 ? -11.657 3.716 11.743 1.00 88.56 368 GLU A CA 1
ATOM 3060 C C . GLU A 1 368 ? -11.694 4.241 10.302 1.00 88.56 368 GLU A C 1
ATOM 3062 O O . GLU A 1 368 ? -12.756 4.260 9.674 1.00 88.56 368 GLU A O 1
ATOM 3067 N N . VAL A 1 369 ? -10.532 4.617 9.764 1.00 91.75 369 VAL A N 1
ATOM 3068 C CA . VAL A 1 369 ? -10.402 5.105 8.389 1.00 91.75 369 VAL A CA 1
ATOM 3069 C C . VAL A 1 369 ? -10.893 4.042 7.403 1.00 91.75 369 VAL A C 1
ATOM 3071 O O . VAL A 1 369 ? -11.773 4.336 6.599 1.00 91.75 369 VAL A O 1
ATOM 3074 N N . PHE A 1 370 ? -10.462 2.779 7.527 1.00 95.19 370 PHE A N 1
ATOM 3075 C CA . PHE A 1 370 ? -10.953 1.698 6.660 1.00 95.19 370 PHE A CA 1
ATOM 3076 C C . PHE A 1 370 ? -12.479 1.544 6.717 1.00 95.19 370 PHE A C 1
ATOM 3078 O O . PHE A 1 370 ? -13.131 1.429 5.679 1.00 95.19 370 PHE A O 1
ATOM 3085 N N . ALA A 1 371 ? -13.078 1.586 7.911 1.00 94.62 371 ALA A N 1
ATOM 3086 C CA . ALA A 1 371 ? -14.531 1.483 8.053 1.00 94.62 371 ALA A CA 1
ATOM 3087 C C . ALA A 1 371 ? -15.266 2.654 7.373 1.00 94.62 371 ALA A C 1
ATOM 3089 O O . ALA A 1 371 ? -16.296 2.451 6.721 1.00 94.62 371 ALA A O 1
ATOM 3090 N N . ASN A 1 372 ? -14.734 3.872 7.487 1.00 93.50 372 ASN A N 1
ATOM 3091 C CA . ASN A 1 372 ? -15.299 5.060 6.851 1.00 93.50 372 ASN A CA 1
ATOM 3092 C C . ASN A 1 372 ? -15.189 5.009 5.323 1.00 93.50 372 ASN A C 1
ATOM 3094 O O . ASN A 1 372 ? -16.176 5.291 4.639 1.00 93.50 372 ASN A O 1
ATOM 3098 N N . GLU A 1 373 ? -14.048 4.578 4.789 1.00 95.50 373 GLU A N 1
ATOM 3099 C CA . GLU A 1 373 ? -13.847 4.437 3.345 1.00 95.50 373 GLU A CA 1
ATOM 3100 C C . GLU A 1 373 ? -14.752 3.358 2.746 1.00 95.50 373 GLU A C 1
ATOM 3102 O O . GLU A 1 373 ? -15.421 3.587 1.738 1.00 95.50 373 GLU A O 1
ATOM 3107 N N . ILE A 1 374 ? -14.909 2.219 3.423 1.00 96.88 374 ILE A N 1
ATOM 3108 C CA . ILE A 1 374 ? -15.872 1.195 2.999 1.00 96.88 374 ILE A CA 1
ATOM 3109 C C . ILE A 1 374 ? -17.303 1.752 3.022 1.00 96.88 374 ILE A C 1
ATOM 3111 O O . ILE A 1 374 ? -18.090 1.495 2.111 1.00 96.88 374 ILE A O 1
ATOM 3115 N N . LYS A 1 375 ? -17.663 2.548 4.036 1.00 95.75 375 LYS A N 1
ATOM 3116 C CA . LYS A 1 375 ? -18.997 3.162 4.124 1.00 95.75 375 LYS A CA 1
ATOM 3117 C C . LYS A 1 375 ? -19.258 4.126 2.966 1.00 95.75 375 LYS A C 1
ATOM 3119 O O . LYS A 1 375 ? -20.388 4.187 2.485 1.00 95.75 375 LYS A O 1
ATOM 3124 N N . LYS A 1 376 ? -18.238 4.869 2.529 1.00 95.38 376 LYS A N 1
ATOM 3125 C CA . LYS A 1 376 ? -18.292 5.717 1.333 1.00 95.38 376 LYS A CA 1
ATOM 3126 C C . LYS A 1 376 ? -18.527 4.877 0.076 1.00 95.38 376 LYS A C 1
ATOM 3128 O O . LYS A 1 376 ? -19.427 5.201 -0.688 1.00 95.38 376 LYS A O 1
ATOM 3133 N N . LEU A 1 377 ? -17.809 3.763 -0.087 1.00 96.06 377 LEU A N 1
ATOM 3134 C CA . LEU A 1 377 ? -17.993 2.867 -1.233 1.00 96.06 377 LEU A CA 1
ATOM 3135 C C . LEU A 1 377 ? -19.375 2.212 -1.297 1.00 96.06 377 LEU A C 1
ATOM 3137 O O . LEU A 1 377 ? -19.917 2.058 -2.380 1.00 96.06 377 LEU A O 1
ATOM 3141 N N . VAL A 1 378 ? -19.958 1.832 -0.158 1.00 95.31 378 VAL A N 1
ATOM 3142 C CA . VAL A 1 378 ? -21.307 1.232 -0.102 1.00 95.31 378 VAL A CA 1
ATOM 3143 C C . VAL A 1 378 ? -22.406 2.220 -0.525 1.00 95.31 378 VAL A C 1
ATOM 3145 O O . VAL A 1 378 ? -23.528 1.801 -0.801 1.00 95.31 378 VAL A O 1
ATOM 3148 N N . ARG A 1 379 ? -22.111 3.525 -0.518 1.00 92.38 379 ARG A N 1
ATOM 3149 C CA . ARG A 1 379 ? -23.037 4.603 -0.900 1.00 92.38 379 ARG A CA 1
ATOM 3150 C C . ARG A 1 379 ? -22.888 5.056 -2.356 1.00 92.38 379 ARG A C 1
ATOM 3152 O O . ARG A 1 379 ? -23.695 5.880 -2.776 1.00 92.38 379 ARG A O 1
ATOM 3159 N N . LEU A 1 380 ? -21.857 4.581 -3.061 1.00 87.56 380 LEU A N 1
ATOM 3160 C CA . LEU A 1 380 ? -21.744 4.707 -4.517 1.00 87.56 380 LEU A CA 1
ATOM 3161 C C . LEU A 1 380 ? -22.840 3.894 -5.196 1.00 87.56 380 LEU A C 1
ATOM 3163 O O . LEU A 1 380 ? -23.301 4.364 -6.257 1.00 87.56 380 LEU A O 1
#

pLDDT: mean 90.83, std 12.17, range [40.12, 98.75]

Radius of gyration: 21.77 Å; chains: 1; bounding box: 53×56×61 Å

Sequence (380 aa):
EEELKKLCDFNVSIEISKKNLPRITNQGEKINIQNLGKSFVSKINQKKGSLIKLKNFQYKYPANGLSYLELSKFENKKLVKDIKLNEFINFTHIKKQSKFNKKMKNFCDLKKISLPIRPYDFLKINNKFNLKHYEFHLGFSDLKLVENFLNNIASVNDFKDKHFSVHLPDYCSEKYILNIFSQNKDIRKKSNKILSQTISFCKNIQKITKKKTILIGSFSSIENIDKILFYKKIKKLISVTKKRHDILISPQWLPPYAWYFGGSIKMYSFCDPEDLDIIKRLKFNICMDISHFILSCNFYNISAIPKLINKYKNMFNHFHISDAKGFDFEGLHLFEGDLKKLGILSKLINNQKIKVLEPWQGHINDYEVFANEIKKLVRL

Secondary structure (DSSP, 8-state):
-HHHHHHHHHHHTTGGGGS-SPPPP-HHHHHHHHHHS-EEEESS-B-TTPBP-GGGEEEESS--S--HHHHGGGTTPBPSS-B-TTPBP-GGGTSPPPPP-HHHHHHHHHHTEEEEE-TTTHHHHHHHH--SEEEEE--TTGGGTHHHHHHHHTT-HHHHT-EEEEEPPSBSSSS-B--TT-SSHHHHHHHHHHHHHHHHHHHHHHHHH-S--EEEE------S--HHHHHHHHHHHHHHHHHHH-PEEEEBP--SEEEETTEEEE--SS-STTHHHHHHHHT--EEEEHHHHHHHHHHTT---HHHHHHHHGGGEEEEEE-EEETTTEEEEPTTSSSHHHHT-HHHHHTSSSEEEE--TTTTSTTTHHHHHHHHHHTT-